Protein AF-A0A250IL49-F1 (afdb_monomer_lite)

Foldseek 3Di:
DDDDDDDDDDDDDDDDDDDDDDDDDDDDDDDDDDDDDPPPDDDDPVVVDADAADPQWEKDWPDQAAEAEAQDKTKIKIFHPQPADQQKKKFKAAPPDPDPDGPDMDGDDHGGIDIDIDTHHNDWHKMKIFIWGHDDPRTGTRYIGMYTYDYFAAAEEEEFEAAAAEEEEEAADQGANYEYEYAYADAHEYEYYYPNSVRHQAYEYEYCNQVRHYYDHDDPVRYHGDYWDAFPDDAPQEDRTARTEPAAQHDPHHDHHHYPLRSQRVVCVVVVHQWHQAHHHYHDHDYYYDYPLVRARAIEGNEEEALAEQCSNRSNDQDAGEHEYEANYEQFYQDQAGASYEPPDHHPNHEYEYEAQEEQKWEWWAWWWWELAAADDLLQGDTAATAEWHERYEYPHAYEYQFPYEQWTWWWWWTWFYAHLETKTTWITAIVHTHHWYHFYDPDDQVVSCVVRVDRRNDHNPDTFTWHTYYNAGITFIGFADPVPVPPDTQKGIWTTYYTQYFTQHIDHSGDTHGTHHTHASYEQVPHDYPDDDDDDDDDWDPPVRYTYHHHHHD

Sequence (555 aa):
MQVLPTMTVVKRGCGWVALALSGLLMACTPEPTEKPDCETAPDSEECSKPPPPDAKYKLSLDGEMATYKAGGDIKVSWSAPEDHPESDWVGLFPEDNLESSHLTRQNVPAGSSGTLTFSAPSRSGKYALRYITGSGNVAKEVGSKSFSVEVPPTHIFLFSNDAGGDYTLVVDQDLPNIQIGILSRRPTRVKLAGAYVGNVSAVRLVSEAFQESTVEGVTASRIQRVPSESVTVTQPYTPPTLVCTTGDRVLLSRNGCNSTTQVEEYFLSKFGEVQVLSHVSKESEFSGSIELSKARMNLVLVRDAERFDVAAALGSPAGAVDIVVDVNATVGSSAPGIPALTTGNLAEGSTVRINNYASIVGAGGAGGSGGNGAKGSYEHTCSRNGFPGGAAIHLTAPTTLDNKGNIWGGGGGGGGGSGEGFSVGGGGGAGFAGGAGGVKVSPLSEREEIAYCGADNRKLLRESAPGGAGSNLAGGEGGKVGDLEKTDSFALVAGNGGGYGQPGGSPKGQVIASRGGAAGAAIKRNGHRVNLPDGPLPDAAYDIGFGPLRGPIEP

Radius of gyration: 32.56 Å; chains: 1; bounding box: 114×84×80 Å

Organism: NCBI:txid1294270

Secondary structure (DSSP, 8-state):
----------------------------PPPPPPPPPTTS-S--GGGGSPPPPPTT-EEE-SSTT-EEETT-EEEEEEE--TT--TT-EEEEEETT--SS--SEEEEPPSSSEEEEEEEPPSS-EEEEEEEEESSGGG-EEEEEEEEEEEPPPPEEEEEEESS-EEEEEE--S--SSEEEEEEESS-EEEEEESTTGGGEEEEEEEETTTTT-EEESS-GGGEEEE---B-S---TT--SB---B-S-SS-SS--SSB-HHHHHHHHHHHHT-SEESEEEEESS---EEEETTTS-EEEEE-S-EESEEHHHHTT--SS--EEEEEE-S-EE-SSTTS-SEE--SPPTT-EEEEEE-SEEEPPPPPPPPP----SS-GGG---PPPPPPPPSEE--S-EEEEESSEEEPPPPPPPPEEETTEEEPPPPPPSSSPPPPPPSS--S-HHHHHHHHSS---S---EEEPPPPP-SSSPPPPPEE--TTSSS--SEEPPPPP-TT-PPPPPEES-----PPPPPPSEE-TTPPPSS--S---SS-EE-SS-EEES-EE-

Structure (mmCIF, N/CA/C/O backbone):
data_AF-A0A250IL49-F1
#
_entry.id   AF-A0A250IL49-F1
#
loop_
_atom_site.group_PDB
_atom_site.id
_atom_site.type_symbol
_atom_site.label_atom_id
_atom_site.label_alt_id
_atom_site.label_comp_id
_atom_site.label_asym_id
_atom_site.label_entity_id
_atom_site.label_seq_id
_atom_site.pdbx_PDB_ins_code
_atom_site.Cartn_x
_atom_site.Cartn_y
_atom_site.Cartn_z
_atom_site.occupancy
_atom_site.B_iso_or_equiv
_atom_site.auth_seq_id
_atom_site.auth_comp_id
_atom_site.auth_asym_id
_atom_site.auth_atom_id
_atom_site.pdbx_PDB_model_num
ATOM 1 N N . MET A 1 1 ? 89.965 -6.393 -18.021 1.00 36.62 1 MET A N 1
ATOM 2 C CA . MET A 1 1 ? 89.298 -6.899 -16.804 1.00 36.62 1 MET A CA 1
ATOM 3 C C . MET A 1 1 ? 87.831 -7.086 -17.177 1.00 36.62 1 MET A C 1
ATOM 5 O O . MET A 1 1 ? 87.240 -6.111 -17.612 1.00 36.62 1 MET A O 1
ATOM 9 N N . GLN A 1 2 ? 87.392 -8.356 -17.202 1.00 32.31 2 GLN A N 1
ATOM 10 C CA . GLN A 1 2 ? 86.040 -8.958 -17.368 1.00 32.31 2 GLN A CA 1
ATOM 11 C C . GLN A 1 2 ? 84.881 -8.004 -17.742 1.00 32.31 2 GLN A C 1
ATOM 13 O O . GLN A 1 2 ? 84.623 -7.069 -17.000 1.00 32.31 2 GLN A O 1
ATOM 18 N N . VAL A 1 3 ? 84.130 -8.102 -18.852 1.00 29.89 3 VAL A N 1
ATOM 19 C CA . VAL A 1 3 ? 83.501 -9.209 -19.623 1.00 29.89 3 VAL A CA 1
ATOM 20 C C . VAL A 1 3 ? 82.643 -10.165 -18.782 1.00 29.89 3 VAL A C 1
ATOM 22 O O . VAL A 1 3 ? 83.203 -10.994 -18.072 1.00 29.89 3 VAL A O 1
ATOM 25 N N . LEU A 1 4 ? 81.308 -10.091 -18.924 1.00 29.50 4 LEU A N 1
ATOM 26 C CA . LEU A 1 4 ? 80.415 -11.133 -19.490 1.00 29.50 4 LEU A CA 1
ATOM 27 C C . LEU A 1 4 ? 78.907 -10.784 -19.272 1.00 29.50 4 LEU A C 1
ATOM 29 O O . LEU A 1 4 ? 78.609 -9.883 -18.492 1.00 29.50 4 LEU A O 1
ATOM 33 N N . PRO A 1 5 ? 77.972 -11.416 -20.021 1.00 37.94 5 PRO A N 1
ATOM 34 C CA . PRO A 1 5 ? 76.751 -10.800 -20.543 1.00 37.94 5 PRO A CA 1
ATOM 35 C C . PRO A 1 5 ? 75.444 -11.366 -19.956 1.00 37.94 5 PRO A C 1
ATOM 37 O O . PRO A 1 5 ? 75.418 -12.402 -19.294 1.00 37.94 5 PRO A O 1
ATOM 40 N N . THR A 1 6 ? 74.334 -10.704 -20.283 1.00 32.41 6 THR A N 1
ATOM 41 C CA . THR A 1 6 ? 72.958 -11.174 -20.087 1.00 32.41 6 THR A CA 1
ATOM 42 C C . THR A 1 6 ? 72.622 -12.307 -21.059 1.00 32.41 6 THR A C 1
ATOM 44 O O . THR A 1 6 ? 72.721 -12.149 -22.276 1.00 32.41 6 THR A O 1
ATOM 47 N N . MET A 1 7 ? 72.214 -13.455 -20.512 1.00 25.64 7 MET A N 1
ATOM 48 C CA . MET A 1 7 ? 71.859 -14.660 -21.260 1.00 25.64 7 MET A CA 1
ATOM 49 C C . MET A 1 7 ? 70.413 -15.071 -20.956 1.00 25.64 7 MET A C 1
ATOM 51 O O . MET A 1 7 ? 70.015 -15.222 -19.802 1.00 25.64 7 MET A O 1
ATOM 55 N N . THR A 1 8 ? 69.646 -15.245 -22.028 1.00 28.02 8 THR A N 1
ATOM 56 C CA . THR A 1 8 ? 68.310 -15.842 -22.107 1.00 28.02 8 THR A CA 1
ATOM 57 C C . THR A 1 8 ? 68.301 -17.255 -21.520 1.00 28.02 8 THR A C 1
ATOM 59 O O . THR A 1 8 ? 69.134 -18.077 -21.900 1.00 28.02 8 THR A O 1
ATOM 62 N N . VAL A 1 9 ? 67.325 -17.577 -20.663 1.00 26.09 9 VAL A N 1
ATOM 63 C CA . VAL A 1 9 ? 67.073 -18.958 -20.220 1.00 26.09 9 VAL A CA 1
ATOM 64 C C . VAL A 1 9 ? 65.674 -19.395 -20.637 1.00 26.09 9 VAL A C 1
ATOM 66 O O . VAL A 1 9 ? 64.661 -18.999 -20.068 1.00 26.09 9 VAL A O 1
ATOM 69 N N . VAL A 1 10 ? 65.673 -20.260 -21.648 1.00 25.58 10 VAL A N 1
ATOM 70 C CA . VAL A 1 10 ? 64.610 -21.197 -22.006 1.00 25.58 10 VAL A CA 1
ATOM 71 C C . VAL A 1 10 ? 64.470 -22.206 -20.864 1.00 25.58 10 VAL A C 1
ATOM 73 O O . VAL A 1 10 ? 65.430 -22.907 -20.538 1.00 25.58 10 VAL A O 1
ATOM 76 N N . LYS A 1 11 ? 63.286 -22.307 -20.253 1.00 23.81 11 LYS A N 1
ATOM 77 C CA . LYS A 1 11 ? 63.006 -23.353 -19.262 1.00 23.81 11 LYS A CA 1
ATOM 78 C C . LYS A 1 11 ? 62.802 -24.684 -19.992 1.00 23.81 11 LYS A C 1
ATOM 80 O O . LYS A 1 11 ? 61.773 -24.919 -20.617 1.00 23.81 11 LYS A O 1
ATOM 85 N N . ARG A 1 12 ? 63.828 -25.535 -19.928 1.00 26.80 12 ARG A N 1
ATOM 86 C CA . ARG A 1 12 ? 63.767 -26.960 -20.270 1.00 26.80 12 ARG A CA 1
ATOM 87 C C . ARG A 1 12 ? 62.940 -27.700 -19.220 1.00 26.80 12 ARG A C 1
ATOM 89 O O . ARG A 1 12 ? 63.201 -27.560 -18.027 1.00 26.80 12 ARG A O 1
ATOM 96 N N . GLY A 1 13 ? 62.005 -28.524 -19.682 1.00 26.95 13 GLY A N 1
ATOM 97 C CA . GLY A 1 13 ? 61.478 -29.639 -18.906 1.00 26.95 13 GLY A CA 1
ATOM 98 C C . GLY A 1 13 ? 62.504 -30.772 -18.835 1.00 26.95 13 GLY A C 1
ATOM 99 O O . GLY A 1 13 ? 63.221 -31.013 -19.804 1.00 26.95 13 GLY A O 1
ATOM 100 N N . CYS A 1 14 ? 62.595 -31.403 -17.665 1.00 27.31 14 CYS A N 1
ATOM 101 C CA . CYS A 1 14 ? 62.788 -32.844 -17.469 1.00 27.31 14 CYS A CA 1
ATOM 102 C C . CYS A 1 14 ? 62.975 -33.131 -15.972 1.00 27.31 14 CYS A C 1
ATOM 104 O O . CYS A 1 14 ? 63.971 -32.724 -15.378 1.00 27.31 14 CYS A O 1
ATOM 106 N N . GLY A 1 15 ? 62.045 -33.892 -15.397 1.00 25.42 15 GLY A N 1
ATOM 107 C CA . GLY A 1 15 ? 62.242 -34.705 -14.201 1.00 25.42 15 GLY A CA 1
ATOM 108 C C . GLY A 1 15 ? 61.854 -36.137 -14.565 1.00 25.42 15 GLY A C 1
ATOM 109 O O . GLY A 1 15 ? 60.743 -36.373 -15.022 1.00 25.42 15 GLY A O 1
ATOM 110 N N . TRP A 1 16 ? 62.817 -37.047 -14.469 1.00 26.80 16 TRP A N 1
ATOM 111 C CA . TRP A 1 16 ? 62.768 -38.450 -14.890 1.00 26.80 16 TRP A CA 1
ATOM 112 C C . TRP A 1 16 ? 61.996 -39.335 -13.905 1.00 26.80 16 TRP A C 1
ATOM 114 O O . TRP A 1 16 ? 62.147 -39.086 -12.718 1.00 26.80 16 TRP A O 1
ATOM 124 N N . VAL A 1 17 ? 61.364 -40.431 -14.375 1.00 25.31 17 VAL A N 1
ATOM 125 C CA . VAL A 1 17 ? 61.522 -41.810 -13.837 1.00 25.31 17 VAL A CA 1
ATOM 126 C C . VAL A 1 17 ? 61.142 -42.882 -14.895 1.00 25.31 17 VAL A C 1
ATOM 128 O O . VAL A 1 17 ? 60.053 -42.866 -15.451 1.00 25.31 17 VAL A O 1
ATOM 131 N N . ALA A 1 18 ? 62.097 -43.802 -15.100 1.00 26.25 18 ALA A N 1
ATOM 132 C CA . ALA A 1 18 ? 62.078 -45.226 -15.495 1.00 26.25 18 ALA A CA 1
ATOM 133 C C . ALA A 1 18 ? 61.268 -45.774 -16.698 1.00 26.25 18 ALA A C 1
ATOM 135 O O . ALA A 1 18 ? 60.048 -45.891 -16.688 1.00 26.25 18 ALA A O 1
ATOM 136 N N . LEU A 1 19 ? 62.039 -46.317 -17.652 1.00 25.42 19 LEU A N 1
ATOM 137 C CA . LEU A 1 19 ? 61.663 -47.358 -18.612 1.00 25.42 19 LEU A CA 1
ATOM 138 C C . LEU A 1 19 ? 61.650 -48.743 -17.926 1.00 25.42 19 LEU A C 1
ATOM 140 O O . LEU A 1 19 ? 62.657 -49.128 -17.330 1.00 25.42 19 LEU A O 1
ATOM 144 N N . ALA A 1 20 ? 60.594 -49.535 -18.125 1.00 28.84 20 ALA A N 1
ATOM 145 C CA . ALA A 1 20 ? 60.662 -50.998 -18.087 1.00 28.84 20 ALA A CA 1
ATOM 146 C C . ALA A 1 20 ? 59.653 -51.610 -19.077 1.00 28.84 20 ALA A C 1
ATOM 148 O O . ALA A 1 20 ? 58.466 -51.297 -19.059 1.00 28.84 20 ALA A O 1
ATOM 149 N N . LEU A 1 21 ? 60.172 -52.461 -19.965 1.00 28.06 21 LEU A N 1
ATOM 150 C CA . LEU A 1 21 ? 59.467 -53.258 -20.972 1.00 28.06 21 LEU A CA 1
ATOM 151 C C . LEU A 1 21 ? 58.540 -54.307 -20.332 1.00 28.06 21 LEU A C 1
ATOM 153 O O . LEU A 1 21 ? 58.993 -55.065 -19.478 1.00 28.06 21 LEU A O 1
ATOM 157 N N . SER A 1 22 ? 57.319 -54.464 -20.848 1.00 30.92 22 SER A N 1
ATOM 158 C CA . SER A 1 22 ? 56.754 -55.732 -21.368 1.00 30.92 22 SER A CA 1
ATOM 159 C C . SER A 1 22 ? 55.243 -55.595 -21.596 1.00 30.92 22 SER A C 1
ATOM 161 O O . SER A 1 22 ? 54.547 -54.894 -20.871 1.00 30.92 22 SER A O 1
ATOM 163 N N . GLY A 1 23 ? 54.757 -56.195 -22.685 1.00 30.89 23 GLY A N 1
ATOM 164 C CA . GLY A 1 23 ? 53.407 -55.986 -23.197 1.00 30.89 23 GLY A CA 1
ATOM 165 C C . GLY A 1 23 ? 52.318 -56.768 -22.467 1.00 30.89 23 GLY A C 1
ATOM 166 O O . GLY A 1 23 ? 52.523 -57.906 -22.053 1.00 30.89 23 GLY A O 1
ATOM 167 N N . LEU A 1 24 ? 51.128 -56.170 -22.423 1.00 27.19 24 LEU A N 1
ATOM 168 C CA . LEU A 1 24 ? 49.854 -56.868 -22.293 1.00 27.19 24 LEU A CA 1
ATOM 169 C C . LEU A 1 24 ? 48.745 -55.981 -22.886 1.00 27.19 24 LEU A C 1
ATOM 171 O O . LEU A 1 24 ? 48.633 -54.810 -22.534 1.00 27.19 24 LEU A O 1
ATOM 175 N N . LEU A 1 25 ? 47.949 -56.530 -23.809 1.00 32.78 25 LEU A N 1
ATOM 176 C CA . LEU A 1 25 ? 46.704 -55.911 -24.272 1.00 32.78 25 LEU A CA 1
ATOM 177 C C . LEU A 1 25 ? 45.705 -55.853 -23.107 1.00 32.78 25 LEU A C 1
ATOM 179 O O . LEU A 1 25 ? 45.333 -56.906 -22.595 1.00 32.78 25 LEU A O 1
ATOM 183 N N . MET A 1 26 ? 45.189 -54.667 -22.780 1.00 27.36 26 MET A N 1
ATOM 184 C CA . MET A 1 26 ? 43.863 -54.491 -22.174 1.00 27.36 26 MET A CA 1
ATOM 185 C C . MET A 1 26 ? 43.249 -53.157 -22.615 1.00 27.36 26 MET A C 1
ATOM 187 O O . MET A 1 26 ? 43.924 -52.134 -22.686 1.00 27.36 26 MET A O 1
ATOM 191 N N . ALA A 1 27 ? 41.962 -53.210 -22.956 1.00 34.31 27 ALA A N 1
ATOM 192 C CA . ALA A 1 27 ? 41.126 -52.074 -23.321 1.00 34.31 27 ALA A CA 1
ATOM 193 C C . ALA A 1 27 ? 40.867 -51.160 -22.109 1.00 34.31 27 ALA A C 1
ATOM 195 O O . ALA A 1 27 ? 40.656 -51.666 -21.010 1.00 34.31 27 ALA A O 1
ATOM 196 N N . CYS A 1 28 ? 40.813 -49.840 -22.325 1.00 23.36 28 CYS A N 1
ATOM 197 C CA . CYS A 1 28 ? 40.339 -48.880 -21.328 1.00 23.36 28 CYS A CA 1
ATOM 198 C C . CYS A 1 28 ? 39.420 -47.827 -21.968 1.00 23.36 28 CYS A C 1
ATOM 200 O O . CYS A 1 28 ? 39.662 -47.344 -23.073 1.00 23.36 28 CYS A O 1
ATOM 202 N N . THR A 1 29 ? 38.333 -47.554 -21.258 1.00 29.31 29 THR A N 1
ATOM 203 C CA . THR A 1 29 ? 37.206 -46.650 -21.529 1.00 29.31 29 THR A CA 1
ATOM 204 C C . THR A 1 29 ? 37.605 -45.166 -21.561 1.00 29.31 29 THR A C 1
ATOM 206 O O . THR A 1 29 ? 38.624 -44.819 -20.968 1.00 29.31 29 THR A O 1
ATOM 209 N N . PRO A 1 30 ? 36.813 -44.266 -22.184 1.00 29.41 30 PRO A N 1
ATOM 210 C CA . PRO A 1 30 ? 37.094 -42.830 -22.152 1.00 29.41 30 PRO A CA 1
ATOM 211 C C . PRO A 1 30 ? 36.849 -42.244 -20.750 1.00 29.41 30 PRO A C 1
ATOM 213 O O . PRO A 1 30 ? 35.774 -42.425 -20.176 1.00 29.41 30 PRO A O 1
ATOM 216 N N . GLU A 1 31 ? 37.853 -41.550 -20.212 1.00 30.95 31 GLU A N 1
ATOM 217 C CA . GLU A 1 31 ? 37.772 -40.726 -18.998 1.00 30.95 31 GLU A CA 1
ATOM 218 C C . GLU A 1 31 ? 36.997 -39.413 -19.265 1.00 30.95 31 GLU A C 1
ATOM 220 O O . GLU A 1 31 ? 36.924 -38.966 -20.416 1.00 30.95 31 GLU A O 1
ATOM 225 N N . PRO A 1 32 ? 36.394 -38.787 -18.234 1.00 36.47 32 PRO A N 1
ATOM 226 C CA . PRO A 1 32 ? 35.597 -37.581 -18.380 1.00 36.47 32 PRO A CA 1
ATOM 227 C C . PRO A 1 32 ? 36.489 -36.350 -18.570 1.00 36.47 32 PRO A C 1
ATOM 229 O O . PRO A 1 32 ? 37.529 -36.206 -17.940 1.00 36.47 32 PRO A O 1
ATOM 232 N N . THR A 1 33 ? 36.031 -35.442 -19.427 1.00 34.16 33 THR A N 1
ATOM 233 C CA . THR A 1 33 ? 36.610 -34.118 -19.682 1.00 34.16 33 THR A CA 1
ATOM 234 C C . THR A 1 33 ? 36.959 -33.369 -18.392 1.00 34.16 33 THR A C 1
ATOM 236 O O . THR A 1 33 ? 36.065 -33.041 -17.608 1.00 34.16 33 THR A O 1
ATOM 239 N N . GLU A 1 34 ? 38.246 -33.060 -18.212 1.00 35.31 34 GLU A N 1
ATOM 240 C CA . GLU A 1 34 ? 38.745 -32.113 -17.214 1.00 35.31 34 GLU A CA 1
ATOM 241 C C . GLU A 1 34 ? 38.101 -30.730 -17.401 1.00 35.31 34 GLU A C 1
ATOM 243 O O . GLU A 1 34 ? 37.974 -30.201 -18.508 1.00 35.31 34 GLU A O 1
ATOM 248 N N . LYS A 1 35 ? 37.679 -30.164 -16.272 1.00 38.28 35 LYS A N 1
ATOM 249 C CA . LYS A 1 35 ? 37.178 -28.800 -16.096 1.00 38.28 35 LYS A CA 1
ATOM 250 C C . LYS A 1 35 ? 38.372 -27.831 -16.194 1.00 38.28 35 LYS A C 1
ATOM 252 O O . LYS A 1 35 ? 39.423 -28.171 -15.665 1.00 38.28 35 LYS A O 1
ATOM 257 N N . PRO A 1 36 ? 38.259 -26.647 -16.823 1.00 35.41 36 PRO A N 1
ATOM 258 C CA . PRO A 1 36 ? 39.399 -25.741 -16.938 1.00 35.41 36 PRO A CA 1
ATOM 259 C C . PRO A 1 36 ? 39.812 -25.189 -15.563 1.00 35.41 36 PRO A C 1
ATOM 261 O O . PRO A 1 36 ? 38.975 -24.677 -14.813 1.00 35.41 36 PRO A O 1
ATOM 264 N N . ASP A 1 37 ? 41.106 -25.286 -15.249 1.00 33.91 37 ASP A N 1
ATOM 265 C CA . ASP A 1 37 ? 41.717 -24.713 -14.048 1.00 33.91 37 ASP A CA 1
ATOM 266 C C . ASP A 1 37 ? 41.608 -23.178 -14.046 1.00 33.91 37 ASP A C 1
ATOM 268 O O . ASP A 1 37 ? 42.045 -22.489 -14.970 1.00 33.91 37 ASP A O 1
ATOM 272 N N . CYS A 1 38 ? 41.039 -22.625 -12.972 1.00 41.16 38 CYS A N 1
ATOM 273 C CA . CYS A 1 38 ? 40.748 -21.196 -12.788 1.00 41.16 38 CYS A CA 1
ATOM 274 C C . CYS A 1 38 ? 41.971 -20.308 -12.470 1.00 41.16 38 CYS A C 1
ATOM 276 O O . CYS A 1 38 ? 41.805 -19.239 -11.890 1.00 41.16 38 CYS A O 1
ATOM 278 N N . GLU A 1 39 ? 43.197 -20.687 -12.835 1.00 40.66 39 GLU A N 1
ATOM 279 C CA . GLU A 1 39 ? 44.390 -19.886 -12.499 1.00 40.66 39 GLU A CA 1
ATOM 280 C C . GLU A 1 39 ? 44.913 -18.983 -13.630 1.00 40.66 39 GLU A C 1
ATOM 282 O O . GLU A 1 39 ? 45.907 -18.286 -13.431 1.00 40.66 39 GLU A O 1
ATOM 287 N N . THR A 1 40 ? 44.270 -18.919 -14.808 1.00 39.16 40 THR A N 1
ATOM 288 C CA . THR A 1 40 ? 44.841 -18.154 -15.947 1.00 39.16 40 THR A CA 1
ATOM 289 C C . THR A 1 40 ? 43.905 -17.249 -16.767 1.00 39.16 40 THR A C 1
ATOM 291 O O . THR A 1 40 ? 44.335 -16.748 -17.805 1.00 39.16 40 THR A O 1
ATOM 294 N N . ALA A 1 41 ? 42.686 -16.918 -16.318 1.00 36.38 41 ALA A N 1
ATOM 295 C CA . ALA A 1 41 ? 41.827 -15.956 -17.037 1.00 36.38 41 ALA A CA 1
ATOM 296 C C . ALA A 1 41 ? 41.032 -15.033 -16.085 1.00 36.38 41 ALA A C 1
ATOM 298 O O . ALA A 1 41 ? 40.192 -15.546 -15.348 1.00 36.38 41 ALA A O 1
ATOM 299 N N . PRO A 1 42 ? 41.233 -13.694 -16.086 1.00 40.53 42 PRO A N 1
ATOM 300 C CA . PRO A 1 42 ? 40.545 -12.812 -15.138 1.00 40.53 42 PRO A CA 1
ATOM 301 C C . PRO A 1 42 ? 39.092 -12.452 -15.502 1.00 40.53 42 PRO A C 1
ATOM 303 O O . PRO A 1 42 ? 38.402 -11.907 -14.650 1.00 40.53 42 PRO A O 1
ATOM 306 N N . ASP A 1 43 ? 38.591 -12.766 -16.706 1.00 44.38 43 ASP A N 1
ATOM 307 C CA . ASP A 1 43 ? 37.381 -12.105 -17.239 1.00 44.38 43 ASP A CA 1
ATOM 308 C C . ASP A 1 43 ? 36.286 -13.064 -17.767 1.00 44.38 43 ASP A C 1
ATOM 310 O O . ASP A 1 43 ? 35.675 -12.803 -18.803 1.00 44.38 43 ASP A O 1
ATOM 314 N N . SER A 1 44 ? 36.005 -14.183 -17.084 1.00 38.47 44 SER A N 1
ATOM 315 C CA . SER A 1 44 ? 34.847 -15.035 -17.432 1.00 38.47 44 SER A CA 1
ATOM 316 C C . SER A 1 44 ? 33.671 -14.844 -16.463 1.00 38.47 44 SER A C 1
ATOM 318 O O . SER A 1 44 ? 33.784 -15.076 -15.260 1.00 38.47 44 SER A O 1
ATOM 320 N N . GLU A 1 45 ? 32.508 -14.456 -17.000 1.00 46.44 45 GLU A N 1
ATOM 321 C CA . GLU A 1 45 ? 31.214 -14.349 -16.293 1.00 46.44 45 GLU A CA 1
ATOM 322 C C . GLU A 1 45 ? 30.703 -15.685 -15.702 1.00 46.44 45 GLU A C 1
ATOM 324 O O . GLU A 1 45 ? 29.662 -15.721 -15.049 1.00 46.44 45 GLU A O 1
ATOM 329 N N . GLU A 1 46 ? 31.415 -16.800 -15.885 1.00 38.56 46 GLU A N 1
ATOM 330 C CA . GLU A 1 46 ? 31.076 -18.090 -15.268 1.00 38.56 46 GLU A CA 1
ATOM 331 C C . GLU A 1 46 ? 31.450 -18.178 -13.780 1.00 38.56 46 GLU A C 1
ATOM 333 O O . GLU A 1 46 ? 30.895 -19.014 -13.068 1.00 38.56 46 GLU A O 1
ATOM 338 N N . CYS A 1 47 ? 32.307 -17.288 -13.269 1.00 33.50 47 CYS A N 1
ATOM 339 C CA . CYS A 1 47 ? 32.682 -17.264 -11.849 1.00 33.50 47 CYS A CA 1
ATOM 340 C C . CYS A 1 47 ? 31.712 -16.484 -10.939 1.00 33.50 47 CYS A C 1
ATOM 342 O O . CYS A 1 47 ? 31.889 -16.504 -9.722 1.00 33.50 47 CYS A O 1
ATOM 344 N N . SER A 1 48 ? 30.690 -15.812 -11.483 1.00 35.81 48 SER A N 1
ATOM 345 C CA . SER A 1 48 ? 29.726 -15.007 -10.705 1.00 35.81 48 SER A CA 1
ATOM 346 C C . SER A 1 48 ? 28.344 -15.651 -10.541 1.00 35.81 48 SER A C 1
ATOM 348 O O . SER A 1 48 ? 27.478 -15.080 -9.876 1.00 35.81 48 SER A O 1
ATOM 350 N N . LYS A 1 49 ? 28.120 -16.853 -11.090 1.00 36.56 49 LYS A N 1
ATOM 351 C CA . LYS A 1 49 ? 26.918 -17.652 -10.809 1.00 36.56 49 LYS A CA 1
ATOM 352 C C . LYS A 1 49 ? 27.225 -18.703 -9.739 1.00 36.56 49 LYS A C 1
ATOM 354 O O . LYS A 1 49 ? 28.221 -19.415 -9.883 1.00 36.56 49 LYS A O 1
ATOM 359 N N . PRO A 1 50 ? 26.389 -18.846 -8.690 1.00 44.19 50 PRO A N 1
ATOM 360 C CA . PRO A 1 50 ? 26.546 -19.947 -7.752 1.00 44.19 50 PRO A CA 1
ATOM 361 C C . PRO A 1 50 ? 26.498 -21.272 -8.533 1.00 44.19 50 PRO A C 1
ATOM 363 O O . PRO A 1 50 ? 25.697 -21.408 -9.466 1.00 44.19 50 PRO A O 1
ATOM 366 N N . PRO A 1 51 ? 27.382 -22.233 -8.214 1.00 35.53 51 PRO A N 1
ATOM 367 C CA . PRO A 1 51 ? 27.407 -23.515 -8.899 1.00 35.53 51 PRO A CA 1
ATOM 368 C C . PRO A 1 51 ? 26.040 -24.205 -8.779 1.00 35.53 51 PRO A C 1
ATOM 370 O O . PRO A 1 51 ? 25.358 -24.024 -7.767 1.00 35.53 51 PRO A O 1
ATOM 373 N N . PRO A 1 52 ? 25.630 -25.012 -9.778 1.00 42.25 52 PRO A N 1
ATOM 374 C CA . PRO A 1 52 ? 24.421 -25.818 -9.668 1.00 42.25 52 PRO A CA 1
ATOM 375 C C . PRO A 1 52 ? 24.469 -26.639 -8.372 1.00 42.25 52 PRO A C 1
ATOM 377 O O . PRO A 1 52 ? 25.551 -27.140 -8.044 1.00 42.25 52 PRO A O 1
ATOM 380 N N . PRO A 1 53 ? 23.346 -26.784 -7.644 1.00 50.66 53 PRO A N 1
ATOM 381 C CA . PRO A 1 53 ? 23.324 -27.559 -6.416 1.00 50.66 53 PRO A CA 1
ATOM 382 C C . PRO A 1 53 ? 23.883 -28.956 -6.665 1.00 50.66 53 PRO A C 1
ATOM 384 O O . PRO A 1 53 ? 23.430 -29.673 -7.562 1.00 50.66 53 PRO A O 1
ATOM 387 N N . ASP A 1 54 ? 24.900 -29.321 -5.891 1.00 55.19 54 ASP A N 1
ATOM 388 C CA . ASP A 1 54 ? 25.473 -30.658 -5.931 1.00 55.19 54 ASP A CA 1
ATOM 389 C C . ASP A 1 54 ? 24.366 -31.629 -5.500 1.00 55.19 54 ASP A C 1
ATOM 391 O O . ASP A 1 54 ? 23.771 -31.462 -4.436 1.00 55.19 54 ASP A O 1
ATOM 395 N N . ALA A 1 55 ? 24.033 -32.618 -6.338 1.00 58.88 55 ALA A N 1
ATOM 396 C CA . ALA A 1 55 ? 22.814 -33.431 -6.215 1.00 58.88 55 ALA A CA 1
ATOM 397 C C . ALA A 1 55 ? 22.696 -34.211 -4.885 1.00 58.88 55 ALA A C 1
ATOM 399 O O . ALA A 1 55 ? 21.654 -34.817 -4.613 1.00 58.88 55 ALA A O 1
ATOM 400 N N . LYS A 1 56 ? 23.757 -34.197 -4.070 1.00 74.00 56 LYS A N 1
ATOM 401 C CA . LYS A 1 56 ? 23.849 -34.782 -2.732 1.00 74.00 56 LYS A CA 1
ATOM 402 C C . LYS A 1 56 ? 23.335 -33.869 -1.607 1.00 74.00 56 LYS A C 1
ATOM 404 O O . LYS A 1 56 ? 22.878 -34.401 -0.599 1.00 74.00 56 LYS A O 1
ATOM 409 N N . TYR A 1 57 ? 23.363 -32.544 -1.770 1.00 85.19 57 TYR A N 1
ATOM 410 C CA . TYR A 1 57 ? 22.888 -31.583 -0.765 1.00 85.19 57 TYR A CA 1
ATOM 411 C C . TYR A 1 57 ? 21.528 -31.029 -1.177 1.00 85.19 57 TYR A C 1
ATOM 413 O O . TYR A 1 57 ? 21.382 -30.452 -2.255 1.00 85.19 57 TYR A O 1
ATOM 421 N N . LYS A 1 58 ? 20.504 -31.209 -0.340 1.00 87.44 58 LYS A N 1
ATOM 422 C CA . LYS A 1 58 ? 19.143 -30.755 -0.665 1.00 87.44 58 LYS A CA 1
ATOM 423 C C . LYS A 1 58 ? 18.495 -30.058 0.512 1.00 87.44 58 LYS A C 1
ATOM 425 O O . LYS A 1 58 ? 18.648 -30.480 1.654 1.00 87.44 58 LYS A O 1
ATOM 430 N N . LEU A 1 59 ? 17.721 -29.026 0.187 1.00 90.94 59 LEU A N 1
ATOM 431 C CA . LEU A 1 59 ? 16.775 -28.377 1.082 1.00 90.94 59 LEU A CA 1
ATOM 432 C C . LEU A 1 59 ? 15.367 -28.558 0.519 1.00 90.94 59 LEU A C 1
ATOM 434 O O . LEU A 1 59 ? 15.131 -28.328 -0.669 1.00 90.94 59 LEU A O 1
ATOM 438 N N . SER A 1 60 ? 14.434 -28.952 1.376 1.00 89.75 60 SER A N 1
ATOM 439 C CA . SER A 1 60 ? 13.016 -29.061 1.055 1.00 89.75 60 SER A CA 1
ATOM 440 C C . SER A 1 60 ? 12.184 -28.346 2.110 1.00 89.75 60 SER A C 1
ATOM 442 O O . SER A 1 60 ? 12.516 -28.349 3.295 1.00 89.75 60 SER A O 1
ATOM 444 N N . LEU A 1 61 ? 11.091 -27.745 1.652 1.00 88.75 61 LEU A N 1
ATOM 445 C CA . LEU A 1 61 ? 10.059 -27.120 2.472 1.00 88.75 61 LEU A CA 1
ATOM 446 C C . LEU A 1 61 ? 8.748 -27.878 2.262 1.00 88.75 61 LEU A C 1
ATOM 448 O O . LEU A 1 61 ? 8.617 -28.639 1.297 1.00 88.75 61 LEU A O 1
ATOM 452 N N . ASP A 1 62 ? 7.778 -27.634 3.137 1.00 75.25 62 ASP A N 1
ATOM 453 C CA . ASP A 1 62 ? 6.407 -28.127 2.998 1.00 75.25 62 ASP A CA 1
ATOM 454 C C . ASP A 1 62 ? 5.704 -27.393 1.833 1.00 75.25 62 ASP A C 1
ATOM 456 O O . ASP A 1 62 ? 4.907 -26.477 2.029 1.00 75.25 62 ASP A O 1
ATOM 460 N N . GLY A 1 63 ? 6.057 -27.755 0.596 1.00 64.62 63 GLY A N 1
ATOM 461 C CA . GLY A 1 63 ? 5.537 -27.170 -0.645 1.00 64.62 63 GLY A CA 1
ATOM 462 C C . GLY A 1 63 ? 6.616 -26.544 -1.537 1.00 64.62 63 GLY A C 1
ATOM 463 O O . GLY A 1 63 ? 7.645 -26.052 -1.074 1.00 64.62 63 GLY A O 1
ATOM 464 N N . GLU A 1 64 ? 6.396 -26.558 -2.857 1.00 57.28 64 GLU A N 1
ATOM 465 C CA . GLU A 1 64 ? 7.373 -26.022 -3.818 1.00 57.28 64 GLU A CA 1
ATOM 466 C C . GLU A 1 64 ? 7.466 -24.488 -3.824 1.00 57.28 64 GLU A C 1
ATOM 468 O O . GLU A 1 64 ? 8.547 -23.966 -4.096 1.00 57.28 64 GLU A O 1
ATOM 473 N N . MET A 1 65 ? 6.380 -23.794 -3.458 1.00 60.84 65 MET A N 1
ATOM 474 C CA . MET A 1 65 ? 6.301 -22.342 -3.240 1.00 60.84 65 MET A CA 1
ATOM 475 C C . MET A 1 65 ? 5.639 -22.055 -1.886 1.00 60.84 65 MET A C 1
ATOM 477 O O . MET A 1 65 ? 4.484 -21.640 -1.818 1.00 60.84 65 MET A O 1
ATOM 481 N N . ALA A 1 66 ? 6.344 -22.355 -0.796 1.00 78.31 66 ALA A N 1
ATOM 482 C CA . ALA A 1 66 ? 5.812 -22.156 0.546 1.00 78.31 66 ALA A CA 1
ATOM 483 C C . ALA A 1 66 ? 5.719 -20.659 0.901 1.00 78.31 66 ALA A C 1
ATOM 485 O O . ALA A 1 66 ? 6.651 -19.883 0.661 1.00 78.31 66 ALA A O 1
ATOM 486 N N . THR A 1 67 ? 4.600 -20.276 1.514 1.00 84.81 67 THR A N 1
ATOM 487 C CA . THR A 1 67 ? 4.388 -18.953 2.106 1.00 84.81 67 THR A CA 1
ATOM 488 C C . THR A 1 67 ? 4.186 -19.118 3.605 1.00 84.81 67 THR A C 1
ATOM 490 O O . THR A 1 67 ? 3.336 -19.897 4.038 1.00 84.81 67 THR A O 1
ATOM 493 N N . TYR A 1 68 ? 4.957 -18.381 4.400 1.00 86.75 68 TYR A N 1
ATOM 494 C CA . TYR A 1 68 ? 4.897 -18.417 5.858 1.00 86.75 68 TYR A CA 1
ATOM 495 C C . TYR A 1 68 ? 4.393 -17.087 6.409 1.00 86.75 68 TYR A C 1
ATOM 497 O O . TYR A 1 68 ? 4.718 -16.020 5.894 1.00 86.75 68 TYR A O 1
ATOM 505 N N . LYS A 1 69 ? 3.625 -17.136 7.500 1.00 82.12 69 LYS A N 1
ATOM 506 C CA . LYS A 1 69 ? 3.283 -15.923 8.248 1.00 82.12 69 LYS A CA 1
ATOM 507 C C . LYS A 1 69 ? 4.512 -15.427 9.000 1.00 82.12 69 LYS A C 1
ATOM 509 O O . LYS A 1 69 ? 5.282 -16.237 9.512 1.00 82.12 69 LYS A O 1
ATOM 514 N N . ALA A 1 70 ? 4.672 -14.114 9.101 1.00 81.25 70 ALA A N 1
ATOM 515 C CA . ALA A 1 70 ? 5.734 -13.493 9.879 1.00 81.25 70 ALA A CA 1
ATOM 516 C C . ALA A 1 70 ? 5.797 -14.060 11.308 1.00 81.25 70 ALA A C 1
ATOM 518 O O . ALA A 1 70 ? 4.772 -14.194 11.979 1.00 81.25 70 ALA A O 1
ATOM 519 N N . GLY A 1 71 ? 6.998 -14.432 11.757 1.00 81.94 71 GLY A N 1
ATOM 520 C CA . GLY A 1 71 ? 7.229 -15.104 13.041 1.00 81.94 71 GLY A CA 1
ATOM 521 C C . GLY A 1 71 ? 6.790 -16.573 13.116 1.00 81.94 71 GLY A C 1
ATOM 522 O O . GLY A 1 71 ? 7.034 -17.209 14.137 1.00 81.94 71 GLY A O 1
ATOM 523 N N . GLY A 1 72 ? 6.163 -17.122 12.072 1.00 85.44 72 GLY A N 1
ATOM 524 C CA . GLY A 1 72 ? 5.784 -18.532 11.995 1.00 85.44 72 GLY A CA 1
ATOM 525 C C . GLY A 1 72 ? 6.985 -19.463 11.822 1.00 85.44 72 GLY A C 1
ATOM 526 O O . GLY A 1 72 ? 8.041 -19.054 11.342 1.00 85.44 72 GLY A O 1
ATOM 527 N N . ASP A 1 73 ? 6.814 -20.729 12.192 1.00 90.81 73 ASP A N 1
ATOM 528 C CA . ASP A 1 73 ? 7.875 -21.729 12.081 1.00 90.81 73 ASP A CA 1
ATOM 529 C C . ASP A 1 73 ? 8.037 -22.226 10.640 1.00 90.81 73 ASP A C 1
ATOM 531 O O . ASP A 1 73 ? 7.083 -22.654 9.987 1.00 90.81 73 ASP A O 1
ATOM 535 N N . ILE A 1 74 ? 9.281 -22.227 10.172 1.00 92.81 74 ILE A N 1
ATOM 536 C CA . ILE A 1 74 ? 9.719 -22.765 8.889 1.00 92.81 74 ILE A CA 1
ATOM 537 C C . ILE A 1 74 ? 10.473 -24.055 9.172 1.00 92.81 74 ILE A C 1
ATOM 539 O O . ILE A 1 74 ? 11.615 -24.033 9.638 1.00 92.81 74 ILE A O 1
ATOM 543 N N . LYS A 1 75 ? 9.837 -25.187 8.881 1.00 93.25 75 LYS A N 1
ATOM 544 C CA . LYS A 1 75 ? 10.480 -26.499 8.954 1.00 93.25 75 LYS A CA 1
ATOM 545 C C . LYS A 1 75 ? 11.192 -26.785 7.641 1.00 93.25 75 LYS A C 1
ATOM 547 O O . LYS A 1 75 ? 10.583 -26.768 6.576 1.00 93.25 75 LYS A O 1
ATOM 552 N N . VAL A 1 76 ? 12.488 -27.036 7.740 1.00 94.00 76 VAL A N 1
ATOM 553 C CA . VAL A 1 76 ? 13.388 -27.239 6.609 1.00 94.00 76 VAL A CA 1
ATOM 554 C C . VAL A 1 76 ? 13.933 -28.648 6.691 1.00 94.00 76 VAL A C 1
ATOM 556 O O . VAL A 1 76 ? 14.750 -28.949 7.563 1.00 94.00 76 VAL A O 1
ATOM 559 N N . SER A 1 77 ? 13.494 -29.515 5.787 1.00 93.06 77 SER A N 1
ATOM 560 C CA . SER A 1 77 ? 14.107 -30.828 5.633 1.00 93.06 77 SER A CA 1
ATOM 561 C C . SER A 1 77 ? 15.406 -30.681 4.856 1.00 93.06 77 SER A C 1
ATOM 563 O O . SER A 1 77 ? 15.432 -30.059 3.792 1.00 93.06 77 SER A O 1
ATOM 565 N N . TRP A 1 78 ? 16.479 -31.256 5.380 1.00 93.19 78 TRP A N 1
ATOM 566 C CA . TRP A 1 78 ? 17.790 -31.235 4.745 1.00 93.19 78 TRP A CA 1
ATOM 567 C C . TRP A 1 78 ? 18.297 -32.657 4.512 1.00 93.19 78 TRP A C 1
ATOM 569 O O . TRP A 1 78 ? 17.951 -33.579 5.253 1.00 93.19 78 TRP A O 1
ATOM 579 N N . SER A 1 79 ? 19.123 -32.828 3.483 1.00 91.50 79 SER A N 1
ATOM 580 C CA . SER A 1 79 ? 19.920 -34.037 3.266 1.00 91.50 79 SER A CA 1
ATOM 581 C C . SER A 1 79 ? 21.334 -33.672 2.833 1.00 91.50 79 SER A C 1
ATOM 583 O O . SER A 1 79 ? 21.497 -32.734 2.049 1.00 91.50 79 SER A O 1
ATOM 585 N N . ALA A 1 80 ? 22.319 -34.427 3.308 1.00 90.19 80 ALA A N 1
ATOM 586 C CA . ALA A 1 80 ? 23.741 -34.250 3.030 1.00 90.19 80 ALA A CA 1
ATOM 587 C C . ALA A 1 80 ? 24.456 -35.622 2.966 1.00 90.19 80 ALA A C 1
ATOM 589 O O . ALA A 1 80 ? 23.892 -36.631 3.402 1.00 90.19 80 ALA A O 1
ATOM 590 N N . PRO A 1 81 ? 25.679 -35.705 2.408 1.00 88.44 81 PRO A N 1
ATOM 591 C CA . PRO A 1 81 ? 26.532 -36.891 2.527 1.00 88.44 81 PRO A CA 1
ATOM 592 C C . PRO A 1 81 ? 26.770 -37.294 3.989 1.00 88.44 81 PRO A C 1
ATOM 594 O O . PRO A 1 81 ? 26.823 -36.437 4.860 1.00 88.44 81 PRO A O 1
ATOM 597 N N . GLU A 1 82 ? 26.944 -38.589 4.265 1.00 81.81 82 GLU A N 1
ATOM 598 C CA . GLU A 1 82 ? 27.131 -39.111 5.634 1.00 81.81 82 GLU A CA 1
ATOM 599 C C . GLU A 1 82 ? 28.408 -38.585 6.319 1.00 81.81 82 GLU A C 1
ATOM 601 O O . GLU A 1 82 ? 28.485 -38.545 7.543 1.00 81.81 82 GLU A O 1
ATOM 606 N N . ASP A 1 83 ? 29.386 -38.143 5.529 1.00 83.44 83 ASP A N 1
ATOM 607 C CA . ASP A 1 83 ? 30.663 -37.572 5.951 1.00 83.44 83 ASP A CA 1
ATOM 608 C C . ASP A 1 83 ? 30.687 -36.033 5.928 1.00 83.44 83 ASP A C 1
ATOM 610 O O . ASP A 1 83 ? 31.766 -35.435 5.981 1.00 83.44 83 ASP A O 1
ATOM 614 N N . HIS A 1 84 ? 29.523 -35.374 5.839 1.00 86.56 84 HIS A N 1
ATOM 615 C CA . HIS A 1 84 ? 29.478 -33.915 5.843 1.00 86.56 84 HIS A CA 1
ATOM 616 C C . HIS A 1 84 ? 30.070 -33.344 7.151 1.00 86.56 84 HIS A C 1
ATOM 618 O O . HIS A 1 84 ? 29.863 -33.899 8.236 1.00 86.56 84 HIS A O 1
ATOM 624 N N . PRO A 1 85 ? 30.800 -32.219 7.094 1.00 85.38 85 PRO A N 1
ATOM 625 C CA . PRO A 1 85 ? 31.306 -31.574 8.297 1.00 85.38 85 PRO A CA 1
ATOM 626 C C . PRO A 1 85 ? 30.169 -31.018 9.166 1.00 85.38 85 PRO A C 1
ATOM 628 O O . PRO A 1 85 ? 29.251 -30.376 8.662 1.00 85.38 85 PRO A O 1
ATOM 631 N N . GLU A 1 86 ? 30.293 -31.117 10.492 1.00 82.44 86 GLU A N 1
ATOM 632 C CA . GLU A 1 86 ? 29.408 -30.401 11.438 1.00 82.44 86 GLU A CA 1
ATOM 633 C C . GLU A 1 86 ? 29.594 -28.867 11.395 1.00 82.44 86 GLU A C 1
ATOM 635 O O . GLU A 1 86 ? 28.873 -28.117 12.057 1.00 82.44 86 GLU A O 1
ATOM 640 N N . SER A 1 87 ? 30.584 -28.384 10.634 1.00 85.44 87 SER A N 1
ATOM 641 C CA . SER A 1 87 ? 30.771 -26.962 10.334 1.00 85.44 87 SER A CA 1
ATOM 642 C C . SER A 1 87 ? 29.869 -26.457 9.208 1.00 85.44 87 SER A C 1
ATOM 644 O O . SER A 1 87 ? 29.824 -25.244 8.990 1.00 85.44 87 SER A O 1
ATOM 646 N N . ASP A 1 88 ? 29.150 -27.347 8.522 1.00 90.88 88 ASP A N 1
ATOM 647 C CA . ASP A 1 88 ? 28.115 -26.983 7.562 1.00 90.88 88 ASP A CA 1
ATOM 648 C C . ASP A 1 88 ? 26.930 -26.318 8.264 1.00 90.88 88 ASP A C 1
ATOM 650 O O . ASP A 1 88 ? 26.587 -26.618 9.412 1.00 90.88 88 ASP A O 1
ATOM 654 N N . TRP A 1 89 ? 26.272 -25.401 7.566 1.00 92.56 89 TRP A N 1
ATOM 655 C CA . TRP A 1 89 ? 25.162 -24.646 8.130 1.00 92.56 89 TRP A CA 1
ATOM 656 C C . TRP A 1 89 ? 24.153 -24.242 7.066 1.00 92.56 89 TRP A C 1
ATOM 658 O O . TRP A 1 89 ? 24.476 -24.043 5.897 1.00 92.56 89 TRP A O 1
ATOM 668 N N . VAL A 1 90 ? 22.907 -24.075 7.497 1.00 93.75 90 VAL A N 1
ATOM 669 C CA . VAL A 1 90 ? 21.847 -23.487 6.682 1.00 93.75 90 VAL A CA 1
ATOM 670 C C . VAL A 1 90 ? 21.611 -22.064 7.161 1.00 93.75 90 VAL A C 1
ATOM 672 O O . VAL A 1 90 ? 21.404 -21.815 8.352 1.00 93.75 90 VAL A O 1
ATOM 675 N N . GLY A 1 91 ? 21.679 -21.120 6.230 1.00 92.44 91 GLY A N 1
ATOM 676 C CA . GLY A 1 91 ? 21.434 -19.705 6.475 1.00 92.44 91 GLY A CA 1
ATOM 677 C C . GLY A 1 91 ? 20.112 -19.244 5.889 1.00 92.44 91 GLY A C 1
ATOM 678 O O . GLY A 1 91 ? 19.696 -19.714 4.832 1.00 92.44 91 GLY A O 1
ATOM 679 N N . LEU A 1 92 ? 19.483 -18.285 6.559 1.00 92.69 92 LEU A N 1
ATOM 680 C CA . LEU A 1 92 ? 18.321 -17.559 6.065 1.00 92.69 92 LEU A CA 1
ATOM 681 C C . LEU A 1 92 ? 18.750 -16.197 5.505 1.00 92.69 92 LEU A C 1
ATOM 683 O O . LEU A 1 92 ? 19.357 -15.405 6.226 1.00 92.69 92 LEU A O 1
ATOM 687 N N . PHE A 1 93 ? 18.386 -15.902 4.258 1.00 90.44 93 PHE A N 1
ATOM 688 C CA . PHE A 1 93 ? 18.793 -14.698 3.526 1.00 90.44 93 PHE A CA 1
ATOM 689 C C . PHE A 1 93 ? 17.585 -13.974 2.911 1.00 90.44 93 PHE A C 1
ATOM 691 O O . PHE A 1 93 ? 16.635 -14.643 2.498 1.00 90.44 93 PHE A O 1
ATOM 698 N N . PRO A 1 94 ? 17.611 -12.634 2.781 1.00 86.94 94 PRO A N 1
ATOM 699 C CA . PRO A 1 94 ? 16.786 -11.938 1.792 1.00 86.94 94 PRO A CA 1
ATOM 700 C C . PRO A 1 94 ? 17.119 -12.453 0.381 1.00 86.94 94 PRO A C 1
ATOM 702 O O . PRO A 1 94 ? 18.281 -12.751 0.098 1.00 86.94 94 PRO A O 1
ATOM 705 N N . GLU A 1 95 ? 16.126 -12.602 -0.500 1.00 82.06 95 GLU A N 1
ATOM 706 C CA . GLU A 1 95 ? 16.362 -13.175 -1.840 1.00 82.06 95 GLU A CA 1
ATOM 707 C C . GLU A 1 95 ? 17.161 -12.236 -2.763 1.00 82.06 95 GLU A C 1
ATOM 709 O O . GLU A 1 95 ? 17.964 -12.700 -3.568 1.00 82.06 95 GLU A O 1
ATOM 714 N N . ASP A 1 96 ? 16.988 -10.923 -2.613 1.00 68.94 96 ASP A N 1
ATOM 715 C CA . ASP A 1 96 ? 17.650 -9.877 -3.402 1.00 68.94 96 ASP A CA 1
ATOM 716 C C . ASP A 1 96 ? 19.081 -9.554 -2.941 1.00 68.94 96 ASP A C 1
ATOM 718 O O . ASP A 1 96 ? 19.795 -8.805 -3.610 1.00 68.94 96 ASP A O 1
ATOM 722 N N . ASN A 1 97 ? 19.524 -10.132 -1.823 1.00 61.97 97 ASN A N 1
ATOM 723 C CA . ASN A 1 97 ? 20.859 -9.909 -1.296 1.00 61.97 97 ASN A CA 1
ATOM 724 C C . ASN A 1 97 ? 21.834 -11.005 -1.771 1.00 61.97 97 ASN A C 1
ATOM 726 O O . ASN A 1 97 ? 21.726 -12.181 -1.402 1.00 61.97 97 ASN A O 1
ATOM 730 N N . LEU A 1 98 ? 22.791 -10.607 -2.614 1.00 53.28 98 LEU A N 1
ATOM 731 C CA . LEU A 1 98 ? 23.925 -11.435 -3.043 1.00 53.28 98 LEU A CA 1
ATOM 732 C C . LEU A 1 98 ? 25.122 -11.329 -2.081 1.00 53.28 98 LEU A C 1
ATOM 734 O O . LEU A 1 98 ? 26.036 -12.147 -2.160 1.00 53.28 98 LEU A O 1
ATOM 738 N N . GLU A 1 99 ? 25.120 -10.355 -1.165 1.00 47.50 99 GLU A N 1
ATOM 739 C CA . GLU A 1 99 ? 26.139 -10.222 -0.125 1.00 47.50 99 GLU A CA 1
ATOM 740 C C . GLU A 1 99 ? 25.908 -11.291 0.957 1.00 47.50 99 GLU A C 1
ATOM 742 O O . GLU A 1 99 ? 24.780 -11.602 1.342 1.00 47.50 99 GLU A O 1
ATOM 747 N N . SER A 1 100 ? 26.989 -11.856 1.486 1.00 56.88 100 SER A N 1
ATOM 748 C CA . SER A 1 100 ? 27.028 -13.010 2.402 1.00 56.88 100 SER A CA 1
ATOM 749 C C . SER A 1 100 ? 26.394 -12.796 3.798 1.00 56.88 100 SER A C 1
ATOM 751 O O . SER A 1 100 ? 26.576 -13.619 4.704 1.00 56.88 100 SER A O 1
ATOM 753 N N . SER A 1 101 ? 25.623 -11.724 4.004 1.00 72.12 101 SER A N 1
ATOM 754 C CA . SER A 1 101 ? 24.957 -11.400 5.269 1.00 72.12 101 SER A CA 1
ATOM 755 C C . SER A 1 101 ? 23.637 -12.167 5.428 1.00 72.12 101 SER A C 1
ATOM 757 O O . SER A 1 101 ? 22.579 -11.733 4.968 1.00 72.12 101 SER A O 1
ATOM 759 N N . HIS A 1 102 ? 23.696 -13.310 6.108 1.00 83.50 102 HIS A N 1
ATOM 760 C CA . HIS A 1 102 ? 22.512 -14.038 6.566 1.00 83.50 102 HIS A CA 1
ATOM 761 C C . HIS A 1 102 ? 21.810 -13.287 7.710 1.00 83.50 102 HIS A C 1
ATOM 763 O O . HIS A 1 102 ? 22.459 -12.641 8.532 1.00 83.50 102 HIS A O 1
ATOM 769 N N . LEU A 1 103 ? 20.484 -13.411 7.802 1.00 87.69 103 LEU A N 1
ATOM 770 C CA . LEU A 1 103 ? 19.688 -12.915 8.934 1.00 87.69 103 LEU A CA 1
ATOM 771 C C . LEU A 1 103 ? 19.885 -13.789 10.173 1.00 87.69 103 LEU A C 1
ATOM 773 O O . LEU A 1 103 ? 19.964 -13.298 11.295 1.00 87.69 103 LEU A O 1
ATOM 777 N N . THR A 1 104 ? 19.932 -15.101 9.957 1.00 92.19 104 THR A N 1
ATOM 778 C CA . THR A 1 104 ? 20.193 -16.112 10.982 1.00 92.19 104 THR A CA 1
ATOM 779 C C . THR A 1 104 ? 20.738 -17.377 10.326 1.00 92.19 104 THR A C 1
ATOM 781 O O . THR A 1 104 ? 20.600 -17.563 9.113 1.00 92.19 104 THR A O 1
ATOM 784 N N . ARG A 1 105 ? 21.376 -18.241 11.114 1.00 92.69 105 ARG A N 1
ATOM 785 C CA . ARG A 1 105 ? 21.910 -19.526 10.663 1.00 92.69 105 ARG A CA 1
ATOM 786 C C . ARG A 1 105 ? 21.775 -20.595 11.733 1.00 92.69 105 ARG A C 1
ATOM 788 O O . ARG A 1 105 ? 21.774 -20.283 12.922 1.00 92.69 105 ARG A O 1
ATOM 795 N N . GLN A 1 106 ? 21.730 -21.846 11.300 1.00 94.56 106 GLN A N 1
ATOM 796 C CA . GLN A 1 106 ? 21.829 -23.015 12.169 1.00 94.56 106 GLN A CA 1
ATOM 797 C C . GLN A 1 106 ? 22.806 -24.013 11.559 1.00 94.56 106 GLN A C 1
ATOM 799 O O . GLN A 1 106 ? 22.783 -24.230 10.348 1.00 94.56 106 GLN A O 1
ATOM 804 N N . ASN A 1 107 ? 23.659 -24.605 12.393 1.00 93.75 107 ASN A N 1
ATOM 805 C CA . ASN A 1 107 ? 24.552 -25.671 11.948 1.00 93.75 107 ASN A CA 1
ATOM 806 C C . ASN A 1 107 ? 23.733 -26.912 11.597 1.00 93.75 107 ASN A C 1
ATOM 808 O O . ASN A 1 107 ? 22.720 -27.199 12.243 1.00 93.75 107 ASN A O 1
ATOM 812 N N . VAL A 1 108 ? 24.182 -27.638 10.582 1.00 92.81 108 VAL A N 1
ATOM 813 C CA . VAL A 1 108 ? 23.587 -28.912 10.191 1.00 92.81 108 VAL A CA 1
ATOM 814 C C . VAL A 1 108 ? 24.066 -29.978 11.185 1.00 92.81 108 VAL A C 1
ATOM 816 O O . VAL A 1 108 ? 25.276 -30.159 11.329 1.00 92.81 108 VAL A O 1
ATOM 819 N N . PRO A 1 109 ? 23.160 -30.652 11.920 1.00 90.88 109 PRO A N 1
ATOM 820 C CA . PRO A 1 109 ? 23.537 -31.727 12.835 1.00 90.88 109 PRO A CA 1
ATOM 821 C C . PRO A 1 109 ? 24.187 -32.897 12.093 1.00 90.88 109 PRO A C 1
ATOM 823 O O . PRO A 1 109 ? 23.919 -33.086 10.913 1.00 90.88 109 PRO A O 1
ATOM 826 N N . ALA A 1 110 ? 24.957 -33.728 12.797 1.00 86.50 110 ALA A N 1
ATOM 827 C CA . ALA A 1 110 ? 25.502 -34.953 12.219 1.00 86.50 110 ALA A CA 1
ATOM 828 C C . ALA A 1 110 ? 24.398 -35.881 11.674 1.00 86.50 110 ALA A C 1
ATOM 830 O O . ALA A 1 110 ? 23.385 -36.122 12.339 1.00 86.50 110 ALA A O 1
ATOM 831 N N . GLY A 1 111 ? 24.628 -36.443 10.487 1.00 87.12 111 GLY A N 1
ATOM 832 C CA . GLY A 1 111 ? 23.761 -37.432 9.846 1.00 87.12 111 GLY A CA 1
ATOM 833 C C . GLY A 1 111 ? 23.527 -37.124 8.369 1.00 87.12 111 GLY A C 1
ATOM 834 O O . GLY A 1 111 ? 23.894 -36.077 7.865 1.00 87.12 111 GLY A O 1
ATOM 835 N N . SER A 1 112 ? 22.887 -38.033 7.639 1.00 88.56 112 SER A N 1
ATOM 836 C CA . SER A 1 112 ? 22.640 -37.834 6.201 1.00 88.56 112 SER A CA 1
ATOM 837 C C . SER A 1 112 ? 21.352 -37.063 5.890 1.00 88.56 112 SER A C 1
ATOM 839 O O . SER A 1 112 ? 21.123 -36.658 4.748 1.00 88.56 112 SER A O 1
ATOM 841 N N . SER A 1 113 ? 20.477 -36.864 6.881 1.00 91.38 113 SER A N 1
ATOM 842 C CA . SER A 1 113 ? 19.258 -36.063 6.747 1.00 91.38 113 SER A CA 1
ATOM 843 C C . SER A 1 113 ? 18.672 -35.663 8.098 1.00 91.38 113 SER A C 1
ATOM 845 O O . SER A 1 113 ? 18.939 -36.292 9.123 1.00 91.38 113 SER A O 1
ATOM 847 N N . GLY A 1 114 ? 17.823 -34.638 8.092 1.00 92.38 114 GLY A N 1
ATOM 848 C CA . GLY A 1 114 ? 17.132 -34.179 9.289 1.00 92.38 114 GLY A CA 1
ATOM 849 C C . GLY A 1 114 ? 16.183 -33.021 9.017 1.00 92.38 114 GLY A C 1
ATOM 850 O O . GLY A 1 114 ? 15.810 -32.740 7.877 1.00 92.38 114 GLY A O 1
ATOM 851 N N . THR A 1 115 ? 15.755 -32.350 10.085 1.00 93.88 115 THR A N 1
ATOM 852 C CA . THR A 1 115 ? 14.910 -31.153 10.004 1.00 93.88 115 THR A CA 1
ATOM 853 C C . THR A 1 115 ? 15.484 -30.044 10.875 1.00 93.88 115 THR A C 1
ATOM 855 O O . THR A 1 115 ? 15.836 -30.281 12.027 1.00 93.88 115 THR A O 1
ATOM 858 N N . LEU A 1 116 ? 15.566 -28.841 10.315 1.00 95.25 116 LEU A N 1
ATOM 859 C CA . LEU A 1 116 ? 15.866 -27.600 11.027 1.00 95.25 116 LEU A CA 1
ATOM 860 C C . LEU A 1 116 ? 14.595 -26.754 11.118 1.00 95.25 116 LEU A C 1
ATOM 862 O O . LEU A 1 116 ? 13.761 -26.800 10.215 1.00 95.25 116 LEU A O 1
ATOM 866 N N . THR A 1 117 ? 14.464 -25.959 12.176 1.00 95.19 117 THR A N 1
ATOM 867 C CA . THR A 1 117 ? 13.321 -25.052 12.349 1.00 95.19 117 THR A CA 1
ATOM 868 C C . THR A 1 117 ? 13.815 -23.622 12.442 1.00 95.19 117 THR A C 1
ATOM 870 O O . THR A 1 117 ? 14.515 -23.275 13.389 1.00 95.19 117 THR A O 1
ATOM 873 N N . PHE A 1 118 ? 13.432 -22.782 11.488 1.00 94.19 118 PHE A N 1
ATOM 874 C CA . PHE A 1 118 ? 13.710 -21.347 11.490 1.00 94.19 118 PHE A CA 1
ATOM 875 C C . PHE A 1 118 ? 12.442 -20.565 11.826 1.00 94.19 118 PHE A C 1
ATOM 877 O O . PHE A 1 118 ? 11.344 -21.020 11.532 1.00 94.19 118 PHE A O 1
ATOM 884 N N . SER A 1 119 ? 12.579 -19.367 12.390 1.00 92.88 119 SER A N 1
ATOM 885 C CA . SER A 1 119 ? 11.453 -18.436 12.510 1.00 92.88 119 SER A CA 1
ATOM 886 C C . SER A 1 119 ? 11.392 -17.542 11.277 1.00 92.88 119 SER A C 1
ATOM 888 O O . SER A 1 119 ? 12.403 -16.952 10.880 1.00 92.88 119 SER A O 1
ATOM 890 N N . ALA A 1 120 ? 10.211 -17.429 10.677 1.00 89.19 120 ALA A N 1
ATOM 891 C CA . ALA A 1 120 ? 9.972 -16.543 9.553 1.00 89.19 120 ALA A CA 1
ATOM 892 C C . ALA A 1 120 ? 10.273 -15.082 9.944 1.00 89.19 120 ALA A C 1
ATOM 894 O O . ALA A 1 120 ? 9.864 -14.642 11.024 1.00 89.19 120 ALA A O 1
ATOM 895 N N . PRO A 1 121 ? 10.964 -14.318 9.081 1.00 87.50 121 PRO A N 1
ATOM 896 C CA . PRO A 1 121 ? 11.207 -12.892 9.269 1.00 87.50 121 PRO A CA 1
ATOM 897 C C . PRO A 1 121 ? 9.952 -12.100 9.656 1.00 87.50 121 PRO A C 1
ATOM 899 O O . PRO A 1 121 ? 8.833 -12.453 9.302 1.00 87.50 121 PRO A O 1
ATOM 902 N N . SER A 1 122 ? 10.129 -10.986 10.367 1.00 75.25 122 SER A N 1
ATOM 903 C CA . SER A 1 122 ? 9.018 -10.096 10.741 1.00 75.25 122 SER A CA 1
ATOM 904 C C . SER A 1 122 ? 8.574 -9.157 9.616 1.00 75.25 122 SER A C 1
ATOM 906 O O . SER A 1 122 ? 7.580 -8.451 9.764 1.00 75.25 122 SER A O 1
ATOM 908 N N . ARG A 1 123 ? 9.317 -9.118 8.505 1.00 72.75 123 ARG A N 1
ATOM 909 C CA . ARG A 1 123 ? 9.015 -8.302 7.328 1.00 72.75 123 ARG A CA 1
ATOM 910 C C . ARG A 1 123 ? 8.469 -9.194 6.224 1.00 72.75 123 ARG A C 1
ATOM 912 O O . ARG A 1 123 ? 8.974 -10.294 6.012 1.00 72.75 123 ARG A O 1
ATOM 919 N N . SER A 1 124 ? 7.462 -8.701 5.514 1.00 79.06 124 SER A N 1
ATOM 920 C CA . SER A 1 124 ? 6.982 -9.355 4.303 1.00 79.06 124 SER A CA 1
ATOM 921 C C . SER A 1 124 ? 8.048 -9.291 3.212 1.00 79.06 124 SER A C 1
ATOM 923 O O . SER A 1 124 ? 8.744 -8.280 3.089 1.00 79.06 124 SER A O 1
ATOM 925 N N . GLY A 1 125 ? 8.152 -10.326 2.387 1.00 81.06 125 GLY A N 1
ATOM 926 C CA . GLY A 1 125 ? 9.114 -10.353 1.288 1.00 81.06 125 GLY A CA 1
ATOM 927 C C . GLY A 1 125 ? 9.492 -11.761 0.860 1.00 81.06 125 GLY A C 1
ATOM 928 O O . GLY A 1 125 ? 8.975 -12.746 1.390 1.00 81.06 125 GLY A O 1
ATOM 929 N N . LYS A 1 126 ? 10.407 -11.846 -0.107 1.00 87.56 126 LYS A N 1
ATOM 930 C CA . LYS A 1 126 ? 10.979 -13.114 -0.554 1.00 87.56 126 LYS A CA 1
ATOM 931 C C . LYS A 1 126 ? 12.304 -13.380 0.140 1.00 87.56 126 LYS A C 1
ATOM 933 O O . LYS A 1 126 ? 13.141 -12.487 0.291 1.00 87.56 126 LYS A O 1
ATOM 938 N N . TYR A 1 127 ? 12.483 -14.626 0.538 1.00 90.62 127 TYR A N 1
ATOM 939 C CA . TYR A 1 127 ? 13.637 -15.088 1.285 1.00 90.62 127 TYR A CA 1
ATOM 940 C C . TYR A 1 127 ? 14.117 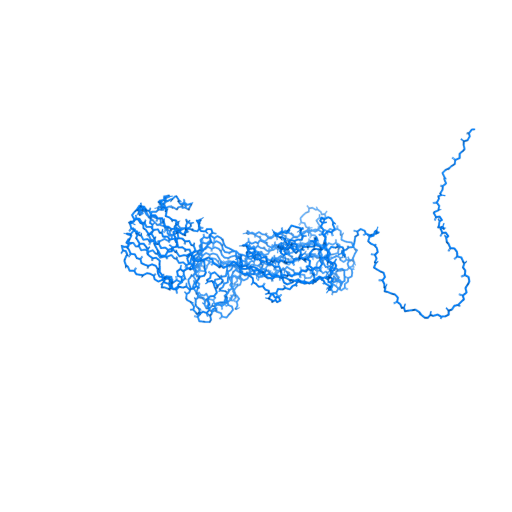-16.414 0.714 1.00 90.62 127 TYR A C 1
ATOM 942 O O . TYR A 1 127 ? 13.356 -17.153 0.091 1.00 90.62 127 TYR A O 1
ATOM 950 N N . ALA A 1 128 ? 15.383 -16.723 0.955 1.00 91.31 128 ALA A N 1
ATOM 951 C CA . ALA A 1 128 ? 15.980 -17.990 0.577 1.00 91.31 128 ALA A CA 1
ATOM 952 C C . ALA A 1 128 ? 16.667 -18.630 1.782 1.00 91.31 128 ALA A C 1
ATOM 954 O O . ALA A 1 128 ? 17.394 -17.971 2.531 1.00 91.31 128 ALA A O 1
ATOM 955 N N . LEU A 1 129 ? 16.454 -19.931 1.945 1.00 92.75 129 LEU A N 1
ATOM 956 C CA . LEU A 1 129 ? 17.302 -20.777 2.773 1.00 92.75 129 LEU A CA 1
ATOM 957 C C . LEU A 1 129 ? 18.416 -21.326 1.900 1.00 92.75 129 LEU A C 1
ATOM 959 O O . LEU A 1 129 ? 18.133 -21.883 0.841 1.00 92.75 129 LEU A O 1
ATOM 963 N N . ARG A 1 130 ? 19.662 -21.180 2.340 1.00 91.19 130 ARG A N 1
ATOM 964 C CA . ARG A 1 130 ? 20.843 -21.606 1.584 1.00 91.19 130 ARG A CA 1
ATOM 965 C C . ARG A 1 130 ? 21.692 -22.540 2.436 1.00 91.19 130 ARG A C 1
ATOM 967 O O . ARG A 1 130 ? 22.006 -22.207 3.578 1.00 91.19 130 ARG A O 1
ATOM 974 N N . TYR A 1 131 ? 22.039 -23.702 1.892 1.00 91.81 131 TYR A N 1
ATOM 975 C CA . TYR A 1 131 ? 22.961 -24.655 2.504 1.00 91.81 131 TYR A CA 1
ATOM 976 C C . TYR A 1 131 ? 24.384 -24.235 2.149 1.00 91.81 131 TYR A C 1
ATOM 978 O O . TYR A 1 131 ? 24.738 -24.170 0.967 1.00 91.81 131 TYR A O 1
ATOM 986 N N . ILE A 1 132 ? 25.197 -23.982 3.169 1.00 89.69 132 ILE A N 1
ATOM 987 C CA . ILE A 1 132 ? 26.581 -23.544 3.042 1.00 89.69 132 ILE A CA 1
ATOM 988 C C . ILE A 1 132 ? 27.509 -24.607 3.637 1.00 89.69 132 ILE A C 1
ATOM 990 O O . ILE A 1 132 ? 27.398 -24.939 4.818 1.00 89.69 132 ILE A O 1
ATOM 994 N N . THR A 1 133 ? 28.442 -25.117 2.832 1.00 88.00 133 THR A N 1
ATOM 995 C CA . THR A 1 133 ? 29.488 -26.035 3.306 1.00 88.00 133 THR A CA 1
ATOM 996 C C . THR A 1 133 ? 30.686 -25.261 3.836 1.00 88.00 133 THR A C 1
ATOM 998 O O . THR A 1 133 ? 31.130 -24.320 3.171 1.00 88.00 133 THR A O 1
ATOM 1001 N N . GLY A 1 134 ? 31.253 -25.682 4.966 1.00 73.12 134 GLY A N 1
ATOM 1002 C CA . GLY A 1 134 ? 32.458 -25.083 5.552 1.00 73.12 134 GLY A CA 1
ATOM 1003 C C . GLY A 1 134 ? 32.263 -23.716 6.237 1.00 73.12 134 GLY A C 1
ATOM 1004 O O . GLY A 1 134 ? 31.164 -23.170 6.338 1.00 73.12 134 GLY A O 1
ATOM 1005 N N . SER A 1 135 ? 33.363 -23.135 6.735 1.00 69.50 135 SER A N 1
ATOM 1006 C CA . SER A 1 135 ? 33.351 -21.910 7.556 1.00 69.50 135 SER A CA 1
ATOM 1007 C C . SER A 1 135 ? 34.371 -20.860 7.104 1.00 69.50 135 SER A C 1
ATOM 1009 O O . SER A 1 135 ? 35.474 -21.204 6.692 1.00 69.50 135 SER A O 1
ATOM 1011 N N . GLY A 1 136 ? 34.062 -19.570 7.267 1.00 66.38 136 GLY A N 1
ATOM 1012 C CA . GLY A 1 136 ? 34.988 -18.485 6.916 1.00 66.38 136 GLY A CA 1
ATOM 1013 C C . GLY A 1 136 ? 35.235 -18.412 5.406 1.00 66.38 136 GLY A C 1
ATOM 1014 O O . GLY A 1 136 ? 34.290 -18.479 4.628 1.00 66.38 136 GLY A O 1
ATOM 1015 N N . ASN A 1 137 ? 36.497 -18.313 4.985 1.00 63.16 137 ASN A N 1
ATOM 1016 C CA . ASN A 1 137 ? 36.865 -18.141 3.571 1.00 63.16 137 ASN A CA 1
ATOM 1017 C C . ASN A 1 137 ? 36.663 -19.398 2.700 1.00 63.16 137 ASN A C 1
ATOM 1019 O O . ASN A 1 137 ? 36.879 -19.330 1.496 1.00 63.16 137 ASN A O 1
ATOM 1023 N N . VAL A 1 138 ? 36.275 -20.537 3.290 1.00 64.94 138 VAL A N 1
ATOM 1024 C CA . VAL A 1 138 ? 35.970 -21.785 2.559 1.00 64.94 138 VAL A CA 1
ATOM 1025 C C . VAL A 1 138 ? 34.465 -22.065 2.448 1.00 64.94 138 VAL A C 1
ATOM 1027 O O . VAL A 1 138 ? 34.074 -23.138 1.999 1.00 64.94 138 VAL A O 1
ATOM 1030 N N . ALA A 1 139 ? 33.621 -21.117 2.867 1.00 74.19 139 ALA A N 1
ATOM 1031 C CA . ALA A 1 139 ? 32.170 -21.236 2.791 1.00 74.19 139 ALA A CA 1
ATOM 1032 C C . ALA A 1 139 ? 31.685 -21.268 1.329 1.00 74.19 139 ALA A C 1
ATOM 1034 O O . ALA A 1 139 ? 31.998 -20.364 0.553 1.00 74.19 139 ALA A O 1
ATOM 1035 N N . LYS A 1 140 ? 30.893 -22.280 0.958 1.00 80.69 140 LYS A N 1
ATOM 1036 C CA . LYS A 1 140 ? 30.335 -22.425 -0.397 1.00 80.69 140 LYS A CA 1
ATOM 1037 C C . LYS A 1 140 ? 28.855 -22.784 -0.360 1.00 80.69 140 LYS A C 1
ATOM 1039 O O . LYS A 1 140 ? 28.466 -23.714 0.335 1.00 80.69 140 LYS A O 1
ATOM 1044 N N . GLU A 1 141 ? 28.042 -22.076 -1.139 1.00 84.06 141 GLU A N 1
ATOM 1045 C CA . GLU A 1 141 ? 26.632 -22.419 -1.339 1.00 84.06 141 GLU A CA 1
ATOM 1046 C C . GLU A 1 141 ? 26.500 -23.657 -2.237 1.00 84.06 141 GLU A C 1
ATOM 1048 O O . GLU A 1 141 ? 27.052 -23.697 -3.339 1.00 84.06 141 GLU A O 1
ATOM 1053 N N . VAL A 1 142 ? 25.785 -24.674 -1.750 1.00 83.38 142 VAL A N 1
ATOM 1054 C CA . VAL A 1 142 ? 25.583 -25.960 -2.448 1.00 83.38 142 VAL A CA 1
ATOM 1055 C C . VAL A 1 142 ? 24.111 -26.333 -2.626 1.00 83.38 142 VAL A C 1
ATOM 1057 O O . VAL A 1 142 ? 23.809 -27.327 -3.278 1.00 83.38 142 VAL A O 1
ATOM 1060 N N . GLY A 1 143 ? 23.187 -25.539 -2.079 1.00 83.69 143 GLY A N 1
ATOM 1061 C CA . GLY A 1 143 ? 21.748 -25.729 -2.237 1.00 83.69 143 GLY A CA 1
ATOM 1062 C C . GLY A 1 143 ? 20.961 -24.518 -1.760 1.00 83.69 143 GLY A C 1
ATOM 1063 O O . GLY A 1 143 ? 21.380 -23.839 -0.827 1.00 83.69 143 GLY A O 1
ATOM 1064 N N . SER A 1 144 ? 19.817 -24.251 -2.390 1.00 87.44 144 SER A N 1
ATOM 1065 C CA . SER A 1 144 ? 18.961 -23.115 -2.048 1.00 87.44 144 SER A CA 1
ATOM 1066 C C . SER A 1 144 ? 17.484 -23.446 -2.239 1.00 87.44 144 SER A C 1
ATOM 1068 O O . SER A 1 144 ? 17.120 -24.231 -3.120 1.00 87.44 144 SER A O 1
ATOM 1070 N N . LYS A 1 145 ? 16.630 -22.853 -1.403 1.00 90.56 145 LYS A N 1
ATOM 1071 C CA . LYS A 1 145 ? 15.174 -22.939 -1.513 1.00 90.56 145 LYS A CA 1
ATOM 1072 C C . LYS A 1 145 ? 14.537 -21.600 -1.154 1.00 90.56 145 LYS A C 1
ATOM 1074 O O . LYS A 1 145 ? 14.684 -21.121 -0.029 1.00 90.56 145 LYS A O 1
ATOM 1079 N N . SER A 1 146 ? 13.811 -21.025 -2.110 1.00 90.25 146 SER A N 1
ATOM 1080 C CA . SER A 1 146 ? 13.074 -19.775 -1.921 1.00 90.25 146 SER A CA 1
ATOM 1081 C C . SER A 1 146 ? 11.702 -20.006 -1.292 1.00 90.25 146 SER A C 1
ATOM 1083 O O . SER A 1 146 ? 11.066 -21.042 -1.504 1.00 90.25 146 SER A O 1
ATOM 1085 N N . PHE A 1 147 ? 11.240 -19.012 -0.542 1.00 91.00 147 PHE A N 1
ATOM 1086 C CA . PHE A 1 147 ? 9.908 -18.946 0.050 1.00 91.00 147 PHE A CA 1
ATOM 1087 C C . PHE A 1 147 ? 9.486 -17.482 0.238 1.00 91.00 147 PHE A C 1
ATOM 1089 O O . PHE A 1 147 ? 10.304 -16.564 0.122 1.00 91.00 147 PHE A O 1
ATOM 1096 N N . SER A 1 148 ? 8.206 -17.254 0.532 1.00 88.94 148 SER A N 1
ATOM 1097 C CA . SER A 1 148 ? 7.688 -15.912 0.830 1.00 88.94 148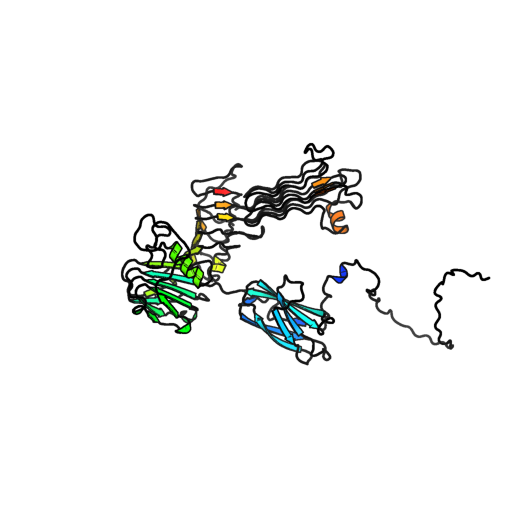 SER A CA 1
ATOM 1098 C C . SER A 1 148 ? 7.246 -15.795 2.282 1.00 88.94 148 SER A C 1
ATOM 1100 O O . SER A 1 148 ? 6.775 -16.760 2.884 1.00 88.94 148 SER A O 1
ATOM 1102 N N . VAL A 1 149 ? 7.390 -14.600 2.843 1.00 86.62 149 VAL A N 1
ATOM 1103 C CA . VAL A 1 149 ? 6.834 -14.238 4.145 1.00 86.62 149 VAL A CA 1
ATOM 1104 C C . VAL A 1 149 ? 5.736 -13.213 3.943 1.00 86.62 149 VAL A C 1
ATOM 1106 O O . VAL A 1 149 ? 5.948 -12.194 3.284 1.00 86.62 149 VAL A O 1
ATOM 1109 N N . GLU A 1 150 ? 4.592 -13.458 4.567 1.00 83.06 150 GLU A N 1
ATOM 1110 C CA . GLU A 1 150 ? 3.476 -12.523 4.638 1.00 83.06 150 GLU A CA 1
ATOM 1111 C C . GLU A 1 150 ? 3.282 -12.051 6.078 1.00 83.06 150 GLU A C 1
ATOM 1113 O O . GLU A 1 150 ? 3.246 -12.843 7.023 1.00 83.06 150 GLU A O 1
ATOM 1118 N N . VAL A 1 151 ? 3.141 -10.743 6.261 1.00 71.25 151 VAL A N 1
ATOM 1119 C CA . VAL A 1 151 ? 2.709 -10.170 7.537 1.00 71.25 151 VAL A CA 1
ATOM 1120 C C . VAL A 1 151 ? 1.184 -10.075 7.471 1.00 71.25 151 VAL A C 1
ATOM 1122 O O . VAL A 1 151 ? 0.681 -9.466 6.525 1.00 71.25 151 VAL A O 1
ATOM 1125 N N . PRO A 1 152 ? 0.432 -10.676 8.414 1.00 68.69 152 PRO A N 1
ATOM 1126 C CA . PRO A 1 152 ? -1.011 -10.492 8.457 1.00 68.69 152 PRO A CA 1
ATOM 1127 C C . PRO A 1 152 ? -1.336 -8.997 8.543 1.00 68.69 152 PRO A C 1
ATOM 1129 O O . PRO A 1 152 ? -0.672 -8.298 9.313 1.00 68.69 152 PRO A O 1
ATOM 1132 N N . PRO A 1 153 ? -2.345 -8.503 7.812 1.00 71.88 153 PRO A N 1
ATOM 1133 C CA . PRO A 1 153 ? -2.714 -7.099 7.889 1.00 71.88 153 PRO A CA 1
ATOM 1134 C C . PRO A 1 153 ? -3.102 -6.735 9.321 1.00 71.88 153 PRO A C 1
ATOM 1136 O O . PRO A 1 153 ? -3.782 -7.503 10.010 1.00 71.88 153 PRO A O 1
ATOM 1139 N N . THR A 1 154 ? -2.662 -5.566 9.773 1.00 81.88 154 THR A N 1
ATOM 1140 C CA . THR A 1 154 ? -3.144 -4.972 11.017 1.00 81.88 154 THR A CA 1
ATOM 1141 C C . THR A 1 154 ? -4.459 -4.256 10.746 1.00 81.88 154 THR A C 1
ATOM 1143 O O . THR A 1 154 ? -4.575 -3.484 9.791 1.00 81.88 154 THR A O 1
ATOM 1146 N N . HIS A 1 155 ? -5.447 -4.470 11.612 1.00 86.50 155 HIS A N 1
ATOM 1147 C CA . HIS A 1 155 ? -6.766 -3.864 11.461 1.00 86.50 155 HIS A CA 1
ATOM 1148 C C . HIS A 1 155 ? -7.033 -2.910 12.618 1.00 86.50 155 HIS A C 1
ATOM 1150 O O . HIS A 1 155 ? -7.241 -3.342 13.752 1.00 86.50 155 HIS A O 1
ATOM 1156 N N . ILE A 1 156 ? -7.030 -1.606 12.332 1.00 90.75 156 ILE A N 1
ATOM 1157 C CA . ILE A 1 156 ? -7.305 -0.580 13.340 1.00 90.75 156 ILE A CA 1
ATOM 1158 C C . ILE A 1 156 ? -8.782 -0.203 13.319 1.00 90.75 156 ILE A C 1
ATOM 1160 O O . ILE A 1 156 ? -9.290 0.289 12.311 1.00 90.75 156 ILE A O 1
ATOM 1164 N N . PHE A 1 157 ? -9.434 -0.343 14.469 1.00 91.00 157 PHE A N 1
ATOM 1165 C CA . PHE A 1 157 ? -10.764 0.200 14.725 1.00 91.00 157 PHE A CA 1
ATOM 1166 C C . PHE A 1 157 ? -10.666 1.359 15.711 1.00 91.00 157 PHE A C 1
ATOM 1168 O O . PHE A 1 157 ? -10.110 1.218 16.803 1.00 91.00 157 PHE A O 1
ATOM 1175 N N . LEU A 1 158 ? -11.216 2.507 15.334 1.00 92.75 158 LEU A N 1
ATOM 1176 C CA . LEU A 1 158 ? -11.253 3.705 16.155 1.00 92.75 158 LEU A CA 1
ATOM 1177 C C . LEU A 1 158 ? -12.672 3.991 16.626 1.00 92.75 158 LEU A C 1
ATOM 1179 O O . LEU A 1 158 ? -13.628 3.990 15.849 1.00 92.75 158 LEU A O 1
ATOM 1183 N N . PHE A 1 159 ? -12.787 4.309 17.906 1.00 91.62 159 PHE A N 1
ATOM 1184 C CA . PHE A 1 159 ? -14.023 4.744 18.534 1.00 91.62 159 PHE A CA 1
ATOM 1185 C C . PHE A 1 159 ? -13.765 6.078 19.206 1.00 91.62 159 PHE A C 1
ATOM 1187 O O . PHE A 1 159 ? -12.862 6.217 20.029 1.00 91.62 159 PHE A O 1
ATOM 1194 N N . SER A 1 160 ? -14.534 7.091 18.846 1.00 91.00 160 SER A N 1
ATOM 1195 C CA . SER A 1 160 ? -14.471 8.392 19.494 1.00 91.00 160 SER A CA 1
ATOM 1196 C C . SER A 1 160 ? -15.829 8.761 20.044 1.00 91.00 160 SER A C 1
ATOM 1198 O O . SER A 1 160 ? -16.835 8.656 19.347 1.00 91.00 160 SER A O 1
ATOM 1200 N N . ASN A 1 161 ? -15.855 9.176 21.303 1.00 87.81 161 ASN A N 1
ATOM 1201 C CA . ASN A 1 161 ? -17.083 9.529 21.988 1.00 87.81 161 ASN A CA 1
ATOM 1202 C C . ASN A 1 161 ? -16.862 10.762 22.865 1.00 87.81 161 ASN A C 1
ATOM 1204 O O . ASN A 1 161 ? -16.128 10.699 23.845 1.00 87.81 161 ASN A O 1
ATOM 1208 N N . ASP A 1 162 ? -17.489 11.886 22.532 1.00 88.88 162 ASP A N 1
ATOM 1209 C CA . ASP A 1 162 ? -17.334 13.102 23.335 1.00 88.88 162 ASP A CA 1
ATOM 1210 C C . ASP A 1 162 ? -17.948 12.943 24.737 1.00 88.88 162 ASP A C 1
ATOM 1212 O O . ASP A 1 162 ? -17.304 13.185 25.759 1.00 88.88 162 ASP A O 1
ATOM 1216 N N . ALA A 1 163 ? -19.190 12.471 24.812 1.00 89.75 163 ALA A N 1
ATOM 1217 C CA . ALA A 1 163 ? -19.943 12.429 26.059 1.00 89.75 163 ALA A CA 1
ATOM 1218 C C . ALA A 1 163 ? -19.666 11.201 26.942 1.00 89.75 163 ALA A C 1
ATOM 1220 O O . ALA A 1 163 ? -20.129 11.188 28.083 1.00 89.75 163 ALA A O 1
ATOM 1221 N N . GLY A 1 164 ? -18.871 10.234 26.473 1.00 90.38 164 GLY A N 1
ATOM 1222 C CA . GLY A 1 164 ? -18.478 9.051 27.241 1.00 90.38 164 GLY A CA 1
ATOM 1223 C C . GLY A 1 164 ? -19.606 8.023 27.395 1.00 90.38 164 GLY A C 1
ATOM 1224 O O . GLY A 1 164 ? -20.497 7.917 26.547 1.00 90.38 164 GLY A O 1
ATOM 1225 N N . GLY A 1 165 ? -19.547 7.237 28.467 1.00 92.62 165 GLY A N 1
ATOM 1226 C CA . GLY A 1 165 ? -20.534 6.201 28.781 1.00 92.62 165 GLY A CA 1
ATOM 1227 C C . GLY A 1 165 ? -19.986 4.774 28.755 1.00 92.62 165 GLY A C 1
ATOM 1228 O O . GLY A 1 165 ? -18.780 4.541 28.592 1.00 92.62 165 GLY A O 1
ATOM 1229 N N . ASP A 1 166 ? -20.910 3.829 28.921 1.00 94.00 166 ASP A N 1
ATOM 1230 C CA . ASP A 1 166 ? -20.636 2.424 29.221 1.00 94.00 166 ASP A CA 1
ATOM 1231 C C . ASP A 1 166 ? -21.081 1.518 28.085 1.00 94.00 166 ASP A C 1
ATOM 1233 O O . ASP A 1 166 ? -22.278 1.307 27.873 1.00 94.00 166 ASP A O 1
ATOM 1237 N N . TYR A 1 167 ? -20.129 0.929 27.370 1.00 93.56 167 TYR A N 1
ATOM 1238 C CA . TYR A 1 167 ? -20.460 0.137 26.196 1.00 93.56 167 TYR A CA 1
ATOM 1239 C C . TYR A 1 167 ? -19.570 -1.075 25.984 1.00 93.56 167 TYR A C 1
ATOM 1241 O O . TYR A 1 167 ? -18.445 -1.172 26.473 1.00 93.56 167 TYR A O 1
ATOM 1249 N N . THR A 1 168 ? -20.108 -2.023 25.222 1.00 94.62 168 THR A N 1
ATOM 1250 C CA . THR A 1 168 ? -19.398 -3.217 24.779 1.00 94.62 168 THR A CA 1
ATOM 1251 C C . THR A 1 168 ? -19.013 -3.075 23.312 1.00 94.62 168 THR A C 1
ATOM 1253 O O . THR A 1 168 ? -19.870 -2.829 22.467 1.00 94.62 168 THR A O 1
ATOM 1256 N N . LEU A 1 169 ? -17.738 -3.266 22.991 1.00 93.81 169 LEU A N 1
ATOM 1257 C CA . LEU A 1 169 ? -17.288 -3.482 21.619 1.00 93.81 169 LEU A CA 1
ATOM 1258 C C . LEU A 1 169 ? -17.272 -4.989 21.358 1.00 93.81 169 LEU A C 1
ATOM 1260 O O . LEU A 1 169 ? -16.553 -5.742 22.021 1.00 93.81 169 LEU A O 1
ATOM 1264 N N . VAL A 1 170 ? -18.106 -5.428 20.422 1.00 93.06 170 VAL A N 1
ATOM 1265 C CA . VAL A 1 170 ? -18.278 -6.833 20.057 1.00 93.06 170 VAL A CA 1
ATOM 1266 C C . VAL A 1 170 ? -17.399 -7.133 18.846 1.00 93.06 170 VAL A C 1
ATOM 1268 O O . VAL A 1 170 ? -17.704 -6.736 17.725 1.00 93.06 170 VAL A O 1
ATOM 1271 N N . VAL A 1 171 ? -16.301 -7.843 19.094 1.00 91.94 171 VAL A N 1
ATOM 1272 C CA . VAL A 1 171 ? -15.338 -8.350 18.113 1.00 91.94 171 VAL A CA 1
ATOM 1273 C C . VAL A 1 171 ? -15.917 -9.605 17.459 1.00 91.94 171 VAL A C 1
ATOM 1275 O O . VAL A 1 171 ? -15.672 -10.742 17.876 1.00 91.94 171 VAL A O 1
ATOM 1278 N N . ASP A 1 172 ? -16.762 -9.373 16.463 1.00 86.75 172 ASP A N 1
ATOM 1279 C CA . ASP A 1 172 ? -17.507 -10.372 15.693 1.00 86.75 172 ASP A CA 1
ATOM 1280 C C . ASP A 1 172 ? -16.937 -10.598 14.283 1.00 86.75 172 ASP A C 1
ATOM 1282 O O . ASP A 1 172 ? -17.554 -11.279 13.467 1.00 86.75 172 ASP A O 1
ATOM 1286 N N . GLN A 1 173 ? -15.753 -10.051 14.004 1.00 80.38 173 GLN A N 1
ATOM 1287 C CA . GLN A 1 173 ? -15.032 -10.220 12.746 1.00 80.38 173 GLN A CA 1
ATOM 1288 C C . GLN A 1 173 ? -13.751 -11.024 12.973 1.00 80.38 173 GLN A C 1
ATOM 1290 O O . GLN A 1 173 ? -12.944 -10.671 13.836 1.00 80.38 173 GLN A O 1
ATOM 1295 N N . ASP A 1 174 ? -13.560 -12.082 12.182 1.00 84.12 174 ASP A N 1
ATOM 1296 C CA . ASP A 1 174 ? -12.339 -12.892 12.202 1.00 84.12 174 ASP A CA 1
ATOM 1297 C C . ASP A 1 174 ? -11.224 -12.205 11.412 1.00 84.12 174 ASP A C 1
ATOM 1299 O O . ASP A 1 174 ? -10.870 -12.590 10.299 1.00 84.12 174 ASP A O 1
ATOM 1303 N N . LEU A 1 175 ? -10.714 -11.114 11.976 1.00 80.75 175 LEU A N 1
ATOM 1304 C CA . LEU A 1 175 ? -9.594 -10.376 11.415 1.00 80.75 175 LEU A CA 1
ATOM 1305 C C . LEU A 1 175 ? -8.350 -10.635 12.266 1.00 80.75 175 LEU A C 1
ATOM 1307 O O . LEU A 1 175 ? -8.440 -10.595 13.497 1.00 80.75 175 LEU A O 1
ATOM 1311 N N . PRO A 1 176 ? -7.181 -10.898 11.660 1.00 81.88 176 PRO A N 1
ATOM 1312 C CA . PRO A 1 176 ? -5.940 -11.007 12.412 1.00 81.88 176 PRO A CA 1
ATOM 1313 C C . PRO A 1 176 ? -5.507 -9.636 12.953 1.00 81.88 176 PRO A C 1
ATOM 1315 O O . PRO A 1 176 ? -5.836 -8.600 12.383 1.00 81.88 176 PRO A O 1
ATOM 1318 N N . ASN A 1 177 ? -4.725 -9.637 14.036 1.00 85.25 177 ASN A N 1
ATOM 1319 C CA . ASN A 1 177 ? -4.029 -8.456 14.563 1.00 85.25 177 ASN A CA 1
ATOM 1320 C C . ASN A 1 177 ? -4.919 -7.195 14.698 1.00 85.25 177 ASN A C 1
ATOM 1322 O O . ASN A 1 177 ? -4.636 -6.149 14.111 1.00 85.25 177 ASN A O 1
ATOM 1326 N N . ILE A 1 178 ? -6.010 -7.301 15.464 1.00 90.12 178 ILE A N 1
ATOM 1327 C CA . ILE A 1 178 ? -6.947 -6.191 15.679 1.00 90.12 178 ILE A CA 1
ATOM 1328 C C . ILE A 1 178 ? -6.370 -5.223 16.712 1.00 90.12 178 ILE A C 1
ATOM 1330 O O . ILE A 1 178 ? -6.063 -5.605 17.841 1.00 90.12 178 ILE A O 1
ATOM 1334 N N . GLN A 1 179 ? -6.290 -3.949 16.359 1.00 94.12 179 GLN A N 1
ATOM 1335 C CA . GLN A 1 179 ? -5.888 -2.880 17.261 1.00 94.12 179 GLN A CA 1
ATOM 1336 C C . GLN A 1 179 ? -7.040 -1.898 17.449 1.00 94.12 179 GLN A C 1
ATOM 1338 O O . GLN A 1 179 ? -7.738 -1.548 16.499 1.00 94.12 179 GLN A O 1
ATOM 1343 N N . ILE A 1 180 ? -7.269 -1.467 18.687 1.00 95.25 180 ILE A N 1
ATOM 1344 C CA . ILE A 1 180 ? -8.426 -0.634 19.029 1.00 95.25 180 ILE A CA 1
ATOM 1345 C C . ILE A 1 180 ? -7.955 0.684 19.635 1.00 95.25 180 ILE A C 1
ATOM 1347 O O . ILE A 1 180 ? -7.321 0.706 20.690 1.00 95.25 180 ILE A O 1
ATOM 1351 N N . GLY A 1 181 ? -8.285 1.793 18.980 1.00 95.62 181 GLY A N 1
ATOM 1352 C CA . GLY A 1 181 ? -8.109 3.138 19.519 1.00 95.62 181 GLY A CA 1
ATOM 1353 C C . GLY A 1 181 ? -9.423 3.672 20.076 1.00 95.62 181 GLY A C 1
ATOM 1354 O O . GLY A 1 181 ? -10.458 3.595 19.419 1.00 95.62 181 GLY A O 1
ATOM 1355 N N . ILE A 1 182 ? -9.394 4.216 21.288 1.00 95.25 182 ILE A N 1
ATOM 1356 C CA . ILE A 1 182 ? -10.559 4.831 21.927 1.00 95.25 182 ILE A CA 1
ATOM 1357 C C . ILE A 1 182 ? -10.185 6.248 22.344 1.00 95.25 182 ILE A C 1
ATOM 1359 O O . ILE A 1 182 ? -9.204 6.440 23.062 1.00 95.25 182 ILE A O 1
ATOM 1363 N N . LEU A 1 183 ? -10.972 7.231 21.915 1.00 95.38 183 LEU A N 1
ATOM 1364 C CA . LEU A 1 183 ? -10.869 8.625 22.336 1.00 95.38 183 LEU A CA 1
ATOM 1365 C C . LEU A 1 183 ? -12.149 9.034 23.068 1.00 95.38 183 LEU A C 1
ATOM 1367 O O . LEU A 1 183 ? -13.237 8.897 22.511 1.00 95.38 183 LEU A O 1
ATOM 1371 N N . SER A 1 184 ? -12.032 9.569 24.283 1.00 93.25 184 SER A N 1
ATOM 1372 C CA . SER A 1 184 ? -13.195 10.090 25.012 1.00 93.25 184 SER A CA 1
ATOM 1373 C C . SER A 1 184 ? -12.883 11.315 25.855 1.00 93.25 184 SER A C 1
ATOM 1375 O O . SER A 1 184 ? -11.920 11.310 26.622 1.00 93.25 184 SER A O 1
ATOM 1377 N N . ARG A 1 185 ? -13.738 12.338 25.802 1.00 91.75 185 ARG A N 1
ATOM 1378 C CA . ARG A 1 185 ? -13.599 13.507 26.683 1.00 91.75 185 ARG A CA 1
ATOM 1379 C C . ARG A 1 185 ? -14.114 13.193 28.092 1.00 91.75 185 ARG A C 1
ATOM 1381 O O . ARG A 1 185 ? -13.441 13.471 29.080 1.00 91.75 185 ARG A O 1
ATOM 1388 N N . ARG A 1 186 ? -15.288 12.570 28.200 1.00 93.38 186 ARG A N 1
ATOM 1389 C CA . ARG A 1 186 ? -15.919 12.195 29.482 1.00 93.38 186 ARG A CA 1
ATOM 1390 C C . ARG A 1 186 ? -15.608 10.753 29.911 1.00 93.38 186 ARG A C 1
ATOM 1392 O O . ARG A 1 186 ? -15.069 9.997 29.097 1.00 93.38 186 ARG A O 1
ATOM 1399 N N . PRO A 1 187 ? -15.925 10.357 31.166 1.00 94.62 187 PRO A N 1
ATOM 1400 C CA . PRO A 1 187 ? -15.675 9.001 31.646 1.00 94.62 187 PRO A CA 1
ATOM 1401 C C . PRO A 1 187 ? -16.258 7.946 30.705 1.00 94.62 187 PRO A C 1
ATOM 1403 O O . PRO A 1 187 ? -17.428 8.024 30.327 1.00 94.62 187 PRO A O 1
ATOM 1406 N N . THR A 1 188 ? -15.449 6.959 30.326 1.00 94.56 188 THR A N 1
ATOM 1407 C CA . THR A 1 188 ? -15.897 5.854 29.473 1.00 94.56 188 THR A CA 1
ATOM 1408 C C . THR A 1 188 ? -15.481 4.503 30.035 1.00 94.56 188 THR A C 1
ATOM 1410 O O . THR A 1 188 ? -14.322 4.309 30.402 1.00 94.56 188 THR A O 1
ATOM 1413 N N . ARG A 1 189 ? -16.420 3.557 30.111 1.00 95.44 189 ARG A N 1
ATOM 1414 C CA . ARG A 1 189 ? -16.147 2.175 30.519 1.00 95.44 189 ARG A CA 1
ATOM 1415 C C . ARG A 1 189 ? -16.423 1.256 29.344 1.00 95.44 189 ARG A C 1
ATOM 1417 O O . ARG A 1 189 ? -17.564 1.108 28.910 1.00 95.44 189 ARG A O 1
ATOM 1424 N N . VAL A 1 190 ? -15.366 0.653 28.819 1.00 96.12 190 VAL A N 1
ATOM 1425 C CA . VAL A 1 190 ? -15.433 -0.148 27.598 1.00 96.12 190 VAL A CA 1
ATOM 1426 C C . VAL A 1 190 ? -15.165 -1.608 27.907 1.00 96.12 190 VAL A C 1
ATOM 1428 O O . VAL A 1 190 ? -14.120 -1.962 28.451 1.00 96.12 190 VAL A O 1
ATOM 1431 N N . LYS A 1 191 ? -16.085 -2.476 27.503 1.00 97.06 191 LYS A N 1
ATOM 1432 C CA . LYS A 1 191 ? -15.902 -3.924 27.555 1.00 97.06 191 LYS A CA 1
ATOM 1433 C C . LYS A 1 191 ? -15.634 -4.469 26.162 1.00 97.06 191 LYS A C 1
ATOM 1435 O O . LY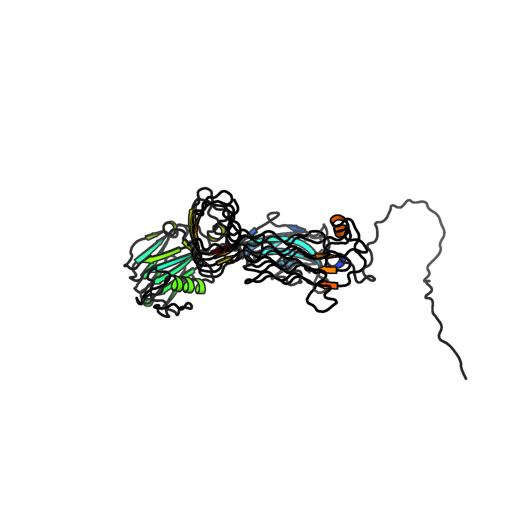S A 1 191 ? -16.428 -4.256 25.254 1.00 97.06 191 LYS A O 1
ATOM 1440 N N . LEU A 1 192 ? -14.548 -5.205 25.985 1.00 97.56 192 LEU A N 1
ATOM 1441 C CA . LEU A 1 192 ? -14.294 -5.967 24.765 1.00 97.56 192 LEU A CA 1
ATOM 1442 C C . LEU A 1 192 ? -14.866 -7.379 24.923 1.00 97.56 192 LEU A C 1
ATOM 1444 O O . LEU A 1 192 ? -14.639 -8.044 25.934 1.00 97.56 192 LEU A O 1
ATOM 1448 N N . ALA A 1 193 ? -15.636 -7.838 23.944 1.00 96.81 193 ALA A N 1
ATOM 1449 C CA . ALA A 1 193 ? -16.251 -9.164 23.946 1.00 96.81 193 ALA A CA 1
ATOM 1450 C C . ALA A 1 193 ? -16.410 -9.689 22.513 1.00 96.81 193 ALA A C 1
ATOM 1452 O O . ALA A 1 193 ? -16.088 -8.986 21.566 1.00 96.81 193 ALA A O 1
ATOM 1453 N N . GLY A 1 194 ? -16.927 -10.906 22.343 1.00 94.25 194 GLY A N 1
ATOM 1454 C CA . GLY A 1 194 ? -17.196 -11.502 21.028 1.00 94.25 194 GLY A CA 1
ATOM 1455 C C . GLY A 1 194 ? -16.320 -12.715 20.721 1.00 94.25 194 GLY A C 1
ATOM 1456 O O . GLY A 1 194 ? -15.352 -12.993 21.429 1.00 94.25 194 GLY A O 1
ATOM 1457 N N . ALA A 1 195 ? -16.689 -13.455 19.673 1.00 90.88 195 ALA A N 1
ATOM 1458 C CA . ALA A 1 195 ? -16.051 -14.721 19.303 1.00 90.88 195 ALA A CA 1
ATOM 1459 C C . ALA A 1 195 ? -14.565 -14.561 18.937 1.00 90.88 195 ALA A C 1
ATOM 1461 O O . ALA A 1 195 ? -13.777 -15.472 19.177 1.00 90.88 195 ALA A O 1
ATOM 1462 N N . TYR A 1 196 ? -14.181 -13.387 18.431 1.00 91.94 196 TYR A N 1
ATOM 1463 C CA . TYR A 1 196 ? -12.832 -13.106 17.940 1.00 91.94 196 TYR A CA 1
ATOM 1464 C C . TYR A 1 196 ? -12.080 -12.093 18.811 1.00 91.94 196 TYR A C 1
ATOM 1466 O O . TYR A 1 196 ? -11.053 -11.559 18.401 1.00 91.94 196 TYR A O 1
ATOM 1474 N N . VAL A 1 197 ? -12.529 -11.848 20.052 1.00 94.56 197 VAL A N 1
ATOM 1475 C CA . VAL A 1 197 ? -11.859 -10.911 20.981 1.00 94.56 197 VAL A CA 1
ATOM 1476 C C . VAL A 1 197 ? -10.396 -11.294 21.258 1.00 94.56 197 VAL A C 1
ATOM 1478 O O . VAL A 1 197 ? -9.566 -10.433 21.545 1.00 94.56 197 VAL A O 1
ATOM 1481 N N . GLY A 1 198 ? -10.045 -12.576 21.102 1.00 91.12 198 GLY A N 1
ATOM 1482 C CA . GLY A 1 198 ? -8.668 -13.065 21.204 1.00 91.12 198 GLY A CA 1
ATOM 1483 C C . GLY A 1 198 ? -7.709 -12.463 20.168 1.00 91.12 198 GLY A C 1
ATOM 1484 O O . GLY A 1 198 ? -6.515 -12.334 20.464 1.00 91.12 198 GLY A O 1
ATOM 1485 N N . ASN A 1 199 ? -8.231 -12.029 19.014 1.00 90.44 199 ASN A N 1
ATOM 1486 C CA . ASN A 1 199 ? -7.462 -11.416 17.930 1.00 90.44 199 ASN A CA 1
ATOM 1487 C C . ASN A 1 199 ? -7.070 -9.958 18.227 1.00 90.44 199 ASN A C 1
ATOM 1489 O O . ASN A 1 199 ? -6.245 -9.397 17.503 1.00 90.44 199 ASN A O 1
ATOM 1493 N N . VAL A 1 200 ? -7.616 -9.346 19.289 1.00 94.50 200 VAL A N 1
ATOM 1494 C CA . VAL A 1 200 ? -7.240 -7.992 19.722 1.00 94.50 200 VAL A CA 1
ATOM 1495 C C . VAL A 1 200 ? -5.819 -8.005 20.273 1.00 94.50 200 VAL A C 1
ATOM 1497 O O . VAL A 1 200 ? -5.576 -8.519 21.366 1.00 94.50 200 VAL A O 1
ATOM 1500 N N . SER A 1 201 ? -4.873 -7.437 19.535 1.00 93.00 201 SER A N 1
ATOM 1501 C CA . SER A 1 201 ? -3.451 -7.407 19.875 1.00 93.00 201 SER A CA 1
ATOM 1502 C C . SER A 1 201 ? -3.061 -6.195 20.720 1.00 93.00 201 SER A C 1
ATOM 1504 O O . SER A 1 201 ? -2.187 -6.323 21.578 1.00 93.00 201 SER A O 1
ATOM 1506 N N . ALA A 1 202 ? -3.732 -5.054 20.544 1.00 95.06 202 ALA A N 1
ATOM 1507 C CA . ALA A 1 202 ? -3.482 -3.844 21.323 1.00 95.06 202 ALA A CA 1
ATOM 1508 C C . ALA A 1 202 ? -4.735 -2.974 21.471 1.00 95.06 202 ALA A C 1
ATOM 1510 O O . ALA A 1 202 ? -5.575 -2.892 20.576 1.00 95.06 202 ALA A O 1
ATOM 1511 N N . VAL A 1 203 ? -4.831 -2.275 22.599 1.00 97.44 203 VAL A N 1
ATOM 1512 C CA . VAL A 1 203 ? -5.862 -1.277 22.871 1.00 97.44 203 VAL A CA 1
ATOM 1513 C C . VAL A 1 203 ? -5.203 -0.024 23.418 1.00 97.44 203 VAL A C 1
ATOM 1515 O O . VAL A 1 203 ? -4.449 -0.094 24.389 1.00 97.44 203 VAL A O 1
ATOM 1518 N N . ARG A 1 204 ? -5.518 1.133 22.841 1.00 96.62 204 ARG A N 1
ATOM 1519 C CA . ARG A 1 204 ? -5.089 2.433 23.356 1.00 96.62 204 ARG A CA 1
ATOM 1520 C C . ARG A 1 204 ? -6.305 3.286 23.689 1.00 96.62 204 ARG A C 1
ATOM 1522 O O . ARG A 1 204 ? -7.046 3.674 22.794 1.00 96.62 204 ARG A O 1
ATOM 1529 N N . LEU A 1 205 ? -6.477 3.603 24.969 1.00 95.88 205 LEU A N 1
ATOM 1530 C CA . LEU A 1 205 ? -7.493 4.536 25.452 1.00 95.88 205 LEU A CA 1
ATOM 1531 C C . LEU A 1 205 ? -6.840 5.884 25.755 1.00 95.88 205 LEU A C 1
ATOM 1533 O O . LEU A 1 205 ? -6.001 5.970 26.652 1.00 95.88 205 LEU A O 1
ATOM 1537 N N . VAL A 1 206 ? -7.265 6.920 25.039 1.00 95.81 206 VAL A N 1
ATOM 1538 C CA . VAL A 1 206 ? -6.927 8.323 25.294 1.00 95.81 206 VAL A CA 1
ATOM 1539 C C . VAL A 1 206 ? -8.161 9.012 25.856 1.00 95.81 206 VAL A C 1
ATOM 1541 O O . VAL A 1 206 ? -9.219 9.004 25.224 1.00 95.81 206 VAL A O 1
ATOM 1544 N N . SER A 1 207 ? -8.051 9.609 27.040 1.00 92.44 207 SER A N 1
ATOM 1545 C CA . SER A 1 207 ? -9.183 10.332 27.619 1.00 92.44 207 SER A CA 1
ATOM 1546 C C . SER A 1 207 ? -8.774 11.513 28.489 1.00 92.44 207 SER A C 1
ATOM 1548 O O . SER A 1 207 ? -7.791 11.428 29.225 1.00 92.44 207 SER A O 1
ATOM 1550 N N . GLU A 1 208 ? -9.562 12.593 28.447 1.00 89.25 208 GLU A N 1
ATOM 1551 C CA . GLU A 1 208 ? -9.461 13.684 29.428 1.00 89.25 208 GLU A CA 1
ATOM 1552 C C . GLU A 1 208 ? -9.894 13.205 30.822 1.00 89.25 208 GLU A C 1
ATOM 1554 O O . GLU A 1 208 ? -9.196 13.436 31.809 1.00 89.25 208 GLU A O 1
ATOM 1559 N N . ALA A 1 209 ? -10.976 12.426 30.906 1.00 90.88 209 ALA A N 1
ATOM 1560 C CA . ALA A 1 209 ? -11.415 11.730 32.116 1.00 90.88 209 ALA A CA 1
ATOM 1561 C C . ALA A 1 209 ? -10.669 10.394 32.339 1.00 90.88 209 ALA A C 1
ATOM 1563 O O . ALA A 1 209 ? -11.267 9.364 32.676 1.00 90.88 209 ALA A O 1
ATOM 1564 N N . PHE A 1 210 ? -9.348 10.381 32.134 1.00 90.06 210 PHE A N 1
ATOM 1565 C CA . PHE A 1 210 ? -8.545 9.151 32.098 1.00 90.06 210 PHE A CA 1
ATOM 1566 C C . PHE A 1 210 ? -8.608 8.332 33.398 1.00 90.06 210 PHE A C 1
ATOM 1568 O O . PHE A 1 210 ? -8.543 7.103 33.337 1.00 90.06 210 PHE A O 1
ATOM 1575 N N . GLN A 1 211 ? -8.724 8.983 34.561 1.00 92.94 211 GLN A N 1
ATOM 1576 C CA . GLN A 1 211 ? -8.741 8.304 35.865 1.00 92.94 211 GLN A CA 1
ATOM 1577 C C . GLN A 1 211 ? -10.003 7.456 36.058 1.00 92.94 211 GLN A C 1
ATOM 1579 O O . GLN A 1 211 ? -9.937 6.374 36.638 1.00 92.94 211 GLN A O 1
ATOM 1584 N N . GLU A 1 212 ? -11.130 7.921 35.520 1.00 93.75 212 GLU A N 1
ATOM 1585 C CA . GLU A 1 212 ? -12.446 7.283 35.643 1.00 93.75 212 GLU A CA 1
ATOM 1586 C C . GLU A 1 212 ? -12.749 6.321 34.489 1.00 93.75 212 GLU A C 1
ATOM 1588 O O . GLU A 1 212 ? -13.691 5.532 34.561 1.00 93.75 212 GLU A O 1
ATOM 1593 N N . SER A 1 213 ? -11.949 6.379 33.423 1.00 94.94 213 SER A N 1
ATOM 1594 C CA . SER A 1 213 ? -12.177 5.591 32.219 1.00 94.94 213 SER A CA 1
ATOM 1595 C C . SER A 1 213 ? -11.461 4.243 32.269 1.00 94.94 213 SER A C 1
ATOM 1597 O O . SER A 1 213 ? -10.294 4.153 32.663 1.00 94.94 213 SER A O 1
ATOM 1599 N N . THR A 1 214 ? -12.140 3.180 31.845 1.00 96.12 214 THR A N 1
ATOM 1600 C CA . THR A 1 214 ? -11.649 1.800 31.934 1.00 96.12 214 THR A CA 1
ATOM 1601 C C . THR A 1 214 ? -11.850 1.034 30.632 1.00 96.12 214 THR A C 1
ATOM 1603 O O . THR A 1 214 ? -12.760 1.311 29.853 1.00 96.12 214 THR A O 1
ATOM 1606 N N . VAL A 1 215 ? -10.982 0.044 30.409 1.00 97.44 215 VAL A N 1
ATOM 1607 C CA . VAL A 1 215 ? -11.153 -0.979 29.374 1.00 97.44 215 VAL A CA 1
ATOM 1608 C C . VAL A 1 215 ? -10.971 -2.346 30.020 1.00 97.44 215 VAL A C 1
ATOM 1610 O O . VAL A 1 215 ? -10.032 -2.536 30.795 1.00 97.44 215 VAL A O 1
ATOM 1613 N N . GLU A 1 216 ? -11.840 -3.292 29.688 1.00 96.94 216 GLU A N 1
ATOM 1614 C CA . GLU A 1 216 ? -11.758 -4.690 30.116 1.00 96.94 216 GLU A CA 1
ATOM 1615 C C . GLU A 1 216 ? -12.058 -5.660 28.961 1.00 96.94 216 GLU A C 1
ATOM 1617 O O . GLU A 1 216 ? -12.455 -5.246 27.874 1.00 96.94 216 GLU A O 1
ATOM 1622 N N . GLY A 1 217 ? -11.867 -6.964 29.188 1.00 95.38 217 GLY A N 1
ATOM 1623 C CA . GLY A 1 217 ? -12.173 -8.020 28.210 1.00 95.38 217 GLY A CA 1
ATOM 1624 C C . GLY A 1 217 ? -10.971 -8.581 27.442 1.00 95.38 217 GLY A C 1
ATOM 1625 O O . GLY A 1 217 ? -11.105 -9.585 26.749 1.00 95.38 217 GLY A O 1
ATOM 1626 N N . VAL A 1 218 ? -9.784 -7.993 27.615 1.00 96.12 218 VAL A N 1
ATOM 1627 C CA . VAL A 1 218 ? -8.497 -8.513 27.115 1.00 96.12 218 VAL A CA 1
ATOM 1628 C C . VAL A 1 218 ? -7.431 -8.445 28.211 1.00 96.12 218 VAL A C 1
ATOM 1630 O O . VAL A 1 218 ? -7.618 -7.789 29.236 1.00 96.12 218 VAL A O 1
ATOM 1633 N N . THR A 1 219 ? -6.297 -9.118 28.007 1.00 93.62 219 THR A N 1
ATOM 1634 C CA . THR A 1 219 ? -5.169 -9.091 28.949 1.00 93.62 219 THR A CA 1
ATOM 1635 C C . THR A 1 219 ? -4.684 -7.661 29.193 1.00 93.62 219 THR A C 1
ATOM 1637 O O . THR A 1 219 ? -4.449 -6.918 28.243 1.00 93.62 219 THR A O 1
ATOM 1640 N N . ALA A 1 220 ? -4.454 -7.295 30.458 1.00 91.94 220 ALA A N 1
ATOM 1641 C CA . ALA A 1 220 ? -4.065 -5.937 30.851 1.00 91.94 220 ALA A CA 1
ATOM 1642 C C . ALA A 1 220 ? -2.793 -5.419 30.153 1.00 91.94 220 ALA A C 1
ATOM 1644 O O . ALA A 1 220 ? -2.694 -4.229 29.881 1.00 91.94 220 ALA A O 1
ATOM 1645 N N . SER A 1 221 ? -1.848 -6.299 29.796 1.00 93.00 221 SER A N 1
ATOM 1646 C CA . SER A 1 221 ? -0.640 -5.926 29.041 1.00 93.00 221 SER A CA 1
ATOM 1647 C C . SER A 1 221 ? -0.922 -5.424 27.621 1.00 93.00 221 SER A C 1
ATOM 1649 O O . SER A 1 221 ? -0.072 -4.756 27.041 1.00 93.00 221 SER A O 1
ATOM 1651 N N . ARG A 1 222 ? -2.100 -5.727 27.062 1.00 93.88 222 ARG A N 1
ATOM 1652 C CA . ARG A 1 222 ? -2.549 -5.228 25.755 1.00 93.88 222 ARG A CA 1
ATOM 1653 C C . ARG A 1 222 ? -3.226 -3.860 25.855 1.00 93.88 222 ARG A C 1
ATOM 1655 O O . ARG A 1 222 ? -3.501 -3.263 24.822 1.00 93.88 222 ARG A O 1
ATOM 1662 N N . ILE A 1 223 ? -3.520 -3.373 27.063 1.00 96.94 223 ILE A N 1
ATOM 1663 C CA . ILE A 1 223 ? -4.267 -2.134 27.290 1.00 96.94 223 ILE A CA 1
ATOM 1664 C C . ILE A 1 223 ? -3.305 -1.033 27.717 1.00 96.94 223 ILE A C 1
ATOM 1666 O O . ILE A 1 223 ? -2.699 -1.086 28.786 1.00 96.94 223 ILE A O 1
ATOM 1670 N N . GLN A 1 224 ? -3.242 0.023 26.917 1.00 96.00 224 GLN A N 1
ATOM 1671 C CA . GLN A 1 224 ? -2.537 1.245 27.254 1.00 96.00 224 GLN A CA 1
ATOM 1672 C C . GLN A 1 224 ? -3.536 2.381 27.464 1.00 96.00 224 GLN A C 1
ATOM 1674 O O . GLN A 1 224 ? -4.155 2.877 26.524 1.00 96.00 224 GLN A O 1
ATOM 1679 N N . ARG A 1 225 ? -3.678 2.810 28.717 1.00 95.12 225 ARG A N 1
ATOM 1680 C CA . ARG A 1 225 ? -4.450 3.998 29.086 1.00 95.12 225 ARG A CA 1
ATOM 1681 C C . ARG A 1 225 ? -3.519 5.191 29.190 1.00 95.12 225 ARG A C 1
ATOM 1683 O O . ARG A 1 225 ? -2.512 5.111 29.891 1.00 95.12 225 ARG A O 1
ATOM 1690 N N . VAL A 1 226 ? -3.871 6.285 28.533 1.00 94.00 226 VAL A N 1
ATOM 1691 C CA . VAL A 1 226 ? -3.115 7.535 28.590 1.00 94.00 226 VAL A CA 1
ATOM 1692 C C . VAL A 1 226 ? -4.053 8.727 28.790 1.00 94.00 226 VAL A C 1
ATOM 1694 O O . VAL A 1 226 ? -5.185 8.707 28.294 1.00 94.00 226 VAL A O 1
ATOM 1697 N N . PRO A 1 227 ? -3.611 9.768 29.518 1.00 93.69 227 PRO A N 1
ATOM 1698 C CA . PRO A 1 227 ? -4.281 11.063 29.474 1.00 93.69 227 PRO A CA 1
ATOM 1699 C C . PRO A 1 227 ? -4.165 11.675 28.068 1.00 93.69 227 PRO A C 1
ATOM 1701 O O . PRO A 1 227 ? -3.473 11.138 27.200 1.00 93.69 227 PRO A O 1
ATOM 1704 N N . SER A 1 228 ? -4.819 12.814 27.841 1.00 89.94 228 SER A N 1
ATOM 1705 C CA . SER A 1 228 ? -4.665 13.589 26.607 1.00 89.94 228 SER A CA 1
ATOM 1706 C C . SER A 1 228 ? -3.196 13.837 26.254 1.00 89.94 228 SER A C 1
ATOM 1708 O O . SER A 1 228 ? -2.413 14.326 27.068 1.00 89.94 228 SER A O 1
ATOM 1710 N N . GLU A 1 229 ? -2.834 13.519 25.013 1.00 92.00 229 GLU A N 1
ATOM 1711 C CA . GLU A 1 229 ? -1.489 13.685 24.461 1.00 92.00 229 GLU A CA 1
ATOM 1712 C C . GLU A 1 229 ? -1.508 14.650 23.271 1.00 92.00 229 GLU A C 1
ATOM 1714 O O . GLU A 1 229 ? -2.547 14.874 22.645 1.00 92.00 229 GLU A O 1
ATOM 1719 N N . SER A 1 230 ? -0.345 15.214 22.947 1.00 91.00 230 SER A N 1
ATOM 1720 C CA . SER A 1 230 ? -0.181 16.110 21.803 1.00 91.00 230 SER A CA 1
ATOM 1721 C C . SER A 1 230 ? -0.413 15.395 20.472 1.00 91.00 230 SER A C 1
ATOM 1723 O O . SER A 1 230 ? 0.018 14.254 20.282 1.00 91.00 230 SER A O 1
ATOM 1725 N N . VAL A 1 231 ? -1.042 16.097 19.531 1.00 91.69 231 VAL A N 1
ATOM 1726 C CA . VAL A 1 231 ? -1.177 15.645 18.141 1.00 91.69 231 VAL A CA 1
ATOM 1727 C C . VAL A 1 231 ? -0.004 16.146 17.303 1.00 91.69 231 VAL A C 1
ATOM 1729 O O . VAL A 1 231 ? 0.530 17.229 17.533 1.00 91.69 231 VAL A O 1
ATOM 1732 N N . THR A 1 232 ? 0.404 15.352 16.317 1.00 85.25 232 THR A N 1
ATOM 1733 C CA . THR A 1 232 ? 1.461 15.718 15.360 1.00 85.25 232 THR A CA 1
ATOM 1734 C C . THR A 1 232 ? 0.913 16.543 14.198 1.00 85.25 232 THR A C 1
ATOM 1736 O O . THR A 1 232 ? 1.590 17.434 13.689 1.00 85.25 232 THR A O 1
ATOM 1739 N N . VAL A 1 233 ? -0.332 16.280 13.798 1.00 84.88 233 VAL A N 1
ATOM 1740 C CA . VAL A 1 233 ? -1.003 16.995 12.712 1.00 84.88 233 VAL A CA 1
ATOM 1741 C C . VAL A 1 233 ? -1.643 18.268 13.246 1.00 84.88 233 VAL A C 1
ATOM 1743 O O . VAL A 1 233 ? -2.531 18.233 14.097 1.00 84.88 233 VAL A O 1
ATOM 1746 N N . THR A 1 234 ? -1.210 19.409 12.715 1.00 86.19 234 THR A N 1
ATOM 1747 C CA . THR A 1 234 ? -1.783 20.718 13.048 1.00 86.19 234 THR A CA 1
ATOM 1748 C C . THR A 1 234 ? -2.796 21.120 11.984 1.00 86.19 234 THR A C 1
ATOM 1750 O O . THR A 1 234 ? -2.489 21.090 10.795 1.00 86.19 234 THR A O 1
ATOM 1753 N N . GLN A 1 235 ? -3.994 21.524 12.403 1.00 82.69 235 GLN A N 1
ATOM 1754 C CA . GLN A 1 235 ? -5.025 22.054 11.511 1.00 82.69 235 GLN A CA 1
ATOM 1755 C C . GLN A 1 235 ? -5.628 23.343 12.085 1.00 82.69 235 GLN A C 1
ATOM 1757 O O . GLN A 1 235 ? -5.692 23.497 13.310 1.00 82.69 235 GLN A O 1
ATOM 1762 N N . PRO A 1 236 ? -6.106 24.274 11.239 1.00 84.81 236 PRO A N 1
ATOM 1763 C CA . PRO A 1 236 ? -6.864 25.425 11.709 1.00 84.81 236 PRO A CA 1
ATOM 1764 C C . PRO A 1 236 ? -8.028 25.004 12.612 1.00 84.81 236 PRO A C 1
ATOM 1766 O O . PRO A 1 236 ? -8.646 23.965 12.407 1.00 84.81 236 PRO A O 1
ATOM 1769 N N . TYR A 1 237 ? -8.327 25.832 13.613 1.00 86.62 237 TYR A N 1
ATOM 1770 C CA . TYR A 1 237 ? -9.475 25.671 14.516 1.00 86.62 237 TYR A CA 1
ATOM 1771 C C . TYR A 1 237 ? -9.472 24.442 15.443 1.00 86.62 237 TYR A C 1
ATOM 1773 O O . TYR A 1 237 ? -10.414 24.286 16.218 1.00 86.62 237 TYR A O 1
ATOM 1781 N N . THR A 1 238 ? -8.406 23.639 15.441 1.00 88.69 238 THR A N 1
ATOM 1782 C CA . THR A 1 238 ? -8.273 22.443 16.287 1.00 88.69 238 THR A CA 1
ATOM 1783 C C . THR A 1 238 ? -7.350 22.675 17.496 1.00 88.69 238 THR A C 1
ATOM 1785 O O . THR A 1 238 ? -6.475 23.548 17.443 1.00 88.69 238 THR A O 1
ATOM 1788 N N . PRO A 1 239 ? -7.525 21.932 18.606 1.00 90.00 239 PRO A N 1
ATOM 1789 C CA . PRO A 1 239 ? -6.601 21.952 19.734 1.00 90.00 239 PRO A CA 1
ATOM 1790 C C . PRO A 1 239 ? -5.306 21.161 19.437 1.00 90.00 239 PRO A C 1
ATOM 1792 O O . PRO A 1 239 ? -5.318 20.241 18.618 1.00 90.00 239 PRO A O 1
ATOM 1795 N N . PRO A 1 240 ? -4.184 21.482 20.116 1.00 91.00 240 PRO A N 1
ATOM 1796 C CA . PRO A 1 240 ? -2.890 20.812 19.924 1.00 91.00 240 PRO A CA 1
ATOM 1797 C C . PRO A 1 240 ? -2.766 19.470 20.666 1.00 91.00 240 PRO A C 1
ATOM 1799 O O . PRO A 1 240 ? -1.755 18.781 20.540 1.00 91.00 240 PRO A O 1
ATOM 1802 N N . THR A 1 241 ? -3.774 19.094 21.450 1.00 92.75 241 THR A N 1
ATOM 1803 C CA . THR A 1 241 ? -3.865 17.827 22.182 1.00 92.75 241 THR A CA 1
ATOM 1804 C C . THR A 1 241 ? -5.154 17.108 21.817 1.00 92.75 241 THR A C 1
ATOM 1806 O O . THR A 1 241 ? -6.110 17.744 21.366 1.00 92.75 241 THR A O 1
ATOM 1809 N N . LEU A 1 242 ? -5.188 15.791 22.014 1.00 93.00 242 LEU A N 1
ATOM 1810 C CA . LEU A 1 242 ? -6.404 15.003 21.843 1.00 93.00 242 LEU A CA 1
ATOM 1811 C C . LEU A 1 242 ? -7.414 15.270 22.957 1.00 93.00 242 LEU A C 1
ATOM 1813 O O . LEU A 1 242 ? -7.100 15.114 24.136 1.00 93.00 242 LEU A O 1
ATOM 1817 N N . VAL A 1 243 ? -8.633 15.623 22.559 1.00 90.56 243 VAL A N 1
ATOM 1818 C CA . VAL A 1 243 ? -9.738 15.977 23.457 1.00 90.56 243 VAL A CA 1
ATOM 1819 C C . VAL A 1 243 ? -10.977 15.132 23.138 1.00 90.56 243 VAL A C 1
ATOM 1821 O O . VAL A 1 243 ? -11.442 14.344 23.953 1.00 90.56 243 VAL A O 1
ATOM 1824 N N . CYS A 1 244 ? -11.485 15.273 21.918 1.00 89.94 244 CYS A N 1
ATOM 1825 C CA . CYS A 1 244 ? -12.670 14.620 21.350 1.00 89.94 244 CYS A CA 1
ATOM 1826 C C . CYS A 1 244 ? -12.598 14.773 19.832 1.00 89.94 244 CYS A C 1
ATOM 1828 O O . CYS A 1 244 ? -11.695 15.433 19.320 1.00 89.94 244 CYS A O 1
ATOM 1830 N N . THR A 1 245 ? -13.570 14.232 19.105 1.00 89.19 245 THR A N 1
ATOM 1831 C CA . THR A 1 245 ? -13.732 14.521 17.678 1.00 89.19 245 THR A CA 1
ATOM 1832 C C . THR A 1 245 ? -15.149 14.964 17.369 1.00 89.19 245 THR A C 1
ATOM 1834 O O . THR A 1 245 ? -16.080 14.518 18.032 1.00 89.19 245 THR A O 1
ATOM 1837 N N . THR A 1 246 ? -15.312 15.807 16.350 1.00 81.94 246 THR A N 1
ATOM 1838 C CA . THR A 1 246 ? -16.641 16.143 15.809 1.00 81.94 246 THR A CA 1
ATOM 1839 C C . THR A 1 246 ? -17.121 15.157 14.754 1.00 81.94 246 THR A C 1
ATOM 1841 O O . THR A 1 246 ? -18.251 15.232 14.296 1.00 81.94 246 THR A O 1
ATOM 1844 N N . GLY A 1 247 ? -16.265 14.221 14.334 1.00 82.88 247 GLY A N 1
ATOM 1845 C CA . GLY A 1 247 ? -16.533 13.362 13.181 1.00 82.88 247 GLY A CA 1
ATOM 1846 C C . GLY A 1 247 ? -16.209 14.021 11.835 1.00 82.88 247 GLY A C 1
ATOM 1847 O O . GLY A 1 247 ? -16.099 13.312 10.834 1.00 82.88 247 GLY A O 1
ATOM 1848 N N . ASP A 1 248 ? -15.950 15.331 11.795 1.00 83.38 248 ASP A N 1
ATOM 1849 C CA . ASP A 1 248 ? -15.541 16.020 10.571 1.00 83.38 248 ASP A CA 1
ATOM 1850 C C . ASP A 1 248 ? -14.046 15.827 10.287 1.00 83.38 248 ASP A C 1
ATOM 1852 O O . ASP A 1 248 ? -13.192 16.040 11.153 1.00 83.38 248 ASP A O 1
ATOM 1856 N N . ARG A 1 249 ? -13.694 15.489 9.038 1.00 80.62 249 ARG A N 1
ATOM 1857 C CA . ARG A 1 249 ? -12.286 15.318 8.620 1.00 80.62 249 ARG A CA 1
ATOM 1858 C C . ARG A 1 249 ? -11.464 16.601 8.725 1.00 80.62 249 ARG A C 1
ATOM 1860 O O . ARG A 1 249 ? -10.266 16.518 9.000 1.00 80.62 249 ARG A O 1
ATOM 1867 N N . VAL A 1 250 ? -12.092 17.758 8.522 1.00 81.94 250 VAL A N 1
ATOM 1868 C CA . VAL A 1 250 ? -11.493 19.095 8.635 1.00 81.94 250 VAL A CA 1
ATOM 1869 C C . VAL A 1 250 ? -12.516 20.020 9.283 1.00 81.94 250 VAL A C 1
ATOM 1871 O O . VAL A 1 250 ? -13.684 20.010 8.901 1.00 81.94 250 VAL A O 1
ATOM 1874 N N . LEU A 1 251 ? -12.078 20.834 10.243 1.00 82.31 251 LEU A N 1
ATOM 1875 C CA . LEU A 1 251 ? -12.952 21.796 10.907 1.00 82.31 251 LEU A CA 1
ATOM 1876 C C . LEU A 1 251 ? -13.013 23.117 10.141 1.00 82.31 251 LEU A C 1
ATOM 1878 O O . LEU A 1 251 ? -11.991 23.650 9.711 1.00 82.31 251 LEU A O 1
ATOM 1882 N N . LEU A 1 252 ? -14.217 23.678 10.042 1.00 83.50 252 LEU A N 1
ATOM 1883 C CA . LEU A 1 252 ? -14.457 25.000 9.452 1.00 83.50 252 LEU A CA 1
ATOM 1884 C C . LEU A 1 252 ? -14.602 26.108 10.512 1.00 83.50 252 LEU A C 1
ATOM 1886 O O . LEU A 1 252 ? -14.651 27.289 10.175 1.00 83.50 252 LEU A O 1
ATOM 1890 N N . SER A 1 253 ? -14.675 25.748 11.796 1.00 85.31 253 SER A N 1
ATOM 1891 C CA . SER A 1 253 ? -14.806 26.679 12.922 1.00 85.31 253 SER A CA 1
ATOM 1892 C C . SER A 1 253 ? -14.291 26.054 14.227 1.00 85.31 253 SER A C 1
ATOM 1894 O O . SER A 1 253 ? -14.131 24.837 14.327 1.00 85.31 253 SER A O 1
ATOM 1896 N N . ARG A 1 254 ? -13.987 26.884 15.240 1.00 83.19 254 ARG A N 1
ATOM 1897 C CA . ARG A 1 254 ? -13.538 26.396 16.560 1.00 83.19 254 ARG A CA 1
ATOM 1898 C C . ARG A 1 254 ? -14.713 25.808 17.334 1.00 83.19 254 ARG A C 1
ATOM 1900 O O . ARG A 1 254 ? -15.655 26.528 17.646 1.00 83.19 254 ARG A O 1
ATOM 1907 N N . ASN A 1 255 ? -14.580 24.550 17.733 1.00 81.25 255 ASN A N 1
ATOM 1908 C CA . ASN A 1 255 ? -15.548 23.827 18.569 1.00 81.25 255 ASN A CA 1
ATOM 1909 C C . ASN A 1 255 ? -14.901 23.150 19.799 1.00 81.25 255 ASN A C 1
ATOM 1911 O O . ASN A 1 255 ? -15.595 22.544 20.608 1.00 81.25 255 ASN A O 1
ATOM 1915 N N . GLY A 1 256 ? -13.575 23.260 19.957 1.00 85.75 256 GLY A N 1
ATOM 1916 C CA . GLY A 1 256 ? -12.836 22.668 21.078 1.00 85.75 256 GLY A CA 1
ATOM 1917 C C . GLY A 1 256 ? -12.584 21.158 20.967 1.00 85.75 256 GLY A C 1
ATOM 1918 O O . GLY A 1 256 ? -12.046 20.584 21.911 1.00 85.75 256 GLY A O 1
ATOM 1919 N N . CYS A 1 257 ? -12.945 20.521 19.849 1.00 90.62 257 CYS A N 1
ATOM 1920 C CA . CYS A 1 257 ? -12.597 19.141 19.507 1.00 90.62 257 CYS A CA 1
ATOM 1921 C C . CYS A 1 257 ? -11.542 19.090 18.395 1.00 90.62 257 CYS A C 1
ATOM 1923 O O . CYS A 1 257 ? -11.276 20.075 17.706 1.00 90.62 257 CYS A O 1
ATOM 1925 N N . ASN A 1 258 ? -10.934 17.921 18.222 1.00 93.19 258 ASN A N 1
ATOM 1926 C CA . ASN A 1 258 ? -10.061 17.612 17.099 1.00 93.19 258 ASN A CA 1
ATOM 1927 C C . ASN A 1 258 ? -10.881 17.245 15.858 1.00 93.19 258 ASN A C 1
ATOM 1929 O O . ASN A 1 258 ? -12.022 16.784 15.953 1.00 93.19 258 ASN A O 1
ATOM 1933 N N . SER A 1 259 ? -10.280 17.392 14.681 1.00 90.56 259 SER A N 1
ATOM 1934 C CA . SER A 1 259 ? -10.828 16.775 13.473 1.00 90.56 259 SER A CA 1
ATOM 1935 C C . SER A 1 259 ? -10.612 15.261 13.489 1.00 90.56 259 SER A C 1
ATOM 1937 O O . SER A 1 259 ? -9.701 14.761 14.155 1.00 90.56 259 SER A O 1
ATOM 1939 N N . THR A 1 260 ? -11.404 14.520 12.718 1.00 88.69 260 THR A N 1
ATOM 1940 C CA . THR A 1 260 ? -11.211 13.077 12.501 1.00 88.69 260 THR A CA 1
ATOM 1941 C C . THR A 1 260 ? -9.790 12.771 12.021 1.00 88.69 260 THR A C 1
ATOM 1943 O O . THR A 1 260 ? -9.140 11.889 12.569 1.00 88.69 260 THR A O 1
ATOM 1946 N N . THR A 1 261 ? -9.249 13.580 11.103 1.00 87.44 261 THR A N 1
ATOM 1947 C CA . THR A 1 261 ? -7.885 13.406 10.572 1.00 87.44 261 THR A CA 1
ATOM 1948 C C . THR A 1 261 ? -6.814 13.453 11.667 1.00 87.44 261 THR A C 1
ATOM 1950 O O . THR A 1 261 ? -5.899 12.635 11.666 1.00 87.44 261 THR A O 1
ATOM 1953 N N . GLN A 1 262 ? -6.916 14.380 12.628 1.00 91.12 262 GLN A N 1
ATOM 1954 C CA . GLN A 1 262 ? -5.954 14.453 13.738 1.00 91.12 262 GLN A CA 1
ATOM 1955 C C . GLN A 1 262 ? -6.022 13.233 14.656 1.00 91.12 262 GLN A C 1
ATOM 1957 O O . GLN A 1 262 ? -4.993 12.788 15.168 1.00 91.12 262 GLN A O 1
ATOM 1962 N N . VAL A 1 263 ? -7.231 12.714 14.880 1.00 92.88 263 VAL A N 1
ATOM 1963 C CA . VAL A 1 263 ? -7.449 11.529 15.711 1.00 92.88 263 VAL A CA 1
ATOM 1964 C C . VAL A 1 263 ? -6.884 10.290 15.026 1.00 92.88 263 VAL A C 1
ATOM 1966 O O . VAL A 1 263 ? -6.102 9.567 15.643 1.00 92.88 263 VAL A O 1
ATOM 1969 N N . GLU A 1 264 ? -7.221 10.078 13.753 1.00 91.69 264 GLU A N 1
ATOM 1970 C CA . GLU A 1 264 ? -6.706 8.967 12.949 1.00 91.69 264 GLU A CA 1
ATOM 1971 C 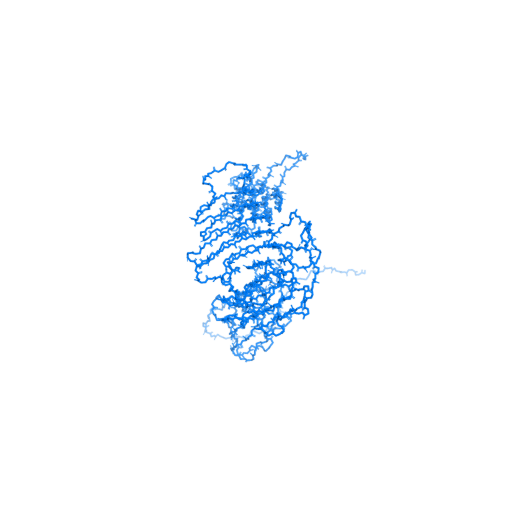C . GLU A 1 264 ? -5.168 8.977 12.922 1.00 91.69 264 GLU A C 1
ATOM 1973 O O . GLU A 1 264 ? -4.543 7.988 13.299 1.00 91.69 264 GLU A O 1
ATOM 1978 N N . GLU A 1 265 ? -4.540 10.111 12.594 1.00 90.25 265 GLU A N 1
ATOM 1979 C CA . GLU A 1 265 ? -3.074 10.241 12.536 1.00 90.25 265 GLU A CA 1
ATOM 1980 C C . GLU A 1 265 ? -2.377 9.995 13.868 1.00 90.25 265 GLU A C 1
ATOM 1982 O O . GLU A 1 265 ? -1.325 9.344 13.923 1.00 90.25 265 GLU A O 1
ATOM 1987 N N . TYR A 1 266 ? -2.974 10.468 14.963 1.00 93.25 266 TYR A N 1
ATOM 1988 C CA . TYR A 1 266 ? -2.459 10.160 16.284 1.00 93.25 266 TYR A CA 1
ATOM 1989 C C . TYR A 1 266 ? -2.426 8.645 16.508 1.00 93.25 266 TYR A C 1
ATOM 1991 O O . TYR A 1 266 ? -1.363 8.113 16.835 1.00 93.25 266 TYR A O 1
ATOM 1999 N N . PHE A 1 267 ? -3.540 7.932 16.311 1.00 93.81 267 PHE A N 1
ATOM 2000 C CA . PHE A 1 267 ? -3.581 6.491 16.578 1.00 93.81 267 PHE A CA 1
ATOM 2001 C C . PHE A 1 267 ? -2.673 5.714 15.625 1.00 93.81 267 PHE A C 1
ATOM 2003 O O . PHE A 1 267 ? -1.913 4.864 16.087 1.00 93.81 267 PHE A O 1
ATOM 2010 N N . LEU A 1 268 ? -2.636 6.081 14.342 1.00 90.38 268 LEU A N 1
ATOM 2011 C CA . LEU A 1 268 ? -1.687 5.530 13.371 1.00 90.38 268 LEU A CA 1
ATOM 2012 C C . LEU A 1 268 ? -0.229 5.712 13.813 1.00 90.38 268 LEU A C 1
ATOM 2014 O O . LEU A 1 268 ? 0.596 4.823 13.622 1.00 90.38 268 LEU A O 1
ATOM 2018 N N . SER A 1 269 ? 0.125 6.844 14.434 1.00 89.25 269 SER A N 1
ATOM 2019 C CA . SER A 1 269 ? 1.491 7.067 14.945 1.00 89.25 269 SER A CA 1
ATOM 2020 C C . SER A 1 269 ? 1.860 6.146 16.110 1.00 89.25 269 SER A C 1
ATOM 2022 O O . SER A 1 269 ? 3.032 5.829 16.295 1.00 89.25 269 SER A O 1
ATOM 2024 N N . LYS A 1 270 ? 0.872 5.717 16.903 1.00 90.75 270 LYS A N 1
ATOM 2025 C CA . LYS A 1 270 ? 1.082 4.846 18.069 1.00 90.75 270 LYS A CA 1
ATOM 2026 C C . LYS A 1 270 ? 1.065 3.375 17.696 1.00 90.75 270 LYS A C 1
ATOM 2028 O O . LYS A 1 270 ? 1.765 2.586 18.317 1.00 90.75 270 LYS A O 1
ATOM 2033 N N . PHE A 1 271 ? 0.274 3.040 16.690 1.00 89.31 271 PHE A N 1
ATOM 2034 C CA . PHE A 1 271 ? 0.138 1.691 16.175 1.00 89.31 271 PHE A CA 1
ATOM 2035 C C . PHE A 1 271 ? 1.173 1.344 15.100 1.00 89.31 271 PHE A C 1
ATOM 2037 O O . PHE A 1 271 ? 1.450 0.169 14.894 1.00 89.31 271 PHE A O 1
ATOM 2044 N N . GLY A 1 272 ? 1.818 2.346 14.491 1.00 80.81 272 GLY A N 1
ATOM 2045 C CA . GLY A 1 272 ? 2.842 2.137 13.462 1.00 80.81 272 GLY A CA 1
ATOM 2046 C C . GLY A 1 272 ? 2.260 1.795 12.091 1.00 80.81 272 GLY A C 1
ATOM 2047 O O . GLY A 1 272 ? 2.973 1.291 11.232 1.00 80.81 272 GLY A O 1
ATOM 2048 N N . GLU A 1 273 ? 0.977 2.082 11.891 1.00 81.81 273 GLU A N 1
ATOM 2049 C CA . GLU A 1 273 ? 0.223 1.686 10.707 1.00 81.81 273 GLU A CA 1
ATOM 2050 C C . GLU A 1 273 ? 0.005 2.862 9.748 1.00 81.81 273 GLU A C 1
ATOM 2052 O O . GLU A 1 273 ? 0.240 4.034 10.077 1.00 81.81 273 GLU A O 1
ATOM 2057 N N . VAL A 1 274 ? -0.471 2.537 8.546 1.00 70.69 274 VAL A N 1
ATOM 2058 C CA . VAL A 1 274 ? -0.760 3.506 7.473 1.00 70.69 274 VAL A CA 1
ATOM 2059 C C . VAL A 1 274 ? -2.256 3.715 7.220 1.00 70.69 274 VAL A C 1
ATOM 2061 O O . VAL A 1 274 ? -2.632 4.689 6.566 1.00 70.69 274 VAL A O 1
ATOM 2064 N N . GLN A 1 275 ? -3.111 2.838 7.757 1.00 79.44 275 GLN A N 1
ATOM 2065 C CA . GLN A 1 275 ? -4.547 2.819 7.478 1.00 79.44 275 GLN A CA 1
ATOM 2066 C C . GLN A 1 275 ? -5.400 2.568 8.723 1.00 79.44 275 GLN A C 1
ATOM 2068 O O . GLN A 1 275 ? -5.003 1.840 9.635 1.00 79.44 275 GLN A O 1
ATOM 2073 N N . VAL A 1 276 ? -6.603 3.134 8.726 1.00 78.12 276 VAL A N 1
ATOM 2074 C CA . VAL A 1 276 ? -7.656 2.835 9.703 1.00 78.12 276 VAL A CA 1
ATOM 2075 C C . VAL A 1 276 ? -8.759 2.068 8.985 1.00 78.12 276 VAL A C 1
ATOM 2077 O O . VAL A 1 276 ? -9.184 2.480 7.913 1.00 78.12 276 VAL A O 1
ATOM 2080 N N . LEU A 1 277 ? -9.216 0.949 9.546 1.00 82.44 277 LEU A N 1
ATOM 2081 C CA . LEU A 1 277 ? -10.261 0.126 8.928 1.00 82.44 277 LEU A CA 1
ATOM 2082 C C . LEU A 1 277 ? -11.671 0.653 9.218 1.00 82.44 277 LEU A C 1
ATOM 2084 O O . LEU A 1 277 ? -12.605 0.432 8.447 1.00 82.44 277 LEU A O 1
ATOM 2088 N N . SER A 1 278 ? -11.853 1.295 10.366 1.00 85.25 278 SER A N 1
ATOM 2089 C CA . SER A 1 278 ? -13.108 1.955 10.691 1.00 85.25 278 SER A CA 1
ATOM 2090 C C . SER A 1 278 ? -12.898 2.998 11.773 1.00 85.25 278 SER A C 1
ATOM 2092 O O . SER A 1 278 ? -12.175 2.750 12.738 1.00 85.25 278 SER A O 1
ATOM 2094 N N . HIS A 1 279 ? -13.564 4.144 11.644 1.00 87.69 279 HIS A N 1
ATOM 2095 C CA . HIS A 1 279 ? -13.654 5.147 12.699 1.00 87.69 279 HIS A CA 1
ATOM 2096 C C . HIS A 1 279 ? -15.117 5.495 12.952 1.00 87.69 279 HIS A C 1
ATOM 2098 O O . HIS A 1 279 ? -15.803 6.062 12.102 1.00 87.69 279 HIS A O 1
ATOM 2104 N N . VAL A 1 280 ? -15.602 5.141 14.139 1.00 85.81 280 VAL A N 1
ATOM 2105 C CA . VAL A 1 280 ? -16.941 5.485 14.617 1.00 85.81 280 VAL A CA 1
ATOM 2106 C C . VAL A 1 280 ? -16.840 6.675 15.566 1.00 85.81 280 VAL A C 1
ATOM 2108 O O . VAL A 1 280 ? -16.155 6.597 16.585 1.00 85.81 280 VAL A O 1
ATOM 2111 N N . SER A 1 281 ? -17.553 7.759 15.256 1.00 85.81 281 SER A N 1
ATOM 2112 C CA . SER A 1 281 ? -17.676 8.937 16.123 1.00 85.81 281 SER A CA 1
ATOM 2113 C C . SER A 1 281 ? -19.095 9.076 16.687 1.00 85.81 281 SER A C 1
ATOM 2115 O O . SER A 1 281 ? -20.082 8.854 15.977 1.00 85.81 281 SER A O 1
ATOM 2117 N N . LYS A 1 282 ? -19.201 9.443 17.967 1.00 82.81 282 LYS A N 1
ATOM 2118 C CA . LYS A 1 282 ? -20.446 9.767 18.675 1.00 82.81 282 LYS A CA 1
ATOM 2119 C C . LYS A 1 282 ? -20.261 11.030 19.520 1.00 82.81 282 LYS A C 1
ATOM 2121 O O . LYS A 1 282 ? -19.243 11.200 20.181 1.00 82.81 282 LYS A O 1
ATOM 2126 N N . GLU A 1 283 ? -21.275 11.889 19.538 1.00 81.44 283 GLU A N 1
ATOM 2127 C CA . GLU A 1 283 ? -21.273 13.104 20.369 1.00 81.44 283 GLU A CA 1
ATOM 2128 C C . GLU A 1 283 ? -22.084 12.941 21.665 1.00 81.44 283 GLU A C 1
ATOM 2130 O O . GLU A 1 283 ? -21.807 13.595 22.666 1.00 81.44 283 GLU A O 1
ATOM 2135 N N . SER A 1 284 ? -23.084 12.055 21.669 1.00 84.06 284 SER A N 1
ATOM 2136 C CA . SER A 1 284 ? -23.953 11.786 22.819 1.00 84.06 284 SER A CA 1
ATOM 2137 C C . SER A 1 284 ? -23.457 10.611 23.657 1.00 84.06 284 SER A C 1
ATOM 2139 O O . SER A 1 284 ? -22.820 9.702 23.124 1.00 84.06 284 SER A O 1
ATOM 2141 N N . GLU A 1 285 ? -23.821 10.592 24.946 1.00 85.00 285 GLU A N 1
ATOM 2142 C CA . GLU A 1 285 ? -23.488 9.478 25.835 1.00 85.00 285 GLU A CA 1
ATOM 2143 C C . GLU A 1 285 ? -24.034 8.182 25.235 1.00 85.00 285 GLU A C 1
ATOM 2145 O O . GLU A 1 285 ? -25.166 8.135 24.739 1.00 85.00 285 GLU A O 1
ATOM 2150 N N . PHE A 1 286 ? -23.204 7.145 25.227 1.00 81.44 286 PHE A N 1
ATOM 2151 C CA . PHE A 1 286 ? -23.542 5.886 24.587 1.00 81.44 286 PHE A CA 1
ATOM 2152 C C . PHE A 1 286 ? -23.563 4.755 25.607 1.00 81.44 286 PHE A C 1
ATOM 2154 O O . PHE A 1 286 ? -22.628 4.589 26.389 1.00 81.44 286 PHE A O 1
ATOM 2161 N N . SER A 1 287 ? -24.629 3.956 25.551 1.00 85.56 287 SER A N 1
ATOM 2162 C CA . SER A 1 287 ? -24.725 2.682 26.251 1.00 85.56 287 SER A CA 1
ATOM 2163 C C . SER A 1 287 ? -25.217 1.584 25.312 1.00 85.56 287 SER A C 1
ATOM 2165 O O . SER A 1 287 ? -26.013 1.837 24.406 1.00 85.56 287 SER A O 1
ATOM 2167 N N . GLY A 1 288 ? -24.718 0.362 25.504 1.00 87.69 288 GLY A N 1
ATOM 2168 C CA . GLY A 1 288 ? -25.070 -0.800 24.681 1.00 87.69 288 GLY A CA 1
ATOM 2169 C C . GLY A 1 288 ? -23.877 -1.417 23.952 1.00 87.69 288 GLY A C 1
ATOM 2170 O O . GLY A 1 288 ? -22.744 -1.329 24.420 1.00 87.69 288 GLY A O 1
ATOM 2171 N N . SER A 1 289 ? -24.140 -2.079 22.823 1.00 89.44 289 SER A N 1
ATOM 2172 C CA . SER A 1 289 ? -23.134 -2.840 22.071 1.00 89.44 289 SER A CA 1
ATOM 2173 C C . SER A 1 289 ? -22.862 -2.233 20.698 1.00 89.44 289 SER A C 1
ATOM 2175 O O . SER A 1 289 ? -23.796 -1.853 19.992 1.00 89.44 289 SER A O 1
ATOM 2177 N N . ILE A 1 290 ? -21.590 -2.194 20.302 1.00 87.12 290 ILE A N 1
ATOM 2178 C CA . ILE A 1 290 ? -21.149 -1.862 18.944 1.00 87.12 290 ILE A CA 1
ATOM 2179 C C . ILE A 1 290 ? -20.466 -3.096 18.366 1.00 87.12 290 ILE A C 1
ATOM 2181 O O . ILE A 1 290 ? -19.431 -3.526 18.864 1.00 87.12 290 ILE A O 1
ATOM 2185 N N . GLU A 1 291 ? -21.060 -3.667 17.328 1.00 85.12 291 GLU A N 1
ATOM 2186 C CA . GLU A 1 291 ? -20.481 -4.768 16.556 1.00 85.12 291 GLU A CA 1
ATOM 2187 C C . GLU A 1 291 ? -19.477 -4.218 15.543 1.00 85.12 291 GLU A C 1
ATOM 2189 O O . GLU A 1 291 ? -19.787 -3.249 14.839 1.00 85.12 291 GLU A O 1
ATOM 2194 N N . LEU A 1 292 ? -18.291 -4.829 15.449 1.00 82.38 292 LEU A N 1
ATOM 2195 C CA . LEU A 1 292 ? -17.294 -4.423 14.455 1.00 82.38 292 LEU A CA 1
ATOM 2196 C C . LEU A 1 292 ? -17.824 -4.621 13.030 1.00 82.38 292 LEU A C 1
ATOM 2198 O O . LEU A 1 292 ? -17.543 -3.796 12.170 1.00 82.38 292 LEU A O 1
ATOM 2202 N N . SER A 1 293 ? -18.649 -5.645 12.798 1.00 73.62 293 SER A N 1
ATOM 2203 C CA . SER A 1 293 ? -19.319 -5.893 11.513 1.00 73.62 293 SER A CA 1
ATOM 2204 C C . SER A 1 293 ? -20.288 -4.784 11.078 1.00 73.62 293 SER A C 1
ATOM 2206 O O . SER A 1 293 ? -20.445 -4.519 9.885 1.00 73.62 293 SER A O 1
ATOM 2208 N N . LYS A 1 294 ? -20.953 -4.118 12.032 1.00 68.00 294 LYS A N 1
ATOM 2209 C CA . LYS A 1 294 ? -21.935 -3.049 11.763 1.00 68.00 294 LYS A CA 1
ATOM 2210 C C . LYS A 1 294 ? -21.287 -1.687 11.556 1.00 68.00 294 LYS A C 1
ATOM 2212 O O . LYS A 1 294 ? -21.918 -0.782 11.004 1.00 68.00 294 LYS A O 1
ATOM 2217 N N . ALA A 1 295 ? -20.035 -1.532 11.966 1.00 61.28 295 ALA A N 1
ATOM 2218 C CA . ALA A 1 295 ? -19.206 -0.441 11.502 1.00 61.28 295 ALA A CA 1
ATOM 2219 C C . ALA A 1 295 ? -18.751 -0.808 10.081 1.00 61.28 295 ALA A C 1
ATOM 2221 O O . ALA A 1 295 ? -17.835 -1.605 9.928 1.00 61.28 295 ALA A O 1
ATOM 2222 N N . ARG A 1 296 ? -19.428 -0.293 9.036 1.00 66.06 296 ARG A N 1
ATOM 2223 C CA . ARG A 1 296 ? -19.007 -0.470 7.625 1.00 66.06 296 ARG A CA 1
ATOM 2224 C C . ARG A 1 296 ? -17.478 -0.444 7.512 1.00 66.06 296 ARG A C 1
ATOM 2226 O O . ARG A 1 296 ? -16.848 0.408 8.145 1.00 66.06 296 ARG A O 1
ATOM 2233 N N . MET A 1 297 ? -16.913 -1.338 6.694 1.00 74.75 297 MET A N 1
ATOM 2234 C CA . MET A 1 297 ? -15.477 -1.342 6.416 1.00 74.75 297 MET A CA 1
ATOM 2235 C C . MET A 1 297 ? -15.131 -0.049 5.672 1.00 74.75 297 MET A C 1
ATOM 2237 O O . MET A 1 297 ? -15.357 0.081 4.467 1.00 74.75 297 MET A O 1
ATOM 2241 N N . ASN A 1 298 ? -14.655 0.930 6.432 1.00 82.06 298 ASN A N 1
ATOM 2242 C CA . ASN A 1 298 ? -14.296 2.259 5.977 1.00 82.06 298 ASN A CA 1
ATOM 2243 C C . ASN A 1 298 ? -12.779 2.346 6.043 1.00 82.06 298 ASN A C 1
ATOM 2245 O O . ASN A 1 298 ? -12.204 2.782 7.038 1.00 82.06 298 ASN A O 1
ATOM 2249 N N . LEU A 1 299 ? -12.145 1.892 4.977 1.00 87.62 299 LEU A N 1
ATOM 2250 C CA . LEU A 1 299 ? -10.708 1.903 4.832 1.00 87.62 299 LEU A CA 1
ATOM 2251 C C . LEU A 1 299 ? -10.247 3.334 4.578 1.00 87.62 299 LEU A C 1
ATOM 2253 O O . LEU A 1 299 ? -10.469 3.892 3.505 1.00 87.62 299 LEU A O 1
ATOM 2257 N N . VAL A 1 300 ? -9.625 3.943 5.575 1.00 87.50 300 VAL A N 1
ATOM 2258 C CA . VAL A 1 300 ? -9.136 5.313 5.503 1.00 87.50 300 VAL A CA 1
ATOM 2259 C C . VAL A 1 300 ? -7.620 5.303 5.372 1.00 87.50 300 VAL A C 1
ATOM 2261 O O . VAL A 1 300 ? -6.905 4.905 6.295 1.00 87.50 300 VAL A O 1
ATOM 2264 N N . LEU A 1 301 ? -7.131 5.787 4.232 1.00 89.19 301 LEU A N 1
ATOM 2265 C CA . LEU A 1 301 ? -5.714 6.036 3.995 1.00 89.19 301 LEU A CA 1
ATOM 2266 C C . LEU A 1 301 ? -5.387 7.465 4.391 1.00 89.19 301 LEU A C 1
ATOM 2268 O O . LEU A 1 301 ? -5.852 8.402 3.742 1.00 89.19 301 LEU A O 1
ATOM 2272 N N . VAL A 1 302 ? -4.594 7.621 5.447 1.00 86.38 302 VAL A N 1
ATOM 2273 C CA . VAL A 1 302 ? -4.201 8.941 5.973 1.00 86.38 302 VAL A CA 1
ATOM 2274 C C . VAL A 1 302 ? -2.710 9.214 5.775 1.00 86.38 302 VAL A C 1
ATOM 2276 O O . VAL A 1 302 ? -2.286 10.361 5.844 1.00 86.38 302 VAL A O 1
ATOM 2279 N N . ARG A 1 303 ? -1.921 8.182 5.455 1.00 86.50 303 ARG A N 1
ATOM 2280 C CA . ARG A 1 303 ? -0.496 8.290 5.123 1.00 86.50 303 ARG A CA 1
ATOM 2281 C C . ARG A 1 303 ? -0.212 7.768 3.732 1.00 86.50 303 ARG A C 1
ATOM 2283 O O . ARG A 1 303 ? -0.973 6.954 3.208 1.00 86.50 303 ARG A O 1
ATOM 2290 N N . ASP A 1 304 ? 0.892 8.246 3.165 1.00 90.19 304 ASP A N 1
ATOM 2291 C CA . ASP A 1 304 ? 1.332 7.801 1.854 1.00 90.19 304 ASP A CA 1
ATOM 2292 C C . ASP A 1 304 ? 1.516 6.279 1.856 1.00 90.19 304 ASP A C 1
ATOM 2294 O O . ASP A 1 304 ? 2.098 5.701 2.780 1.00 90.19 304 ASP A O 1
ATOM 2298 N N . ALA A 1 305 ? 0.996 5.637 0.819 1.00 89.75 305 ALA A N 1
ATOM 2299 C CA . ALA A 1 305 ? 1.020 4.195 0.649 1.00 89.75 305 ALA A CA 1
ATOM 2300 C C . ALA A 1 305 ? 1.581 3.844 -0.728 1.00 89.75 305 ALA A C 1
ATOM 2302 O O . ALA A 1 305 ? 1.490 4.624 -1.678 1.00 89.75 305 ALA A O 1
ATOM 2303 N N . GLU A 1 306 ? 2.134 2.643 -0.856 1.00 91.69 306 GLU A N 1
ATOM 2304 C CA . GLU A 1 306 ? 2.613 2.128 -2.132 1.00 91.69 306 GLU A CA 1
ATOM 2305 C C . GLU A 1 306 ? 1.921 0.804 -2.460 1.00 91.69 306 GLU A C 1
ATOM 2307 O O . GLU A 1 306 ? 1.836 -0.066 -1.595 1.00 91.69 306 GLU A O 1
ATOM 2312 N N . ARG A 1 307 ? 1.464 0.640 -3.710 1.00 92.94 307 ARG A N 1
ATOM 2313 C CA . ARG A 1 307 ? 0.861 -0.601 -4.240 1.00 92.94 307 ARG A CA 1
ATOM 2314 C C . ARG A 1 307 ? -0.298 -1.099 -3.373 1.00 92.94 307 ARG A C 1
ATOM 2316 O O . ARG A 1 307 ? -0.328 -2.248 -2.937 1.00 92.94 307 ARG A O 1
ATOM 2323 N N . PHE A 1 308 ? -1.235 -0.204 -3.097 1.00 93.94 308 PHE A N 1
ATOM 2324 C CA . PHE A 1 308 ? -2.330 -0.463 -2.184 1.00 93.94 308 PHE A CA 1
ATOM 2325 C C . PHE A 1 308 ? -3.320 -1.486 -2.745 1.00 93.94 308 PHE A C 1
ATOM 2327 O O . PHE A 1 308 ? -3.940 -1.244 -3.779 1.00 93.94 308 PHE A O 1
ATOM 2334 N N . ASP A 1 309 ? -3.503 -2.604 -2.047 1.00 93.12 309 ASP A N 1
ATOM 2335 C CA . ASP A 1 309 ? -4.485 -3.634 -2.389 1.00 93.12 309 ASP A CA 1
ATOM 2336 C C . ASP A 1 309 ? -5.593 -3.670 -1.330 1.00 93.12 309 ASP A C 1
ATOM 2338 O O . ASP A 1 309 ? -5.339 -3.971 -0.162 1.00 93.12 309 ASP A O 1
ATOM 2342 N N . VAL A 1 310 ? -6.824 -3.354 -1.743 1.00 92.50 310 VAL A N 1
ATOM 2343 C CA . VAL A 1 310 ? -7.989 -3.293 -0.846 1.00 92.50 310 VAL A CA 1
ATOM 2344 C C . VAL A 1 310 ? -8.311 -4.666 -0.255 1.00 92.50 310 VAL A C 1
ATOM 2346 O O . VAL A 1 310 ? -8.551 -4.760 0.943 1.00 92.50 310 VAL A O 1
ATOM 2349 N N . ALA A 1 311 ? -8.303 -5.737 -1.051 1.00 89.94 311 ALA A N 1
ATOM 2350 C CA . ALA A 1 311 ? -8.588 -7.079 -0.548 1.00 89.94 311 ALA A CA 1
ATOM 2351 C C . ALA A 1 311 ? -7.534 -7.506 0.477 1.00 89.94 311 ALA A C 1
ATOM 2353 O O . ALA A 1 311 ? -7.885 -7.968 1.563 1.00 89.94 311 ALA A O 1
ATOM 2354 N N . ALA A 1 312 ? -6.253 -7.295 0.168 1.00 86.56 312 ALA A N 1
ATOM 2355 C CA . ALA A 1 312 ? -5.161 -7.602 1.083 1.00 86.56 312 ALA A CA 1
ATOM 2356 C C . ALA A 1 312 ? -5.270 -6.782 2.375 1.00 86.56 312 ALA A C 1
ATOM 2358 O O . ALA A 1 312 ? -5.151 -7.348 3.457 1.00 86.56 312 ALA A O 1
ATOM 2359 N N . ALA A 1 313 ? -5.577 -5.485 2.281 1.00 86.12 313 ALA A N 1
ATOM 2360 C CA . ALA A 1 313 ? -5.769 -4.600 3.430 1.00 86.12 313 ALA A CA 1
ATOM 2361 C C . ALA A 1 313 ? -6.911 -5.037 4.366 1.00 86.12 313 ALA A C 1
ATOM 2363 O O . ALA A 1 313 ? -6.877 -4.706 5.549 1.00 86.12 313 ALA A O 1
ATOM 2364 N N . LEU A 1 314 ? -7.896 -5.776 3.848 1.00 81.12 314 LEU A N 1
ATOM 2365 C CA . LEU A 1 314 ? -9.020 -6.341 4.602 1.00 81.12 314 LEU A CA 1
ATOM 2366 C C . LEU A 1 314 ? -8.764 -7.768 5.115 1.00 81.12 314 LEU A C 1
ATOM 2368 O O . LEU A 1 314 ? -9.670 -8.385 5.672 1.00 81.12 314 LEU A O 1
ATOM 2372 N N . GLY A 1 315 ? -7.578 -8.338 4.883 1.00 78.62 315 GLY A N 1
ATOM 2373 C CA . GLY A 1 315 ? -7.301 -9.736 5.223 1.00 78.62 315 GLY A CA 1
ATOM 2374 C C . GLY A 1 315 ? -7.876 -10.750 4.234 1.00 78.62 315 GLY A C 1
ATOM 2375 O O . GLY A 1 315 ? -7.989 -11.921 4.580 1.00 78.62 315 GLY A O 1
ATOM 2376 N N . SER A 1 316 ? -8.192 -10.323 3.008 1.00 81.69 316 SER A N 1
ATOM 2377 C CA . SER A 1 316 ? -8.740 -11.149 1.920 1.00 81.69 316 SER A CA 1
ATOM 2378 C C . SER A 1 316 ? -10.027 -11.880 2.324 1.00 81.69 316 SER A C 1
ATOM 2380 O O . SER A 1 316 ? -10.028 -13.105 2.473 1.00 81.69 316 SER A O 1
ATOM 2382 N N . PRO A 1 317 ? -11.136 -11.145 2.532 1.00 79.81 317 PRO A N 1
ATOM 2383 C CA . PRO A 1 317 ? -12.381 -11.729 3.015 1.00 79.81 317 PRO A CA 1
ATOM 2384 C C . PRO A 1 317 ? -12.904 -12.807 2.057 1.00 79.81 317 PRO A C 1
ATOM 2386 O O . PRO A 1 317 ? -13.012 -12.594 0.851 1.00 79.81 317 PRO A O 1
ATOM 2389 N N . ALA A 1 318 ? -13.267 -13.967 2.612 1.00 75.69 318 ALA A N 1
ATOM 2390 C CA . ALA A 1 318 ? -13.776 -15.103 1.839 1.00 75.69 318 ALA A CA 1
ATOM 2391 C C . ALA A 1 318 ? -15.226 -14.913 1.348 1.00 75.69 318 ALA A C 1
ATOM 2393 O O . ALA A 1 318 ? -15.663 -15.608 0.433 1.00 75.69 318 ALA A O 1
ATOM 2394 N N . GLY A 1 319 ? -15.979 -14.000 1.969 1.00 79.19 319 GLY A N 1
ATOM 2395 C CA . GLY A 1 319 ? -17.357 -13.661 1.609 1.00 79.19 319 GLY A CA 1
ATOM 2396 C C . GLY A 1 319 ? -17.477 -12.253 1.028 1.00 79.19 319 GLY A C 1
ATOM 2397 O O . GLY A 1 319 ? -16.580 -11.428 1.194 1.00 79.19 319 GLY A O 1
ATOM 2398 N N . ALA A 1 320 ? -18.599 -11.989 0.355 1.00 85.06 320 ALA A N 1
ATOM 2399 C CA . ALA A 1 320 ? -18.895 -10.681 -0.221 1.00 85.06 320 ALA A CA 1
ATOM 2400 C C . ALA A 1 320 ? -18.941 -9.584 0.854 1.00 85.06 320 ALA A C 1
ATOM 2402 O O . ALA A 1 320 ? -19.540 -9.774 1.916 1.00 85.06 320 ALA A O 1
ATOM 2403 N N . VAL A 1 321 ? -18.339 -8.432 0.558 1.00 84.06 321 VAL A N 1
ATOM 2404 C CA . VAL A 1 321 ? -18.259 -7.283 1.470 1.00 84.06 321 VAL A CA 1
ATOM 2405 C C . VAL A 1 321 ? -18.586 -5.968 0.760 1.00 84.06 321 VAL A C 1
ATOM 2407 O O . VAL A 1 321 ? -18.285 -5.793 -0.420 1.00 84.06 321 VAL A O 1
ATOM 2410 N N . ASP A 1 322 ? -19.165 -5.025 1.505 1.00 84.88 322 ASP A N 1
ATOM 2411 C CA . ASP A 1 322 ? -19.395 -3.650 1.055 1.00 84.88 322 ASP A CA 1
ATOM 2412 C C . ASP A 1 322 ? -18.351 -2.719 1.672 1.00 84.88 322 ASP A C 1
ATOM 2414 O O . ASP A 1 322 ? -18.280 -2.561 2.896 1.00 84.88 322 ASP A O 1
ATOM 2418 N N . ILE A 1 323 ? -17.540 -2.096 0.817 1.00 88.75 323 ILE A N 1
ATOM 2419 C CA . ILE A 1 323 ? -16.317 -1.404 1.225 1.00 88.75 323 ILE A CA 1
ATOM 2420 C C . ILE A 1 323 ? -16.367 0.058 0.812 1.00 88.75 323 ILE A C 1
ATOM 2422 O O . ILE A 1 323 ? -16.748 0.411 -0.306 1.00 88.75 323 ILE A O 1
ATOM 2426 N N . VAL A 1 324 ? -15.902 0.918 1.707 1.00 88.38 324 VAL A N 1
ATOM 2427 C CA . VAL A 1 324 ? -15.608 2.318 1.424 1.00 88.38 324 VAL A CA 1
ATOM 2428 C C . VAL A 1 324 ? -14.114 2.531 1.589 1.00 88.38 324 VAL A C 1
ATOM 2430 O O . VAL A 1 324 ? -13.564 2.176 2.623 1.00 88.38 324 VAL A O 1
ATOM 2433 N N . VAL A 1 325 ? -13.469 3.140 0.600 1.00 91.62 325 VAL A N 1
ATOM 2434 C CA . VAL A 1 325 ? -12.054 3.509 0.639 1.00 91.62 325 VAL A CA 1
ATOM 2435 C C . VAL A 1 325 ? -11.938 5.025 0.541 1.00 91.62 325 VAL A C 1
ATOM 2437 O O . VAL A 1 325 ? -12.217 5.597 -0.509 1.00 91.62 325 VAL A O 1
ATOM 2440 N N . ASP A 1 326 ? -11.524 5.677 1.622 1.00 90.06 326 ASP A N 1
ATOM 2441 C CA . ASP A 1 326 ? -11.243 7.111 1.669 1.00 90.06 326 ASP A CA 1
ATOM 2442 C C . ASP A 1 326 ? -9.733 7.346 1.517 1.00 90.06 326 ASP A C 1
ATOM 2444 O O . ASP A 1 326 ? -8.952 7.124 2.446 1.00 90.06 326 ASP A O 1
ATOM 2448 N N . VAL A 1 327 ? -9.312 7.828 0.349 1.00 92.25 327 VAL A N 1
ATOM 2449 C CA . VAL A 1 327 ? -7.905 8.103 0.030 1.00 92.25 327 VAL A CA 1
ATOM 2450 C C . VAL A 1 327 ? -7.574 9.557 0.362 1.00 92.25 327 VAL A C 1
ATOM 2452 O O . VAL A 1 327 ? -7.950 10.459 -0.382 1.00 92.25 327 VAL A O 1
ATOM 2455 N N . ASN A 1 328 ? -6.883 9.802 1.478 1.00 88.88 328 ASN A N 1
ATOM 2456 C CA . ASN A 1 328 ? -6.529 11.152 1.955 1.00 88.88 328 ASN A CA 1
ATOM 2457 C C . ASN A 1 328 ? -5.025 11.450 1.889 1.00 88.88 328 ASN A C 1
ATOM 2459 O O . ASN A 1 328 ? -4.607 12.555 2.227 1.00 88.88 328 ASN A O 1
ATOM 2463 N N . ALA A 1 329 ? -4.225 10.493 1.429 1.00 90.81 329 ALA A N 1
ATOM 2464 C CA . ALA A 1 329 ? -2.790 10.626 1.228 1.00 90.81 329 ALA A CA 1
ATOM 2465 C C . ALA A 1 329 ? -2.367 9.988 -0.099 1.00 90.81 329 ALA A C 1
ATOM 2467 O O . ALA A 1 329 ? -3.179 9.351 -0.777 1.00 90.81 329 ALA A O 1
ATOM 2468 N N . THR A 1 330 ? -1.120 10.208 -0.512 1.00 94.31 330 THR A N 1
ATOM 2469 C CA . THR A 1 330 ? -0.657 9.779 -1.832 1.00 94.31 330 THR A CA 1
ATOM 2470 C C . THR A 1 330 ? -0.560 8.263 -1.892 1.00 94.31 330 THR A C 1
ATOM 2472 O O . THR A 1 330 ? 0.100 7.641 -1.068 1.00 94.31 330 THR A O 1
ATOM 2475 N N . VAL A 1 331 ? -1.169 7.664 -2.910 1.00 97.12 331 VAL A N 1
ATOM 2476 C CA . VAL A 1 331 ? -1.000 6.245 -3.212 1.00 97.12 331 VAL A CA 1
ATOM 2477 C C . VAL A 1 331 ? -0.169 6.117 -4.478 1.00 97.12 331 VAL A C 1
ATOM 2479 O O . VAL A 1 331 ? -0.564 6.570 -5.552 1.00 97.12 331 VAL A O 1
ATOM 2482 N N . GLY A 1 332 ? 1.008 5.525 -4.342 1.00 96.56 332 GLY A N 1
ATOM 2483 C CA . GLY A 1 332 ? 2.002 5.423 -5.397 1.00 96.56 332 GLY A CA 1
ATOM 2484 C C . GLY A 1 332 ? 2.252 4.004 -5.880 1.00 96.56 332 GLY A C 1
ATOM 2485 O O . GLY A 1 332 ? 1.893 3.025 -5.231 1.00 96.56 332 GLY A O 1
ATOM 2486 N N . SER A 1 333 ? 2.948 3.884 -7.005 1.00 95.56 333 SER A N 1
ATOM 2487 C CA . SER A 1 333 ? 3.660 2.661 -7.371 1.00 95.56 333 SER A CA 1
ATOM 2488 C C . SER A 1 333 ? 5.082 2.999 -7.792 1.00 95.56 333 SER A C 1
ATOM 2490 O O . SER A 1 333 ? 5.305 3.952 -8.541 1.00 95.56 333 SER A O 1
ATOM 2492 N N . SER A 1 334 ? 6.050 2.203 -7.340 1.00 92.00 334 SER A N 1
ATOM 2493 C CA . SER A 1 334 ? 7.425 2.251 -7.847 1.00 92.00 334 SER A CA 1
ATOM 2494 C C . SER A 1 334 ? 7.682 1.329 -9.043 1.00 92.00 334 SER A C 1
ATOM 2496 O O . SER A 1 334 ? 8.767 1.368 -9.617 1.00 92.00 334 SER A O 1
ATOM 2498 N N . ALA A 1 335 ? 6.706 0.505 -9.443 1.00 90.19 335 ALA A N 1
ATOM 2499 C CA . ALA A 1 335 ? 6.868 -0.474 -10.515 1.00 90.19 335 ALA A CA 1
ATOM 2500 C C . ALA A 1 335 ? 5.769 -0.331 -11.583 1.00 90.19 335 ALA A C 1
ATOM 2502 O O . ALA A 1 335 ? 4.592 -0.473 -11.261 1.00 90.19 335 ALA A O 1
ATOM 2503 N N . PRO A 1 336 ? 6.104 -0.135 -12.873 1.00 90.12 336 PRO A N 1
ATOM 2504 C CA . PRO A 1 336 ? 5.097 0.101 -13.913 1.00 90.12 336 PRO A CA 1
ATOM 2505 C C . PRO A 1 336 ? 4.195 -1.115 -14.182 1.00 90.12 336 PRO A C 1
ATOM 2507 O O . PRO A 1 336 ? 3.095 -0.968 -14.704 1.00 90.12 336 PRO A O 1
ATOM 2510 N N . GLY A 1 337 ? 4.620 -2.319 -13.786 1.00 90.56 337 GLY A N 1
ATOM 2511 C CA . GLY A 1 337 ? 3.794 -3.528 -13.853 1.00 90.56 337 GLY A CA 1
ATOM 2512 C C . GLY A 1 337 ? 2.772 -3.673 -12.719 1.00 90.56 337 GLY A C 1
ATOM 2513 O O . GLY A 1 337 ? 1.938 -4.571 -12.788 1.00 90.56 337 GLY A O 1
ATOM 2514 N N . ILE A 1 338 ? 2.826 -2.825 -11.685 1.00 92.69 338 ILE A N 1
ATOM 2515 C CA . ILE A 1 338 ? 1.957 -2.905 -10.505 1.00 92.69 338 ILE A CA 1
ATOM 2516 C C . ILE A 1 338 ? 1.167 -1.593 -10.397 1.00 92.69 338 ILE A C 1
ATOM 2518 O O . ILE A 1 338 ? 1.784 -0.523 -10.386 1.00 92.69 338 ILE A O 1
ATOM 2522 N N . PRO A 1 339 ? -0.175 -1.635 -10.329 1.00 97.00 339 PRO A N 1
ATOM 2523 C CA . PRO A 1 339 ? -0.969 -0.427 -10.154 1.00 97.00 339 PRO A CA 1
ATOM 2524 C C . PRO A 1 339 ? -0.683 0.224 -8.796 1.00 97.00 339 PRO A C 1
ATOM 2526 O O . PRO A 1 339 ? -0.318 -0.457 -7.838 1.00 97.00 339 PRO A O 1
ATOM 2529 N N . ALA A 1 340 ? -0.873 1.539 -8.697 1.00 97.44 340 ALA A N 1
ATOM 2530 C CA . ALA A 1 340 ? -0.762 2.225 -7.410 1.00 97.44 340 ALA A CA 1
ATOM 2531 C C . ALA A 1 340 ? -1.851 1.764 -6.431 1.00 97.44 340 ALA A C 1
ATOM 2533 O O . ALA A 1 340 ? -1.556 1.528 -5.264 1.00 97.44 340 ALA A O 1
ATOM 2534 N N . LEU A 1 341 ? -3.080 1.576 -6.918 1.00 97.75 341 LEU A N 1
ATOM 2535 C CA . LEU A 1 341 ? -4.206 1.045 -6.157 1.00 97.75 341 LEU A CA 1
ATOM 2536 C C . LEU A 1 341 ? -4.913 -0.070 -6.935 1.00 97.75 341 LEU A C 1
ATOM 2538 O O . LEU A 1 341 ? -5.204 0.075 -8.124 1.00 97.75 341 LEU A O 1
ATOM 2542 N N . THR A 1 342 ? -5.245 -1.167 -6.262 1.00 96.69 342 THR A N 1
ATOM 2543 C CA . THR A 1 342 ? -6.080 -2.247 -6.795 1.00 96.69 342 THR A CA 1
ATOM 2544 C C . THR A 1 342 ? -7.176 -2.632 -5.811 1.00 96.69 342 THR A C 1
ATOM 2546 O O . THR A 1 342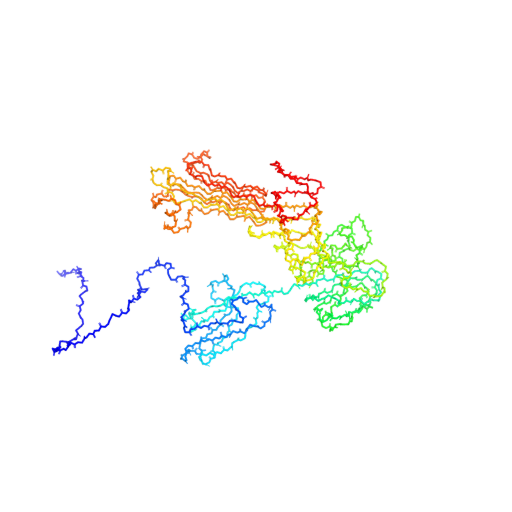 ? -6.967 -2.601 -4.599 1.00 96.69 342 THR A O 1
ATOM 2549 N N . THR A 1 343 ? -8.352 -3.023 -6.308 1.00 94.62 343 THR A N 1
ATOM 2550 C CA . THR A 1 343 ? -9.380 -3.615 -5.432 1.00 94.62 343 THR A CA 1
ATOM 2551 C C . THR A 1 343 ? -9.035 -5.044 -5.004 1.00 94.62 343 THR A C 1
ATOM 2553 O O . THR A 1 343 ? -9.599 -5.526 -4.030 1.00 94.62 343 THR A O 1
ATOM 2556 N N . GLY A 1 344 ? -8.095 -5.703 -5.690 1.00 92.94 344 GLY A N 1
ATOM 2557 C CA . GLY A 1 344 ? -7.581 -7.022 -5.307 1.00 92.94 344 GLY A CA 1
ATOM 2558 C C . GLY A 1 344 ? -8.578 -8.170 -5.497 1.00 92.94 344 GLY A C 1
ATOM 2559 O O . GLY A 1 344 ? -9.605 -8.041 -6.163 1.00 92.94 344 GLY A O 1
ATOM 2560 N N . ASN A 1 345 ? -8.282 -9.331 -4.923 1.00 90.69 345 ASN A N 1
ATOM 2561 C CA . ASN A 1 345 ? -9.109 -10.533 -5.082 1.00 90.69 345 ASN A CA 1
ATOM 2562 C C . ASN A 1 345 ? -10.262 -10.568 -4.066 1.00 90.69 345 ASN A C 1
ATOM 2564 O O . ASN A 1 345 ? -10.279 -11.403 -3.164 1.00 90.69 345 ASN A O 1
ATOM 2568 N N . LEU A 1 346 ? -11.215 -9.643 -4.191 1.00 89.56 346 LEU A N 1
ATOM 2569 C CA . LEU A 1 346 ? -12.440 -9.659 -3.388 1.00 89.56 346 LEU A CA 1
ATOM 2570 C C . LEU A 1 346 ? -13.379 -10.782 -3.843 1.00 89.56 346 LEU A C 1
ATOM 2572 O O . LEU A 1 346 ? -13.469 -11.084 -5.034 1.00 89.56 346 LEU A O 1
ATOM 2576 N N . ALA A 1 347 ? -14.109 -11.370 -2.894 1.00 87.12 347 ALA A N 1
ATOM 2577 C CA . ALA A 1 347 ? -15.120 -12.377 -3.193 1.00 87.12 347 ALA A CA 1
ATOM 2578 C C . ALA A 1 347 ? -16.215 -11.818 -4.118 1.00 87.12 347 ALA A C 1
ATOM 2580 O O . ALA A 1 347 ? -16.583 -10.639 -4.036 1.00 87.12 347 ALA A O 1
ATOM 2581 N N . GLU A 1 348 ? -16.761 -12.677 -4.979 1.00 87.88 348 GLU A N 1
ATOM 2582 C CA . GLU A 1 348 ? -17.847 -12.313 -5.889 1.00 87.88 348 GLU A CA 1
ATOM 2583 C C . GLU A 1 348 ? -19.043 -11.729 -5.120 1.00 87.88 348 GLU A C 1
ATOM 2585 O O . GLU A 1 348 ? -19.414 -12.214 -4.052 1.00 87.88 348 GLU A O 1
ATOM 2590 N N . GLY A 1 349 ? -19.631 -10.659 -5.658 1.00 85.62 349 GLY A N 1
ATOM 2591 C CA . GLY A 1 349 ? -20.702 -9.903 -5.005 1.00 85.62 349 GLY A CA 1
ATOM 2592 C C . GLY A 1 349 ? -20.222 -8.759 -4.107 1.00 85.62 349 GLY A C 1
ATOM 2593 O O . GLY A 1 349 ? -21.053 -7.965 -3.676 1.00 85.62 349 GLY A O 1
ATOM 2594 N N . SER A 1 350 ? -18.914 -8.627 -3.859 1.00 89.56 350 SER A N 1
ATOM 2595 C CA . SER A 1 350 ? -18.371 -7.464 -3.145 1.00 89.56 350 SER A CA 1
ATOM 2596 C C . SER A 1 350 ? -18.558 -6.175 -3.943 1.00 89.56 350 SER A C 1
ATOM 2598 O O . SER A 1 350 ? -18.442 -6.173 -5.173 1.00 89.56 350 SER A O 1
ATOM 2600 N N . THR A 1 351 ? -18.784 -5.063 -3.246 1.00 89.06 351 THR A N 1
ATOM 2601 C CA . THR A 1 351 ? -18.861 -3.731 -3.856 1.00 89.06 351 THR A CA 1
ATOM 2602 C C . THR A 1 351 ? -17.876 -2.771 -3.203 1.00 89.06 351 THR A C 1
ATOM 2604 O O . THR A 1 351 ? -17.643 -2.812 -1.994 1.00 89.06 351 THR A O 1
ATOM 2607 N N . VAL A 1 352 ? -17.275 -1.896 -4.011 1.00 91.56 352 VAL A N 1
ATOM 2608 C CA . VAL A 1 352 ? -16.294 -0.914 -3.538 1.00 91.56 352 VAL A CA 1
ATOM 2609 C C . VAL A 1 352 ? -16.762 0.498 -3.872 1.00 91.56 352 VAL A C 1
ATOM 2611 O O . VAL A 1 352 ? -17.232 0.791 -4.973 1.00 91.56 352 VAL A O 1
ATOM 2614 N N . ARG A 1 353 ? -16.608 1.419 -2.926 1.00 88.69 353 ARG A N 1
ATOM 2615 C CA . ARG A 1 353 ? -16.718 2.856 -3.168 1.00 88.69 353 ARG A CA 1
ATOM 2616 C C . ARG A 1 353 ? -15.406 3.531 -2.817 1.00 88.69 353 ARG A C 1
ATOM 2618 O O . ARG A 1 353 ? -15.028 3.543 -1.654 1.00 88.69 353 ARG A O 1
ATOM 2625 N N . ILE A 1 354 ? -14.746 4.127 -3.800 1.00 91.00 354 ILE A N 1
ATOM 2626 C CA . ILE A 1 354 ? -13.508 4.882 -3.607 1.00 91.00 354 ILE A CA 1
ATOM 2627 C C . ILE A 1 354 ? -13.841 6.373 -3.593 1.00 91.00 354 ILE A C 1
ATOM 2629 O O . ILE A 1 354 ? -14.383 6.899 -4.562 1.00 91.00 354 ILE A O 1
ATOM 2633 N N . ASN A 1 355 ? -13.485 7.051 -2.511 1.00 87.69 355 ASN A N 1
ATOM 2634 C CA . ASN A 1 355 ? -13.458 8.501 -2.408 1.00 87.69 355 ASN A CA 1
ATOM 2635 C C . ASN A 1 355 ? -11.998 8.956 -2.448 1.00 87.69 355 ASN A C 1
ATOM 2637 O O . ASN A 1 355 ? -11.260 8.746 -1.484 1.00 87.69 355 ASN A O 1
ATOM 2641 N N . ASN A 1 356 ? -11.568 9.582 -3.536 1.00 90.44 356 ASN A N 1
ATOM 2642 C CA . ASN A 1 356 ? -10.206 10.085 -3.642 1.00 90.44 356 ASN A CA 1
ATOM 2643 C C . ASN A 1 356 ? -10.131 11.578 -3.314 1.00 90.44 356 ASN A C 1
ATOM 2645 O O . ASN A 1 356 ? -10.696 12.392 -4.035 1.00 90.44 356 ASN A O 1
ATOM 2649 N N . TYR A 1 357 ? -9.385 11.940 -2.275 1.00 86.31 357 TYR A N 1
ATOM 2650 C CA . TYR A 1 357 ? -9.089 13.321 -1.879 1.00 86.31 357 TYR A CA 1
ATOM 2651 C C . TYR A 1 357 ? -7.610 13.691 -2.086 1.00 86.31 357 TYR A C 1
ATOM 2653 O O . TYR A 1 357 ? -7.221 14.824 -1.810 1.00 86.31 357 TYR A O 1
ATOM 2661 N N . ALA A 1 358 ? -6.784 12.754 -2.564 1.00 91.06 358 ALA A N 1
ATOM 2662 C CA . ALA A 1 358 ? -5.339 12.906 -2.709 1.00 91.06 358 ALA A CA 1
ATOM 2663 C C . ALA A 1 358 ? -4.856 12.433 -4.094 1.00 91.06 358 ALA A C 1
ATOM 2665 O O . ALA A 1 358 ? -5.608 12.458 -5.067 1.00 91.06 358 ALA A O 1
ATOM 2666 N N . SER A 1 359 ? -3.576 12.082 -4.234 1.00 93.31 359 SER A N 1
ATOM 2667 C CA . SER A 1 359 ? -3.012 11.661 -5.522 1.00 93.31 359 SER A CA 1
ATOM 2668 C C . SER A 1 359 ? -2.840 10.148 -5.585 1.00 93.31 359 SER A C 1
ATOM 2670 O O . SER A 1 359 ? -2.198 9.571 -4.718 1.00 93.31 359 SER A O 1
ATOM 2672 N N . ILE A 1 360 ? -3.362 9.513 -6.633 1.00 97.25 360 ILE A N 1
ATOM 2673 C CA . ILE A 1 360 ? -3.129 8.103 -6.958 1.00 97.25 360 ILE A CA 1
ATOM 2674 C C . ILE A 1 360 ? -2.309 8.065 -8.247 1.00 97.25 360 ILE A C 1
ATOM 2676 O O . ILE A 1 360 ? -2.788 8.497 -9.299 1.00 97.25 360 ILE A O 1
ATOM 2680 N N . VAL A 1 361 ? -1.057 7.613 -8.167 1.00 96.94 361 VAL A N 1
ATOM 2681 C CA . VAL A 1 361 ? -0.061 7.849 -9.221 1.00 96.94 361 VAL A CA 1
ATOM 2682 C C . VAL A 1 361 ? 0.702 6.575 -9.581 1.00 96.94 361 VAL A C 1
ATOM 2684 O O . VAL A 1 361 ? 1.406 5.997 -8.754 1.00 96.94 361 VAL A O 1
ATOM 2687 N N . GLY A 1 362 ? 0.598 6.159 -10.845 1.00 97.50 362 GLY A N 1
ATOM 2688 C CA . GLY A 1 362 ? 1.357 5.036 -11.395 1.00 97.50 362 GLY A CA 1
ATOM 2689 C C . GLY A 1 362 ? 2.858 5.331 -11.540 1.00 97.50 362 GLY A C 1
ATOM 2690 O O . GLY A 1 362 ? 3.297 6.484 -11.533 1.00 97.50 362 GLY A O 1
ATOM 2691 N N . ALA A 1 363 ? 3.667 4.282 -11.692 1.00 97.38 363 ALA A N 1
ATOM 2692 C CA . ALA A 1 363 ? 5.112 4.410 -11.898 1.00 97.38 363 ALA A CA 1
ATOM 2693 C C . ALA A 1 363 ? 5.462 4.806 -13.341 1.00 97.38 363 ALA A C 1
ATOM 2695 O O . ALA A 1 363 ? 4.778 4.400 -14.279 1.00 97.38 363 ALA A O 1
ATOM 2696 N N . GLY A 1 364 ? 6.562 5.523 -13.546 1.00 97.44 364 GLY A N 1
ATOM 2697 C CA . GLY A 1 364 ? 7.063 5.847 -14.879 1.00 97.44 364 GLY A CA 1
ATOM 2698 C C . GLY A 1 364 ? 7.677 4.636 -15.585 1.00 97.44 364 GLY A C 1
ATOM 2699 O O . GLY A 1 364 ? 8.322 3.790 -14.965 1.00 97.44 364 GLY A O 1
ATOM 2700 N N . GLY A 1 365 ? 7.499 4.553 -16.901 1.00 96.94 365 GLY A N 1
ATOM 2701 C CA . GLY A 1 365 ? 8.125 3.535 -17.740 1.00 96.94 365 GLY A CA 1
ATOM 2702 C C . GLY A 1 365 ? 9.608 3.822 -17.970 1.00 96.94 365 GLY A C 1
ATOM 2703 O O . GLY A 1 365 ? 10.004 4.970 -18.168 1.00 96.94 365 GLY A O 1
ATOM 2704 N N . ALA A 1 366 ? 10.451 2.791 -17.957 1.00 96.62 366 ALA A N 1
ATOM 2705 C CA . ALA A 1 366 ? 11.874 2.946 -18.257 1.00 96.62 366 ALA A CA 1
ATOM 2706 C C . ALA A 1 366 ? 12.112 3.342 -19.726 1.00 96.62 366 ALA A C 1
ATOM 2708 O O . ALA A 1 366 ? 11.397 2.901 -20.628 1.00 96.62 366 ALA A O 1
ATOM 2709 N N . GLY A 1 367 ? 13.132 4.158 -19.979 1.00 96.00 367 GLY A N 1
ATOM 2710 C CA . GLY A 1 367 ? 13.565 4.500 -21.331 1.00 96.00 367 GLY A CA 1
ATOM 2711 C C . GLY A 1 367 ? 14.165 3.299 -22.069 1.00 96.00 367 GLY A C 1
ATOM 2712 O O . GLY A 1 367 ? 14.794 2.425 -21.471 1.00 96.00 367 GLY A O 1
ATOM 2713 N N . GLY A 1 368 ? 13.981 3.253 -23.385 1.00 92.69 368 GLY A N 1
ATOM 2714 C CA . GLY A 1 368 ? 14.563 2.225 -24.243 1.00 92.69 368 GLY A CA 1
ATOM 2715 C C . GLY A 1 368 ? 16.075 2.402 -24.377 1.00 92.69 368 GLY A C 1
ATOM 2716 O O . GLY A 1 368 ? 16.576 3.527 -24.412 1.00 92.69 368 GLY A O 1
ATOM 2717 N N . SER A 1 369 ? 16.826 1.304 -24.460 1.00 88.75 369 SER A N 1
ATOM 2718 C CA . SER A 1 369 ? 18.269 1.380 -24.704 1.00 88.75 369 SER A CA 1
ATOM 2719 C C . SER A 1 369 ? 18.581 1.820 -26.133 1.00 88.75 369 SER A C 1
ATOM 2721 O O . SER A 1 369 ? 17.836 1.523 -27.077 1.00 88.75 369 SER A O 1
ATOM 2723 N N . GLY A 1 370 ? 19.742 2.452 -26.293 1.00 85.44 370 GLY A N 1
ATOM 2724 C CA . GLY A 1 370 ? 20.389 2.543 -27.596 1.00 85.44 370 GLY A CA 1
ATOM 2725 C C . GLY A 1 370 ? 20.746 1.157 -28.155 1.00 85.44 370 GLY A C 1
ATOM 2726 O O . GLY A 1 370 ? 20.599 0.132 -27.479 1.00 85.44 370 GLY A O 1
ATOM 2727 N N . GLY A 1 371 ? 21.197 1.133 -29.405 1.00 78.56 371 GLY A N 1
ATOM 2728 C CA . GLY A 1 371 ? 21.713 -0.064 -30.077 1.00 78.56 371 GLY A CA 1
ATOM 2729 C C . GLY A 1 371 ? 23.227 -0.183 -30.024 1.00 78.56 371 GLY A C 1
ATOM 2730 O O . GLY A 1 371 ? 23.914 0.692 -29.492 1.00 78.56 371 GLY A O 1
ATOM 2731 N N . ASN A 1 372 ? 23.759 -1.228 -30.650 1.00 69.31 372 ASN A N 1
ATOM 2732 C CA . ASN A 1 372 ? 25.205 -1.434 -30.744 1.00 69.31 372 ASN A CA 1
ATOM 2733 C C . ASN A 1 372 ? 25.899 -0.732 -31.931 1.00 69.31 372 ASN A C 1
ATOM 2735 O O . ASN A 1 372 ? 27.079 -0.970 -32.119 1.00 69.31 372 ASN A O 1
ATOM 2739 N N . GLY A 1 373 ? 25.232 0.166 -32.676 1.00 59.72 373 GLY A N 1
ATOM 2740 C CA . GLY A 1 373 ? 25.838 1.040 -33.704 1.00 59.72 373 GLY A CA 1
ATOM 2741 C C . GLY A 1 373 ? 26.395 0.316 -34.945 1.00 59.72 373 GLY A C 1
ATOM 2742 O O . GLY A 1 373 ? 27.356 -0.434 -34.862 1.00 59.72 373 GLY A O 1
ATOM 2743 N N . ALA A 1 374 ? 25.846 0.571 -36.136 1.00 56.31 374 ALA A N 1
ATOM 2744 C CA . ALA A 1 374 ? 26.262 -0.123 -37.364 1.00 56.31 374 ALA A CA 1
ATOM 2745 C C . ALA A 1 374 ? 27.445 0.549 -38.094 1.00 56.31 374 ALA A C 1
ATOM 2747 O O . ALA A 1 374 ? 27.650 1.764 -37.995 1.00 56.31 374 ALA A O 1
ATOM 2748 N N . LYS A 1 375 ? 28.196 -0.232 -38.892 1.00 53.66 375 LYS A N 1
ATOM 2749 C CA . LYS A 1 375 ? 29.231 0.267 -39.817 1.00 53.66 375 LYS A CA 1
ATOM 2750 C C . LYS A 1 375 ? 28.692 0.332 -41.253 1.00 53.66 375 LYS A C 1
ATOM 2752 O O . LYS A 1 375 ? 28.532 -0.701 -41.890 1.00 53.66 375 LYS A O 1
ATOM 2757 N N . GLY A 1 376 ? 28.547 1.542 -41.797 1.00 51.75 376 GLY A N 1
ATOM 2758 C CA . GLY A 1 376 ? 28.497 1.782 -43.247 1.00 51.75 376 GLY A CA 1
ATOM 2759 C C . GLY A 1 376 ? 27.157 1.574 -43.963 1.00 51.75 376 GLY A C 1
ATOM 2760 O O . GLY A 1 376 ? 27.142 1.686 -45.187 1.00 51.75 376 GLY A O 1
ATOM 2761 N N . SER A 1 377 ? 26.058 1.306 -43.254 1.00 53.97 377 SER A N 1
ATOM 2762 C CA . SER A 1 377 ? 24.708 1.544 -43.776 1.00 53.97 377 SER A CA 1
ATOM 2763 C C . SER A 1 377 ? 23.680 1.674 -42.647 1.00 53.97 377 SER A C 1
ATOM 2765 O O . SER A 1 377 ? 23.780 1.053 -41.586 1.00 53.97 377 SER A O 1
ATOM 2767 N N . TYR A 1 378 ? 22.649 2.472 -42.911 1.00 57.88 378 TYR A N 1
ATOM 2768 C CA . TYR A 1 378 ? 21.517 2.717 -42.019 1.00 57.88 378 TYR A CA 1
ATOM 2769 C C . TYR A 1 378 ? 20.666 1.460 -41.750 1.00 57.88 378 TYR A C 1
ATOM 2771 O O . TYR A 1 378 ? 20.032 1.357 -40.702 1.00 57.88 378 TYR A O 1
ATOM 2779 N N . GLU A 1 379 ? 20.692 0.494 -42.676 1.00 57.84 379 GLU A N 1
ATOM 2780 C CA . GLU A 1 379 ? 19.861 -0.722 -42.737 1.00 57.84 379 GLU A CA 1
ATOM 2781 C C . GLU A 1 379 ? 20.121 -1.735 -41.603 1.00 57.84 379 GLU A C 1
ATOM 2783 O O . GLU A 1 379 ? 19.362 -2.690 -41.449 1.00 57.84 379 GLU A O 1
ATOM 2788 N N . HIS A 1 380 ? 21.158 -1.516 -40.787 1.00 58.81 380 HIS A N 1
ATOM 2789 C CA . HIS A 1 380 ? 21.574 -2.418 -39.701 1.00 58.81 380 HIS A CA 1
ATOM 2790 C C . HIS A 1 380 ? 21.542 -1.769 -38.306 1.00 58.81 380 HIS A C 1
ATOM 2792 O O . HIS A 1 380 ? 22.012 -2.347 -37.322 1.00 58.81 380 HIS A O 1
ATOM 2798 N N . THR A 1 381 ? 20.990 -0.556 -38.202 1.00 66.31 381 THR A N 1
ATOM 2799 C CA . THR A 1 381 ? 20.777 0.112 -36.913 1.00 66.31 381 THR A CA 1
ATOM 2800 C C . THR A 1 381 ? 19.511 -0.423 -36.243 1.00 66.31 381 THR A C 1
ATOM 2802 O O . THR A 1 381 ? 18.478 -0.620 -36.874 1.00 66.31 381 THR A O 1
ATOM 2805 N N . CYS A 1 382 ? 19.578 -0.685 -34.945 1.00 73.81 382 CYS A N 1
ATOM 2806 C CA . CYS A 1 382 ? 18.451 -1.172 -34.159 1.00 73.81 382 CYS A CA 1
ATOM 2807 C C . CYS A 1 382 ? 18.484 -0.479 -32.804 1.00 73.81 382 CYS A C 1
ATOM 2809 O O . CYS A 1 382 ? 19.546 -0.220 -32.250 1.00 73.81 382 CYS A O 1
ATOM 2811 N N . SER A 1 383 ? 17.330 -0.145 -32.255 1.00 82.38 383 SER A N 1
ATOM 2812 C CA . SER A 1 383 ? 17.233 0.396 -30.905 1.00 82.38 383 SER A CA 1
ATOM 2813 C C . SER A 1 383 ? 15.951 -0.096 -30.257 1.00 82.38 383 SER A C 1
ATOM 2815 O O . SER A 1 383 ? 15.110 -0.730 -30.905 1.00 82.38 383 SER A O 1
ATOM 2817 N N . ARG A 1 384 ? 15.818 0.125 -28.949 1.00 87.44 384 ARG A N 1
ATOM 2818 C CA . ARG A 1 384 ? 14.707 -0.443 -28.188 1.00 87.44 384 ARG A CA 1
ATOM 2819 C C . ARG A 1 384 ? 13.637 0.581 -27.898 1.00 87.44 384 ARG A C 1
ATOM 2821 O O . ARG A 1 384 ? 13.917 1.752 -27.643 1.00 87.44 384 ARG A O 1
ATOM 2828 N N . ASN A 1 385 ? 12.403 0.095 -27.906 1.00 92.31 385 ASN A N 1
ATOM 2829 C CA . ASN A 1 385 ? 11.260 0.882 -27.486 1.00 92.31 385 ASN A CA 1
ATOM 2830 C C . ASN A 1 385 ? 11.386 1.245 -26.009 1.00 92.31 385 ASN A C 1
ATOM 2832 O O . ASN A 1 385 ? 11.970 0.499 -25.219 1.00 92.31 385 ASN A O 1
ATOM 2836 N N . GLY A 1 386 ? 10.809 2.382 -25.644 1.00 94.94 386 GLY A N 1
ATOM 2837 C CA . GLY A 1 386 ? 10.572 2.679 -24.243 1.00 94.94 386 GLY A CA 1
ATOM 2838 C C . GLY A 1 386 ? 9.525 1.741 -23.652 1.00 94.94 386 GLY A C 1
ATOM 2839 O O . GLY A 1 386 ? 8.655 1.217 -24.353 1.00 94.94 386 GLY A O 1
ATOM 2840 N N . PHE A 1 387 ? 9.612 1.524 -22.347 1.00 96.00 387 PHE A N 1
ATOM 2841 C CA . PHE A 1 387 ? 8.670 0.694 -21.609 1.00 96.00 387 PHE A CA 1
ATOM 2842 C C . PHE A 1 387 ? 7.406 1.491 -21.257 1.00 96.00 387 PHE A C 1
ATOM 2844 O O . PHE A 1 387 ? 7.477 2.712 -21.084 1.00 96.00 387 PHE A 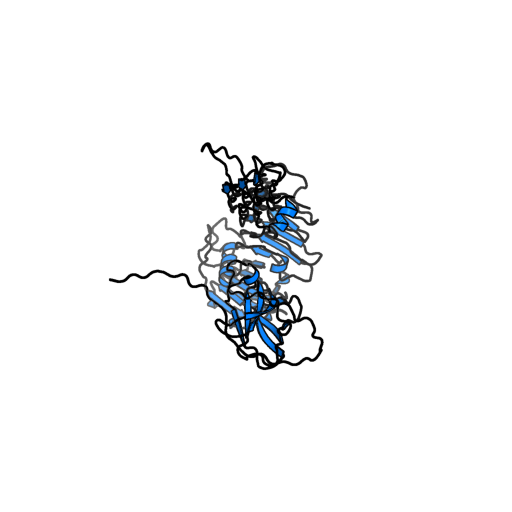O 1
ATOM 2851 N N . PRO A 1 388 ? 6.238 0.833 -21.162 1.00 96.38 388 PRO A N 1
ATOM 2852 C CA . PRO A 1 388 ? 4.993 1.506 -20.810 1.00 96.38 388 PRO A CA 1
ATOM 2853 C C . PRO A 1 388 ? 5.031 2.067 -19.383 1.00 96.38 388 PRO A C 1
ATOM 2855 O O . PRO A 1 388 ? 5.698 1.518 -18.504 1.00 96.38 388 PRO A O 1
ATOM 2858 N N . GLY A 1 389 ? 4.290 3.152 -19.161 1.00 96.75 389 GLY A N 1
ATOM 2859 C CA . GLY A 1 389 ? 4.000 3.655 -17.820 1.00 96.75 389 GLY A CA 1
ATOM 2860 C C . GLY A 1 389 ? 3.021 2.749 -17.066 1.00 96.75 389 GLY A C 1
ATOM 2861 O O . GLY A 1 389 ? 2.244 2.005 -17.666 1.00 96.75 389 GLY A O 1
ATOM 2862 N N . GLY A 1 390 ? 3.052 2.811 -15.738 1.00 96.50 390 GLY A N 1
ATOM 2863 C CA . GLY A 1 390 ? 2.186 2.028 -14.862 1.00 96.50 390 GLY A CA 1
ATOM 2864 C C . GLY A 1 390 ? 0.803 2.626 -14.668 1.00 96.50 390 GLY A C 1
ATOM 2865 O O . GLY A 1 390 ? 0.612 3.839 -14.759 1.00 96.50 390 GLY A O 1
ATOM 2866 N N . ALA A 1 391 ? -0.169 1.766 -14.370 1.00 96.56 391 ALA A N 1
ATOM 2867 C CA . ALA A 1 391 ? -1.525 2.209 -14.074 1.00 96.56 391 ALA A CA 1
ATOM 2868 C C . ALA A 1 391 ? -1.614 2.883 -12.695 1.00 96.56 391 ALA A C 1
ATOM 2870 O O . ALA A 1 391 ? -0.930 2.474 -11.756 1.00 96.56 391 ALA A O 1
ATOM 2871 N N . ALA A 1 392 ? -2.488 3.879 -12.547 1.00 96.88 392 ALA A N 1
ATOM 2872 C CA . ALA A 1 392 ? -2.843 4.393 -11.226 1.00 96.88 392 ALA A CA 1
ATOM 2873 C C . ALA A 1 392 ? -3.808 3.438 -10.510 1.00 96.88 392 ALA A C 1
ATOM 2875 O O . ALA A 1 392 ? -3.481 2.946 -9.435 1.00 96.88 392 ALA A O 1
ATOM 2876 N N . ILE A 1 393 ? -4.955 3.119 -11.116 1.00 96.56 393 ILE A N 1
ATOM 2877 C CA . ILE A 1 393 ? -5.957 2.221 -10.521 1.00 96.56 393 ILE A CA 1
ATOM 2878 C C . ILE A 1 393 ? -6.179 0.984 -11.394 1.00 96.56 393 ILE A C 1
ATOM 2880 O O . ILE A 1 393 ? -6.295 1.095 -12.615 1.00 96.56 393 ILE A O 1
ATOM 2884 N N . HIS A 1 394 ? -6.308 -0.183 -10.765 1.00 95.81 394 HIS A N 1
ATOM 2885 C CA . HIS A 1 394 ? -6.812 -1.407 -11.386 1.00 95.81 394 HIS A CA 1
ATOM 2886 C C . HIS A 1 394 ? -8.021 -1.947 -10.617 1.00 95.81 394 HIS A C 1
ATOM 2888 O O . HIS A 1 394 ? -7.931 -2.271 -9.436 1.00 95.81 394 HIS A O 1
ATOM 2894 N N . LEU A 1 395 ? -9.165 -2.033 -11.285 1.00 94.06 395 LEU A N 1
ATOM 2895 C CA . LEU A 1 395 ? -10.401 -2.528 -10.697 1.00 94.06 395 LEU A CA 1
ATOM 2896 C C . LEU A 1 395 ? -10.593 -3.997 -11.054 1.00 94.06 395 LEU A C 1
ATOM 2898 O O . LEU A 1 395 ? -10.472 -4.400 -12.201 1.00 94.06 395 LEU A O 1
ATOM 2902 N N . THR A 1 396 ? -10.926 -4.786 -10.051 1.00 93.19 396 THR A N 1
ATOM 2903 C CA . THR A 1 396 ? -11.213 -6.223 -10.127 1.00 93.19 396 THR A CA 1
ATOM 2904 C C . THR A 1 396 ? -12.588 -6.547 -9.543 1.00 93.19 396 THR A C 1
ATOM 2906 O O . THR A 1 396 ? -13.115 -7.622 -9.815 1.00 93.19 396 THR A O 1
ATOM 2909 N N . ALA A 1 397 ? -13.206 -5.602 -8.826 1.00 90.81 397 ALA A N 1
ATOM 2910 C CA . ALA A 1 397 ? -14.565 -5.679 -8.303 1.00 90.81 397 ALA A CA 1
ATOM 2911 C C . ALA A 1 397 ? -15.415 -4.464 -8.741 1.00 90.81 397 ALA A C 1
ATOM 2913 O O . ALA A 1 397 ? -14.857 -3.393 -9.025 1.00 90.81 397 ALA A O 1
ATOM 2914 N N . PRO A 1 398 ? -16.758 -4.586 -8.756 1.00 89.81 398 PRO A N 1
ATOM 2915 C CA . PRO A 1 398 ? -17.663 -3.471 -9.024 1.00 89.81 398 PRO A CA 1
ATOM 2916 C C . PRO A 1 398 ? -17.356 -2.265 -8.132 1.00 89.81 398 PRO A C 1
ATOM 2918 O O . PRO A 1 398 ? -17.388 -2.367 -6.904 1.00 89.81 398 PRO A O 1
ATOM 2921 N N . THR A 1 399 ? -17.048 -1.122 -8.752 1.00 89.44 399 THR A N 1
ATOM 2922 C CA . THR A 1 399 ? -16.534 0.049 -8.033 1.00 89.44 399 THR A CA 1
ATOM 2923 C C . THR A 1 399 ? -17.232 1.343 -8.439 1.00 89.44 399 THR A C 1
ATOM 2925 O O . THR A 1 399 ? -17.306 1.691 -9.616 1.00 89.44 399 THR A O 1
ATOM 2928 N N . THR A 1 400 ? -17.675 2.107 -7.442 1.00 86.75 400 THR A N 1
ATOM 2929 C CA . THR A 1 400 ? -18.075 3.513 -7.595 1.00 86.75 400 THR A CA 1
ATOM 2930 C C . THR A 1 400 ? -16.924 4.428 -7.179 1.00 86.75 400 THR A C 1
ATOM 2932 O O . THR A 1 400 ? -16.244 4.153 -6.195 1.00 86.75 400 THR A O 1
ATOM 2935 N N . LEU A 1 401 ? -16.681 5.505 -7.928 1.00 86.25 401 LEU A N 1
ATOM 2936 C CA . LEU A 1 401 ? -15.550 6.411 -7.705 1.00 86.25 401 LEU A CA 1
ATOM 2937 C C . LEU A 1 401 ? -16.044 7.859 -7.591 1.00 86.25 401 LEU A C 1
ATOM 2939 O O . LEU A 1 401 ? -16.660 8.364 -8.527 1.00 86.25 401 LEU A O 1
ATOM 2943 N N . ASP A 1 402 ? -15.748 8.510 -6.467 1.00 83.62 402 ASP A N 1
ATOM 2944 C CA . ASP A 1 402 ? -15.861 9.958 -6.249 1.00 83.62 402 ASP A CA 1
ATOM 2945 C C . ASP A 1 402 ? -14.442 10.529 -6.180 1.00 83.62 402 ASP A C 1
ATOM 2947 O O . ASP A 1 402 ? -13.719 10.306 -5.208 1.00 83.62 402 ASP A O 1
ATOM 2951 N N . ASN A 1 403 ? -14.005 11.208 -7.239 1.00 85.00 403 ASN A N 1
ATOM 2952 C CA . ASN A 1 403 ? -12.673 11.796 -7.295 1.00 85.00 403 ASN A CA 1
ATOM 2953 C C . ASN A 1 403 ? -12.743 13.301 -6.999 1.00 85.00 403 ASN A C 1
ATOM 2955 O O . ASN A 1 403 ? -13.518 14.043 -7.591 1.00 85.00 403 ASN A O 1
ATOM 2959 N N . LYS A 1 404 ? -11.920 13.749 -6.058 1.00 83.69 404 LYS A N 1
ATOM 2960 C CA . LYS A 1 404 ? -11.661 15.151 -5.690 1.00 83.69 404 LYS A CA 1
ATOM 2961 C C . LYS A 1 404 ? -10.156 15.439 -5.637 1.00 83.69 404 LYS A C 1
ATOM 2963 O O . LYS A 1 404 ? -9.756 16.548 -5.298 1.00 83.69 404 LYS A O 1
ATOM 2968 N N . GLY A 1 405 ? -9.335 14.442 -5.972 1.00 86.31 405 GLY A N 1
ATOM 2969 C CA . GLY A 1 405 ? -7.886 14.519 -6.061 1.00 86.31 405 GLY A CA 1
ATOM 2970 C C . GLY A 1 405 ? -7.379 14.168 -7.463 1.00 86.31 405 GLY A C 1
ATOM 2971 O O . GLY A 1 405 ? -8.087 14.332 -8.457 1.00 86.31 405 GLY A O 1
ATOM 2972 N N . ASN A 1 406 ? -6.141 13.684 -7.552 1.00 90.19 406 ASN A N 1
ATOM 2973 C CA . ASN A 1 406 ? -5.467 13.347 -8.807 1.00 90.19 406 ASN A CA 1
ATOM 2974 C C . ASN A 1 406 ? -5.466 11.833 -9.046 1.00 90.19 406 ASN A C 1
ATOM 2976 O O . ASN A 1 406 ? -5.135 11.080 -8.133 1.00 90.19 406 ASN A O 1
ATOM 2980 N N . ILE A 1 407 ? -5.740 11.383 -10.274 1.00 93.94 407 ILE A N 1
ATOM 2981 C CA . ILE A 1 407 ? -5.515 9.984 -10.685 1.00 93.94 407 ILE A CA 1
ATOM 2982 C C . ILE A 1 407 ? -4.710 9.977 -11.981 1.00 93.94 407 ILE A C 1
ATOM 2984 O O . ILE A 1 407 ? -5.229 10.294 -13.057 1.00 93.94 407 ILE A O 1
ATOM 2988 N N . TRP A 1 408 ? -3.424 9.653 -11.873 1.00 94.81 408 TRP A N 1
ATOM 2989 C CA . TRP A 1 408 ? -2.453 9.818 -12.950 1.00 94.81 408 TRP A CA 1
ATOM 2990 C C . TRP A 1 408 ? -1.730 8.509 -13.246 1.00 94.81 408 TRP A C 1
ATOM 2992 O O . TRP A 1 408 ? -0.944 8.021 -12.436 1.00 94.81 408 TRP A O 1
ATOM 3002 N N . GLY A 1 409 ? -1.936 7.961 -14.438 1.00 96.00 409 GLY A N 1
ATOM 3003 C CA . GLY A 1 409 ? -1.058 6.916 -14.943 1.00 96.00 409 GLY A CA 1
ATOM 3004 C C . GLY A 1 409 ? 0.369 7.439 -15.127 1.00 96.00 409 GLY A C 1
ATOM 3005 O O . GLY A 1 409 ? 0.598 8.633 -15.349 1.00 96.00 409 GLY A O 1
ATOM 3006 N N . GLY A 1 410 ? 1.350 6.552 -15.023 1.00 96.75 410 GLY A N 1
ATOM 3007 C CA . GLY A 1 410 ? 2.742 6.899 -15.283 1.00 96.75 410 GLY A CA 1
ATOM 3008 C C . GLY A 1 410 ? 2.978 7.259 -16.749 1.00 96.75 410 GLY A C 1
ATOM 3009 O O . GLY A 1 410 ? 2.264 6.809 -17.643 1.00 96.75 410 GLY A O 1
ATOM 3010 N N . GLY A 1 411 ? 3.989 8.072 -17.017 1.00 97.19 411 GLY A N 1
ATOM 3011 C CA . GLY A 1 411 ? 4.451 8.345 -18.372 1.00 97.19 411 GLY A CA 1
ATOM 3012 C C . GLY A 1 411 ? 5.188 7.150 -18.966 1.00 97.19 411 GLY A C 1
ATOM 3013 O O . GLY A 1 411 ? 5.889 6.429 -18.254 1.00 97.19 411 GLY A O 1
ATOM 3014 N N . GLY A 1 412 ? 5.056 6.940 -20.273 1.00 97.56 412 GLY A N 1
ATOM 3015 C CA . GLY A 1 412 ? 5.857 5.953 -20.997 1.00 97.56 412 GLY A CA 1
ATOM 3016 C C . GLY A 1 412 ? 7.317 6.392 -21.118 1.00 97.56 412 GLY A C 1
ATOM 3017 O O . GLY A 1 412 ? 7.605 7.581 -21.244 1.00 97.56 412 GLY A O 1
ATOM 3018 N N . GLY A 1 413 ? 8.261 5.456 -21.097 1.00 97.81 413 GLY A N 1
ATOM 3019 C CA . GLY A 1 413 ? 9.663 5.771 -21.373 1.00 97.81 413 GLY A CA 1
ATOM 3020 C C . GLY A 1 413 ? 9.873 6.159 -22.835 1.00 97.81 413 GLY A C 1
ATOM 3021 O O . GLY A 1 413 ? 9.163 5.690 -23.719 1.00 97.81 413 GLY A O 1
ATOM 3022 N N . GLY A 1 414 ? 10.841 7.014 -23.126 1.00 96.75 414 GLY A N 1
ATOM 3023 C CA . GLY A 1 414 ? 11.218 7.362 -24.491 1.00 96.75 414 GLY A CA 1
ATOM 3024 C C . GLY A 1 414 ? 11.927 6.211 -25.206 1.00 96.75 414 GLY A C 1
ATOM 3025 O O . GLY A 1 414 ? 12.585 5.387 -24.571 1.00 96.75 414 GLY A O 1
ATOM 3026 N N . GLY A 1 415 ? 11.802 6.141 -26.531 1.00 94.25 415 GLY A N 1
ATOM 3027 C CA . GLY A 1 415 ? 12.529 5.161 -27.345 1.00 94.25 415 GLY A CA 1
ATOM 3028 C C . GLY A 1 415 ? 14.026 5.479 -27.426 1.00 94.25 415 GLY A C 1
ATOM 3029 O O . GLY A 1 415 ? 14.409 6.643 -27.558 1.00 94.25 415 GLY A O 1
ATOM 3030 N N . GLY A 1 416 ? 14.881 4.458 -27.365 1.00 91.19 416 GLY A N 1
ATOM 3031 C CA . GLY A 1 416 ? 16.322 4.615 -27.579 1.00 91.19 416 GLY A CA 1
ATOM 3032 C C . GLY A 1 416 ? 16.664 4.834 -29.053 1.00 91.19 416 GLY A C 1
ATOM 3033 O O . GLY A 1 416 ? 15.881 4.495 -29.938 1.00 91.19 416 GLY A O 1
ATOM 3034 N N . GLY A 1 417 ? 17.834 5.384 -29.349 1.00 87.44 417 GLY A N 1
ATOM 3035 C CA . GLY A 1 417 ? 18.291 5.667 -30.712 1.00 87.44 417 GLY A CA 1
ATOM 3036 C C . GLY A 1 417 ? 19.611 4.973 -31.034 1.00 87.44 417 GLY A C 1
ATOM 3037 O O . GLY A 1 417 ? 20.479 4.849 -30.174 1.00 87.44 417 GLY A O 1
ATOM 3038 N N . SER A 1 418 ? 19.777 4.542 -32.283 1.00 83.06 418 SER A N 1
ATOM 3039 C CA . SER A 1 418 ? 21.056 4.060 -32.811 1.00 83.06 418 SER A CA 1
ATOM 3040 C C . SER A 1 418 ? 21.247 4.553 -34.237 1.00 83.06 418 SER A C 1
ATOM 3042 O O . SER A 1 418 ? 20.306 4.499 -35.023 1.00 83.06 418 SER A O 1
ATOM 3044 N N . GLY A 1 419 ? 22.455 5.022 -34.538 1.00 77.62 419 GLY A N 1
ATOM 3045 C CA . GLY A 1 419 ? 22.880 5.491 -35.855 1.00 77.62 419 GLY A CA 1
ATOM 3046 C C . GLY A 1 419 ? 24.294 5.012 -36.184 1.00 77.62 419 GLY A C 1
ATOM 3047 O O . GLY A 1 419 ? 24.888 4.230 -35.435 1.00 77.62 419 GLY A O 1
ATOM 3048 N N . GLU A 1 420 ? 24.861 5.494 -37.289 1.00 76.69 420 GLU A N 1
ATOM 3049 C CA . GLU A 1 420 ? 26.229 5.152 -37.702 1.00 76.69 420 GLU A CA 1
ATOM 3050 C C . GLU A 1 420 ? 27.261 5.642 -36.672 1.00 76.69 420 GLU A C 1
ATOM 3052 O O . GLU A 1 420 ? 27.618 6.817 -36.616 1.00 76.69 420 GLU A O 1
ATOM 3057 N N . GLY A 1 421 ? 27.737 4.731 -35.823 1.00 75.94 421 GLY A N 1
ATOM 3058 C CA . GLY A 1 421 ? 28.672 5.038 -34.740 1.00 75.94 421 GLY A CA 1
ATOM 3059 C C . GLY A 1 421 ? 28.107 5.886 -33.594 1.00 75.94 421 GLY A C 1
ATOM 3060 O O . GLY A 1 421 ? 28.882 6.375 -32.771 1.00 75.94 421 GLY A O 1
ATOM 3061 N N . PHE A 1 422 ? 26.786 6.026 -33.497 1.00 83.06 422 PHE A N 1
ATOM 3062 C CA . PHE A 1 422 ? 26.113 6.769 -32.431 1.00 83.06 422 PHE A CA 1
ATOM 3063 C C . PHE A 1 422 ? 25.094 5.891 -31.708 1.00 83.06 422 PHE A C 1
ATOM 3065 O O . PHE A 1 422 ? 24.382 5.101 -32.336 1.00 83.06 422 PHE A O 1
ATOM 3072 N N . SER A 1 423 ? 24.986 6.050 -30.389 1.00 86.31 423 SER A N 1
ATOM 3073 C CA . SER A 1 423 ? 23.957 5.357 -29.612 1.00 86.31 423 SER A CA 1
ATOM 3074 C C . SER A 1 423 ? 23.472 6.165 -28.418 1.00 86.31 423 SER A C 1
ATOM 3076 O O . SER A 1 423 ? 24.268 6.744 -27.677 1.00 86.31 423 SER A O 1
ATOM 3078 N N . VAL A 1 424 ? 22.156 6.235 -28.237 1.00 90.25 424 VAL A N 1
ATOM 3079 C CA . VAL A 1 424 ? 21.536 7.035 -27.179 1.00 90.25 424 VAL A CA 1
ATOM 3080 C C . VAL A 1 424 ? 20.396 6.295 -26.496 1.00 90.25 424 VAL A C 1
ATOM 3082 O O . VAL A 1 424 ? 19.560 5.670 -27.147 1.00 90.25 424 VAL A O 1
ATOM 3085 N N . GLY A 1 425 ? 20.334 6.389 -25.173 1.00 92.56 425 GLY A N 1
ATOM 3086 C CA . GLY A 1 425 ? 19.218 5.863 -24.390 1.00 92.56 425 GLY A CA 1
ATOM 3087 C C . GLY A 1 425 ? 18.046 6.843 -24.316 1.00 92.56 425 GLY A C 1
ATOM 3088 O O . GLY A 1 425 ? 18.252 8.052 -24.214 1.00 92.56 425 GLY A O 1
ATOM 3089 N N . GLY A 1 426 ? 16.815 6.337 -24.358 1.00 95.12 426 GLY A N 1
ATOM 3090 C CA . GLY A 1 426 ? 15.596 7.133 -24.185 1.00 95.12 426 GLY A CA 1
ATOM 3091 C C . GLY A 1 426 ? 15.407 7.615 -22.747 1.00 95.12 426 GLY A C 1
ATOM 3092 O O . GLY A 1 426 ? 15.906 6.999 -21.814 1.00 95.12 426 GLY A O 1
ATOM 3093 N N . GLY A 1 427 ? 14.693 8.715 -22.536 1.00 97.56 427 GLY A N 1
ATOM 3094 C CA . GLY A 1 427 ? 14.405 9.227 -21.195 1.00 97.56 427 GLY A CA 1
ATOM 3095 C C . GLY A 1 427 ? 13.368 8.381 -20.449 1.00 97.56 427 GLY A C 1
ATOM 3096 O O . GLY A 1 427 ? 12.475 7.804 -21.064 1.00 97.56 427 GLY A O 1
ATOM 3097 N N . GLY A 1 428 ? 13.455 8.290 -19.125 1.00 97.88 428 GLY A N 1
ATOM 3098 C CA . GLY A 1 428 ? 12.452 7.587 -18.317 1.00 97.88 428 GLY A CA 1
ATOM 3099 C C . GLY A 1 428 ? 11.162 8.397 -18.141 1.00 97.88 428 GLY A C 1
ATOM 3100 O O . GLY A 1 428 ? 11.208 9.616 -18.042 1.00 97.88 428 GLY A O 1
ATOM 3101 N N . GLY A 1 429 ? 9.995 7.761 -18.109 1.00 97.50 429 GLY A N 1
ATOM 3102 C CA . GLY A 1 429 ? 8.707 8.447 -17.948 1.00 97.50 429 GLY A CA 1
ATOM 3103 C C . GLY A 1 429 ? 8.485 9.030 -16.546 1.00 97.50 429 GLY A C 1
ATOM 3104 O O . GLY A 1 429 ? 9.095 8.585 -15.574 1.00 97.50 429 GLY A O 1
ATOM 3105 N N . ALA A 1 430 ? 7.599 10.021 -16.424 1.00 97.06 430 ALA A N 1
ATOM 3106 C CA . ALA A 1 430 ? 7.179 10.565 -15.129 1.00 97.06 430 ALA A CA 1
ATOM 3107 C C . ALA A 1 430 ? 6.353 9.543 -14.332 1.00 97.06 430 ALA A C 1
ATOM 3109 O O . ALA A 1 430 ? 5.639 8.732 -14.917 1.00 97.06 430 ALA A O 1
ATOM 3110 N N . GLY A 1 431 ? 6.382 9.595 -13.008 1.00 95.19 431 GLY A N 1
ATOM 3111 C CA . GLY A 1 431 ? 5.597 8.684 -12.174 1.00 95.19 431 GLY A CA 1
ATOM 3112 C C . GLY A 1 431 ? 5.805 8.942 -10.693 1.00 95.19 431 GLY A C 1
ATOM 3113 O O . GLY A 1 431 ? 6.663 9.743 -10.335 1.00 95.19 431 GLY A O 1
ATOM 3114 N N . PHE A 1 432 ? 5.067 8.234 -9.833 1.00 94.50 432 PHE A N 1
ATOM 3115 C CA . PHE A 1 432 ? 5.325 8.266 -8.388 1.00 94.50 432 PHE A CA 1
ATOM 3116 C C . PHE A 1 432 ? 6.799 7.952 -8.096 1.00 94.50 432 PHE A C 1
ATOM 3118 O O . PHE A 1 432 ? 7.504 8.764 -7.499 1.00 94.50 432 PHE A O 1
ATOM 3125 N N . ALA A 1 433 ? 7.285 6.831 -8.639 1.00 94.12 433 ALA A N 1
ATOM 3126 C CA . ALA A 1 433 ? 8.686 6.692 -9.004 1.00 94.12 433 ALA A CA 1
ATOM 3127 C C . ALA A 1 433 ? 8.833 6.969 -10.502 1.00 94.12 433 ALA A C 1
ATOM 3129 O O . ALA A 1 433 ? 8.117 6.386 -11.324 1.00 94.12 433 ALA A O 1
ATOM 3130 N N . GLY A 1 434 ? 9.756 7.858 -10.861 1.00 93.38 434 GLY A N 1
ATOM 3131 C CA . GLY A 1 434 ? 10.112 8.084 -12.254 1.00 93.38 434 GLY A CA 1
ATOM 3132 C C . GLY A 1 434 ? 10.787 6.857 -12.867 1.00 93.38 434 GLY A C 1
ATOM 3133 O O . GLY A 1 434 ? 11.492 6.111 -12.187 1.00 93.38 434 GLY A O 1
ATOM 3134 N N . GLY A 1 435 ? 10.579 6.649 -14.164 1.00 95.25 435 GLY A N 1
ATOM 3135 C CA . GLY A 1 435 ? 11.234 5.576 -14.899 1.00 95.25 435 GLY A CA 1
ATOM 3136 C C . GLY A 1 435 ? 12.743 5.801 -14.984 1.00 95.25 435 GLY A C 1
ATOM 3137 O O . GLY A 1 435 ? 13.212 6.936 -15.084 1.00 95.25 435 GLY A O 1
ATOM 3138 N N . ALA A 1 436 ? 13.520 4.721 -14.992 1.00 96.19 436 ALA A N 1
ATOM 3139 C CA . ALA A 1 436 ? 14.949 4.813 -15.265 1.00 96.19 436 ALA A CA 1
ATOM 3140 C C . ALA A 1 436 ? 15.198 5.326 -16.694 1.00 96.19 436 ALA A C 1
ATOM 3142 O O . ALA A 1 436 ? 14.441 5.020 -17.617 1.00 96.19 436 ALA A O 1
ATOM 3143 N N . GLY A 1 437 ? 16.275 6.086 -16.883 1.00 95.06 437 GLY A N 1
ATOM 3144 C CA . GLY A 1 437 ? 16.756 6.426 -18.216 1.00 95.06 437 GLY A CA 1
ATOM 3145 C C . GLY A 1 437 ? 17.301 5.192 -18.934 1.00 95.06 437 GLY A C 1
ATOM 3146 O O . GLY A 1 437 ? 17.872 4.292 -18.317 1.00 95.06 437 GLY A O 1
ATOM 3147 N N . GLY A 1 438 ? 17.128 5.147 -20.248 1.00 92.69 438 GLY A N 1
ATOM 3148 C CA . GLY A 1 438 ? 17.672 4.108 -21.103 1.00 92.69 438 GLY A CA 1
ATOM 3149 C C . GLY A 1 438 ? 19.197 4.119 -21.075 1.00 92.69 438 GLY A C 1
ATOM 3150 O O . GLY A 1 438 ? 19.840 5.174 -21.089 1.00 92.69 438 GLY A O 1
ATOM 3151 N N . VAL A 1 439 ? 19.790 2.929 -21.055 1.00 88.94 439 VAL A N 1
ATOM 3152 C CA . VAL A 1 439 ? 21.243 2.774 -21.142 1.00 88.94 439 VAL A CA 1
ATOM 3153 C C . VAL A 1 439 ? 21.755 3.123 -22.539 1.00 88.94 439 VAL A C 1
ATOM 3155 O O . VAL A 1 439 ? 21.034 3.036 -23.537 1.00 88.94 439 VAL A O 1
ATOM 3158 N N . LYS A 1 440 ? 23.026 3.533 -22.591 1.00 85.75 440 LYS A N 1
ATOM 3159 C CA . LYS A 1 440 ? 23.674 4.059 -23.800 1.00 85.75 440 LYS A CA 1
ATOM 3160 C C . LYS A 1 440 ? 23.692 3.055 -24.949 1.00 85.75 440 LYS A C 1
ATOM 3162 O O . LYS A 1 440 ? 23.504 3.448 -26.087 1.00 85.75 440 LYS A O 1
ATOM 3167 N N . VAL A 1 441 ? 23.949 1.789 -24.632 1.00 80.12 441 VAL A N 1
ATOM 3168 C CA . VAL A 1 441 ? 24.108 0.674 -25.572 1.00 80.12 441 VAL A CA 1
ATOM 3169 C C . VAL A 1 441 ? 23.261 -0.504 -25.114 1.00 80.12 441 VAL A C 1
ATOM 3171 O O . VAL A 1 441 ? 22.880 -0.584 -23.944 1.00 80.12 441 VAL A O 1
ATOM 3174 N N . SER A 1 442 ? 22.962 -1.406 -26.038 1.00 77.19 442 SER A N 1
ATOM 3175 C CA . SER A 1 442 ? 22.143 -2.585 -25.785 1.00 77.19 442 SER A CA 1
ATOM 3176 C C . SER A 1 442 ? 22.819 -3.502 -24.748 1.00 77.19 442 SER A C 1
ATOM 3178 O O . SER A 1 442 ? 23.968 -3.882 -24.955 1.00 77.19 442 SER A O 1
ATOM 3180 N N . PRO A 1 443 ? 22.149 -3.895 -23.643 1.00 72.88 443 PRO A N 1
ATOM 3181 C CA . PRO A 1 443 ? 22.710 -4.841 -22.669 1.00 72.88 443 PRO A CA 1
ATOM 3182 C C . PRO A 1 443 ? 22.637 -6.316 -23.110 1.00 72.88 443 PRO A C 1
ATOM 3184 O O . PRO A 1 443 ? 22.905 -7.197 -22.301 1.00 72.88 443 PRO A O 1
ATOM 3187 N N . LEU A 1 444 ? 22.196 -6.612 -24.340 1.00 73.19 444 LEU A N 1
ATOM 3188 C CA . LEU A 1 444 ? 22.107 -7.992 -24.831 1.00 73.19 444 LEU A CA 1
ATOM 3189 C C . LEU A 1 444 ? 23.489 -8.554 -25.161 1.00 73.19 444 LEU A C 1
ATOM 3191 O O . LEU A 1 444 ? 24.406 -7.818 -25.533 1.00 73.19 444 LEU A O 1
ATOM 3195 N N . SER A 1 445 ? 23.608 -9.879 -25.087 1.00 73.12 445 SER A N 1
ATOM 3196 C CA . SER A 1 445 ? 24.772 -10.570 -25.633 1.00 73.12 445 SER A CA 1
ATOM 3197 C C . SER A 1 445 ? 24.852 -10.375 -27.149 1.00 73.12 445 SER A C 1
ATOM 3199 O O . SER A 1 445 ? 23.856 -10.132 -27.829 1.00 73.12 445 SER A O 1
ATOM 3201 N N . GLU A 1 446 ? 26.045 -10.549 -27.710 1.00 70.50 446 GLU A N 1
ATOM 3202 C CA . GLU A 1 446 ? 26.276 -10.457 -29.156 1.00 70.50 446 GLU A CA 1
ATOM 3203 C C . GLU A 1 446 ? 25.328 -11.359 -29.963 1.00 70.50 446 GLU A C 1
ATOM 3205 O O . GLU A 1 446 ? 24.775 -10.938 -30.975 1.00 70.50 446 GLU A O 1
ATOM 3210 N N . ARG A 1 447 ? 25.086 -12.587 -29.491 1.00 72.69 447 ARG A N 1
ATOM 3211 C CA . ARG A 1 447 ? 24.189 -13.535 -30.162 1.00 72.69 447 ARG A CA 1
ATOM 3212 C C . ARG A 1 447 ? 22.746 -13.029 -30.196 1.00 72.69 447 ARG A C 1
ATOM 3214 O O . ARG A 1 447 ? 22.069 -13.194 -31.207 1.00 72.69 447 ARG A O 1
ATOM 3221 N N . GLU A 1 448 ? 22.274 -12.441 -29.103 1.00 76.38 448 GLU A N 1
ATOM 3222 C CA . GLU A 1 448 ? 20.916 -11.904 -28.999 1.00 76.38 448 GLU A CA 1
ATOM 3223 C C . GLU A 1 448 ? 20.758 -10.600 -29.788 1.00 76.38 448 GLU A C 1
ATOM 3225 O O . GLU A 1 448 ? 19.727 -10.392 -30.424 1.00 76.38 448 GLU A O 1
ATOM 3230 N N . GLU A 1 449 ? 21.790 -9.754 -29.806 1.00 73.81 449 GLU A N 1
ATOM 3231 C CA . GLU A 1 449 ? 21.807 -8.531 -30.610 1.00 73.81 449 GLU A CA 1
ATOM 3232 C C . GLU A 1 449 ? 21.771 -8.863 -32.107 1.00 73.81 449 GLU A C 1
ATOM 3234 O O . GLU A 1 449 ? 20.961 -8.301 -32.837 1.00 73.81 449 GLU A O 1
ATOM 3239 N N . ILE A 1 450 ? 22.572 -9.828 -32.572 1.00 71.19 450 ILE A N 1
ATOM 3240 C CA . ILE A 1 450 ? 22.544 -10.284 -33.971 1.00 71.19 450 ILE A CA 1
ATOM 3241 C C . ILE A 1 450 ? 21.177 -10.886 -34.317 1.00 71.19 450 ILE A C 1
ATOM 3243 O O . ILE A 1 450 ? 20.663 -10.645 -35.407 1.00 71.19 450 ILE A O 1
ATOM 3247 N N . ALA A 1 451 ? 20.562 -11.640 -33.401 1.00 74.06 451 ALA A N 1
ATOM 3248 C CA . ALA A 1 451 ? 19.230 -12.203 -33.613 1.00 74.06 451 ALA A CA 1
ATOM 3249 C C . ALA A 1 451 ? 18.138 -11.123 -33.710 1.00 74.06 451 ALA A C 1
ATOM 3251 O O . ALA A 1 451 ? 17.195 -11.280 -34.483 1.00 74.06 451 ALA A O 1
ATOM 3252 N N . TYR A 1 452 ? 18.262 -10.033 -32.948 1.00 73.69 452 TYR A N 1
ATOM 3253 C CA . TYR A 1 452 ? 17.300 -8.929 -32.950 1.00 73.69 452 TYR A CA 1
ATOM 3254 C C . TYR A 1 452 ? 17.512 -7.959 -34.123 1.00 73.69 452 TYR A C 1
ATOM 3256 O O . TYR A 1 452 ? 16.552 -7.524 -34.754 1.00 73.69 452 TYR A O 1
ATOM 3264 N N . CYS A 1 453 ? 18.767 -7.625 -34.423 1.00 69.38 453 CYS A N 1
ATOM 3265 C CA . CYS A 1 453 ? 19.152 -6.586 -35.382 1.00 69.38 453 CYS A CA 1
ATOM 3266 C C . CYS A 1 453 ? 19.531 -7.130 -36.765 1.00 69.38 453 CYS A C 1
ATOM 3268 O O . CYS A 1 453 ? 19.673 -6.358 -37.710 1.00 69.38 453 CYS A O 1
ATOM 3270 N N . GLY A 1 454 ? 19.736 -8.443 -36.892 1.00 66.56 454 GLY A N 1
ATOM 3271 C CA . GLY A 1 454 ? 20.144 -9.099 -38.135 1.00 66.56 454 GLY A CA 1
ATOM 3272 C C . GLY A 1 454 ? 21.608 -8.879 -38.539 1.00 66.56 454 GLY A C 1
ATOM 3273 O O . GLY A 1 454 ? 21.992 -9.320 -39.620 1.00 66.56 454 GLY A O 1
ATOM 3274 N N . ALA A 1 455 ? 22.429 -8.215 -37.714 1.00 61.75 455 ALA A N 1
ATOM 3275 C CA . ALA A 1 455 ? 23.829 -7.910 -38.019 1.00 61.75 455 ALA A CA 1
ATOM 3276 C C . ALA A 1 455 ? 24.706 -7.776 -36.762 1.00 61.75 455 ALA A C 1
ATOM 3278 O O . ALA A 1 455 ? 24.230 -7.398 -35.691 1.00 61.75 455 ALA A O 1
ATOM 3279 N N . ASP A 1 456 ? 26.004 -8.066 -36.917 1.00 59.00 456 ASP A N 1
ATOM 3280 C CA . ASP A 1 456 ? 27.027 -7.800 -35.901 1.00 59.00 456 ASP A CA 1
ATOM 3281 C C . ASP A 1 456 ? 27.497 -6.341 -35.998 1.00 59.00 456 ASP A C 1
ATOM 3283 O O . ASP A 1 456 ? 28.117 -5.917 -36.976 1.00 59.00 456 ASP A O 1
ATOM 3287 N N . ASN A 1 457 ? 27.206 -5.580 -34.949 1.00 57.44 457 ASN A N 1
ATOM 3288 C CA . ASN A 1 457 ? 27.477 -4.152 -34.845 1.00 57.44 457 ASN A CA 1
ATOM 3289 C C . ASN A 1 457 ? 28.806 -3.844 -34.118 1.00 57.44 457 ASN A C 1
ATOM 3291 O O . ASN A 1 457 ? 29.076 -2.712 -33.729 1.00 57.44 457 ASN A O 1
ATOM 3295 N N . ARG A 1 458 ? 29.696 -4.832 -33.944 1.00 54.91 458 ARG A N 1
ATOM 3296 C CA . ARG A 1 458 ? 30.905 -4.749 -33.097 1.00 54.91 458 ARG A CA 1
ATOM 3297 C C . ARG A 1 458 ? 31.935 -3.655 -33.380 1.00 54.91 458 ARG A C 1
ATOM 3299 O O . ARG A 1 458 ? 32.946 -3.598 -32.675 1.00 54.91 458 ARG A O 1
ATOM 3306 N N . LYS A 1 459 ? 31.787 -2.806 -34.396 1.00 55.31 459 LYS A N 1
ATOM 3307 C CA . LYS A 1 459 ? 32.870 -1.896 -34.789 1.00 55.31 459 LYS A CA 1
ATOM 3308 C C . LYS A 1 459 ? 32.396 -0.477 -35.065 1.00 55.31 459 LYS A C 1
ATOM 3310 O O . LYS A 1 459 ? 32.057 -0.152 -36.199 1.00 55.31 459 LYS A O 1
ATOM 3315 N N . LEU A 1 460 ? 32.638 0.358 -34.042 1.00 57.97 460 LEU A N 1
ATOM 3316 C CA . LEU A 1 460 ? 32.868 1.816 -34.049 1.00 57.97 460 LEU A CA 1
ATOM 3317 C C . LEU A 1 460 ? 31.754 2.671 -33.422 1.00 57.97 460 LEU A C 1
ATOM 3319 O O . LEU A 1 460 ? 31.306 3.633 -34.037 1.00 57.97 460 LEU A O 1
ATOM 3323 N N . LEU A 1 461 ? 31.380 2.401 -32.166 1.00 67.31 461 LEU A N 1
ATOM 3324 C CA . LEU A 1 461 ? 30.710 3.408 -31.332 1.00 67.31 461 LEU A CA 1
ATOM 3325 C C . LEU A 1 461 ? 31.669 4.587 -31.103 1.00 67.31 461 LEU A C 1
ATOM 3327 O O . LEU A 1 461 ? 32.690 4.442 -30.433 1.00 67.31 461 LEU A O 1
ATOM 3331 N N . ARG A 1 462 ? 31.355 5.738 -31.698 1.00 71.25 462 ARG A N 1
ATOM 3332 C CA . ARG A 1 462 ? 32.124 6.984 -31.581 1.00 71.25 462 ARG A CA 1
ATOM 3333 C C . ARG A 1 462 ? 31.662 7.797 -30.383 1.00 71.25 462 ARG A C 1
ATOM 3335 O O . ARG A 1 462 ? 32.485 8.231 -29.587 1.00 71.25 462 ARG A O 1
ATOM 3342 N N . GLU A 1 463 ? 30.351 7.963 -30.237 1.00 82.94 463 GLU A N 1
ATOM 3343 C CA . GLU A 1 463 ? 29.750 8.701 -29.129 1.00 82.94 463 GLU A CA 1
ATOM 3344 C C . GLU A 1 463 ? 28.503 7.987 -28.619 1.00 82.94 463 GLU A C 1
ATOM 3346 O O . GLU A 1 463 ? 27.747 7.373 -29.380 1.00 82.94 463 GLU A O 1
ATOM 3351 N N . SER A 1 464 ? 28.275 8.079 -27.309 1.00 86.38 464 SER A N 1
ATOM 3352 C CA . SER A 1 464 ? 27.049 7.569 -26.714 1.00 86.38 464 SER A CA 1
ATOM 3353 C C . SER A 1 464 ? 26.625 8.332 -25.464 1.00 86.38 464 SER A C 1
ATOM 3355 O O . SER A 1 464 ? 27.462 8.760 -24.662 1.00 86.38 464 SER A O 1
ATOM 3357 N N . ALA A 1 465 ? 25.313 8.470 -25.273 1.00 91.06 465 ALA A N 1
ATOM 3358 C CA . ALA A 1 465 ? 24.730 9.167 -24.128 1.00 91.06 465 ALA A CA 1
ATOM 3359 C C . ALA A 1 465 ? 23.550 8.380 -23.536 1.00 91.06 465 ALA A C 1
ATOM 3361 O O . ALA A 1 465 ? 22.727 7.853 -24.283 1.00 91.06 465 ALA A O 1
ATOM 3362 N N . PRO A 1 466 ? 23.440 8.271 -22.202 1.00 93.56 466 PRO A N 1
ATOM 3363 C CA . PRO A 1 466 ? 22.284 7.642 -21.582 1.00 93.56 466 PRO A CA 1
ATOM 3364 C C . PRO A 1 466 ? 21.097 8.611 -21.614 1.00 93.56 466 PRO A C 1
ATOM 3366 O O . PRO A 1 466 ? 21.284 9.821 -21.756 1.00 93.56 466 PRO A O 1
ATOM 3369 N N . GLY A 1 467 ? 19.888 8.084 -21.449 1.00 95.38 467 GLY A N 1
ATOM 3370 C CA . GLY A 1 467 ? 18.729 8.917 -21.145 1.00 95.38 467 GLY A CA 1
ATOM 3371 C C . GLY A 1 467 ? 18.740 9.369 -19.686 1.00 95.38 467 GLY A C 1
ATOM 3372 O O . GLY A 1 467 ? 19.290 8.693 -18.815 1.00 95.38 467 GLY A O 1
ATOM 3373 N N . GLY A 1 468 ? 18.111 10.505 -19.407 1.00 96.31 468 GLY A N 1
ATOM 3374 C CA . GLY A 1 468 ? 17.817 10.946 -18.049 1.00 96.31 468 GLY A CA 1
ATOM 3375 C C . GLY A 1 468 ? 16.703 10.108 -17.422 1.00 96.31 468 GLY A C 1
ATOM 3376 O O . GLY A 1 468 ? 15.783 9.658 -18.110 1.00 96.31 468 GLY A O 1
ATOM 3377 N N . ALA A 1 469 ? 16.768 9.903 -16.106 1.00 96.00 469 ALA A N 1
ATOM 3378 C CA . ALA A 1 469 ? 15.652 9.330 -15.362 1.00 96.00 469 ALA A CA 1
ATOM 3379 C C . ALA A 1 469 ? 14.464 10.302 -15.343 1.00 96.00 469 ALA A C 1
ATOM 3381 O O . ALA A 1 469 ? 14.643 11.522 -15.321 1.00 96.00 469 ALA A O 1
ATOM 3382 N N . GLY A 1 470 ? 13.254 9.752 -15.341 1.00 94.50 470 GLY A N 1
ATOM 3383 C CA . GLY A 1 470 ? 12.058 10.509 -15.008 1.00 94.50 470 GLY A CA 1
ATOM 3384 C C . GLY A 1 470 ? 12.018 10.852 -13.522 1.00 94.50 470 GLY A C 1
ATOM 3385 O O . GLY A 1 470 ? 12.785 10.337 -12.709 1.00 94.50 470 GLY A O 1
ATOM 3386 N N . SER A 1 471 ? 11.081 11.713 -13.157 1.00 94.06 471 SER A N 1
ATOM 3387 C CA . SER A 1 471 ? 10.831 12.138 -11.780 1.00 94.06 471 SER A CA 1
ATOM 3388 C C . SER A 1 471 ? 9.334 12.117 -11.470 1.00 94.06 471 SER A C 1
ATOM 3390 O O . SER A 1 471 ? 8.500 11.844 -12.336 1.00 94.06 471 SER A O 1
ATOM 3392 N N . ASN A 1 472 ? 8.992 12.494 -10.241 1.00 87.88 472 ASN A N 1
ATOM 3393 C CA . ASN A 1 472 ? 7.622 12.793 -9.832 1.00 87.88 472 ASN A CA 1
ATOM 3394 C C . ASN A 1 472 ? 7.090 14.139 -10.365 1.00 87.88 472 ASN A C 1
ATOM 3396 O O . ASN A 1 472 ? 5.997 14.563 -9.989 1.00 87.88 472 ASN A O 1
ATOM 3400 N N . LEU A 1 473 ? 7.823 14.824 -11.246 1.00 86.88 473 LEU A N 1
ATOM 3401 C CA . LEU A 1 473 ? 7.394 16.093 -11.842 1.00 86.88 473 LEU A CA 1
ATOM 3402 C C . LEU A 1 473 ? 7.370 16.046 -13.373 1.00 86.88 473 LEU A C 1
ATOM 3404 O O . LEU A 1 473 ? 6.512 16.673 -13.991 1.00 86.88 473 LEU A O 1
ATOM 3408 N N . ALA A 1 474 ? 8.293 15.306 -13.987 1.00 92.56 474 ALA A N 1
ATOM 3409 C CA . ALA A 1 474 ? 8.464 15.268 -15.435 1.00 92.56 474 ALA A CA 1
ATOM 3410 C C . ALA A 1 474 ? 9.148 13.979 -15.907 1.00 92.56 474 ALA A C 1
ATOM 3412 O O . ALA A 1 474 ? 9.855 13.318 -15.141 1.00 92.56 474 ALA A O 1
ATOM 3413 N N . GLY A 1 475 ? 8.955 13.654 -17.187 1.00 95.44 475 GLY A N 1
ATOM 3414 C CA . GLY A 1 475 ? 9.754 12.645 -17.872 1.00 95.44 475 GLY A CA 1
ATOM 3415 C C . GLY A 1 475 ? 11.195 13.125 -18.051 1.00 95.44 475 GLY A C 1
ATOM 3416 O O . GLY A 1 475 ? 11.460 14.323 -18.129 1.00 95.44 475 GLY A O 1
ATOM 3417 N N . GLY A 1 476 ? 12.129 12.184 -18.084 1.00 97.25 476 GLY A N 1
ATOM 3418 C CA . GLY A 1 476 ? 13.539 12.435 -18.317 1.00 97.25 476 GLY A CA 1
ATOM 3419 C C . GLY A 1 476 ? 13.814 12.780 -19.776 1.00 97.25 476 GLY A C 1
ATOM 3420 O O . GLY A 1 476 ? 13.122 12.328 -20.690 1.00 97.25 476 GLY A O 1
ATOM 3421 N N . GLU A 1 477 ? 14.859 13.563 -20.004 1.00 97.12 477 GLU A N 1
ATOM 3422 C CA . GLU A 1 477 ? 15.338 13.867 -21.351 1.00 97.12 477 GLU A CA 1
ATOM 3423 C C . GLU A 1 477 ? 15.962 12.625 -22.004 1.00 97.12 477 GLU A C 1
ATOM 3425 O O . GLU A 1 477 ? 16.626 11.823 -21.344 1.00 97.12 477 GLU A O 1
ATOM 3430 N N . GLY A 1 478 ? 15.782 12.463 -23.313 1.00 95.06 478 GLY A N 1
ATOM 3431 C CA . GLY A 1 478 ? 16.520 11.478 -24.096 1.00 95.06 478 GLY A CA 1
ATOM 3432 C C . GLY A 1 478 ? 18.001 11.845 -24.221 1.00 95.06 478 GLY A C 1
ATOM 3433 O O . GLY A 1 478 ? 18.364 13.024 -24.207 1.00 95.06 478 GLY A O 1
ATOM 3434 N N . GLY A 1 479 ? 18.868 10.840 -24.367 1.00 93.56 479 GLY A N 1
ATOM 3435 C CA . GLY A 1 479 ? 20.291 11.046 -24.635 1.00 93.56 479 GLY A CA 1
ATOM 3436 C C . GLY A 1 479 ? 20.523 11.760 -25.971 1.00 93.56 479 GLY A C 1
ATOM 3437 O O . GLY A 1 479 ? 19.772 11.557 -26.928 1.00 93.56 479 GLY A O 1
ATOM 3438 N N . LYS A 1 480 ? 21.563 12.597 -26.041 1.00 91.69 480 LYS A N 1
ATOM 3439 C CA . LYS A 1 480 ? 21.886 13.432 -27.212 1.00 91.69 480 LYS A CA 1
ATOM 3440 C C . LYS A 1 480 ? 23.379 13.324 -27.531 1.00 91.69 480 LYS A C 1
ATOM 3442 O O . LYS A 1 480 ? 24.191 13.400 -26.609 1.00 91.69 480 LYS A O 1
ATOM 3447 N N . VAL A 1 481 ? 23.738 13.121 -28.800 1.00 87.25 481 VAL A N 1
ATOM 3448 C CA . VAL A 1 481 ? 25.137 13.014 -29.278 1.00 87.25 481 VAL A CA 1
ATOM 3449 C C . VAL A 1 481 ? 25.310 13.645 -30.663 1.00 87.25 481 VAL A C 1
ATOM 3451 O O . VAL A 1 481 ? 24.327 13.882 -31.372 1.00 87.25 481 VAL A O 1
ATOM 3454 N N . GLY A 1 482 ? 26.559 13.904 -31.057 1.00 80.75 482 GLY A N 1
ATOM 3455 C CA . GLY A 1 482 ? 26.898 14.448 -32.371 1.00 80.75 482 GLY A CA 1
ATOM 3456 C C . GLY A 1 482 ? 26.627 15.946 -32.537 1.00 80.75 482 GLY A C 1
ATOM 3457 O O . GLY A 1 482 ? 26.277 16.367 -33.635 1.00 80.75 482 GLY A O 1
ATOM 3458 N N . ASP A 1 483 ? 26.777 16.745 -31.474 1.00 81.50 483 ASP A N 1
ATOM 3459 C CA . ASP A 1 483 ? 26.789 18.218 -31.551 1.00 81.50 483 ASP A CA 1
ATOM 3460 C C . ASP A 1 483 ? 28.193 18.720 -31.931 1.00 81.50 483 ASP A C 1
ATOM 3462 O O . ASP A 1 483 ? 28.955 19.241 -31.112 1.00 81.50 483 ASP A O 1
ATOM 3466 N N . LEU A 1 484 ? 28.576 18.477 -33.186 1.00 69.25 484 LEU A N 1
ATOM 3467 C CA . LEU A 1 484 ? 29.931 18.746 -33.684 1.00 69.25 484 LEU A CA 1
ATOM 3468 C C . LEU A 1 484 ? 30.256 20.248 -33.753 1.00 69.25 484 LEU A C 1
ATOM 3470 O O . LEU A 1 484 ? 31.426 20.623 -33.669 1.00 69.25 484 LEU A O 1
ATOM 3474 N N . GLU A 1 485 ? 29.236 21.100 -33.882 1.00 74.81 485 GLU A N 1
ATOM 3475 C CA . GLU A 1 485 ? 29.384 22.553 -34.030 1.00 74.81 485 GLU A CA 1
ATOM 3476 C C . GLU A 1 485 ? 29.046 23.343 -32.752 1.00 74.81 485 GLU A C 1
ATOM 3478 O O . GLU A 1 485 ? 29.233 24.559 -32.731 1.00 74.81 485 GLU A O 1
ATOM 3483 N N . LYS A 1 486 ? 28.613 22.678 -31.667 1.00 75.62 486 LYS A N 1
ATOM 3484 C CA . LYS A 1 486 ? 28.153 23.310 -30.412 1.00 75.62 486 LYS A CA 1
ATOM 3485 C C . LYS A 1 486 ? 27.008 24.299 -30.625 1.00 75.62 486 LYS A C 1
ATOM 3487 O O . LYS A 1 486 ? 26.985 25.382 -30.037 1.00 75.62 486 LYS A O 1
ATOM 3492 N N . THR A 1 487 ? 26.083 23.938 -31.506 1.00 71.50 487 THR A N 1
ATOM 3493 C CA . THR A 1 487 ? 24.931 24.762 -31.902 1.00 71.50 487 THR A CA 1
ATOM 3494 C C . THR A 1 487 ? 23.611 24.200 -31.372 1.00 71.50 487 THR A C 1
ATOM 3496 O O . THR A 1 487 ? 22.549 24.617 -31.834 1.00 71.50 487 THR A O 1
ATOM 3499 N N . ASP A 1 488 ? 23.664 23.236 -30.442 1.00 72.75 488 ASP A N 1
ATOM 3500 C CA . ASP A 1 488 ? 22.520 22.437 -29.974 1.00 72.75 488 ASP A CA 1
ATOM 3501 C C . ASP A 1 488 ? 21.810 21.665 -31.110 1.00 72.75 488 ASP A C 1
ATOM 3503 O O . ASP A 1 488 ? 20.646 21.267 -31.002 1.00 72.75 488 ASP A O 1
ATOM 3507 N N . SER A 1 489 ? 22.525 21.415 -32.212 1.00 75.94 489 SER A N 1
ATOM 3508 C CA . SER A 1 489 ? 22.047 20.649 -33.367 1.00 75.94 489 SER A CA 1
ATOM 3509 C C . SER A 1 489 ? 22.643 19.243 -33.345 1.00 75.94 489 SER A C 1
ATOM 3511 O O . SER A 1 489 ? 23.692 18.973 -33.922 1.00 75.94 489 SER A O 1
ATOM 3513 N N . PHE A 1 490 ? 21.965 18.336 -32.646 1.00 79.31 490 PHE A N 1
ATOM 3514 C CA . PHE A 1 490 ? 22.427 16.963 -32.438 1.00 79.31 490 PHE A CA 1
ATOM 3515 C C . PHE A 1 490 ? 22.161 16.064 -33.653 1.00 79.31 490 PHE A C 1
ATOM 3517 O O . PHE A 1 490 ? 21.049 16.037 -34.185 1.00 79.31 490 PHE A O 1
ATOM 3524 N N . ALA A 1 491 ? 23.150 15.248 -34.032 1.00 79.56 491 ALA A N 1
ATOM 3525 C CA . ALA A 1 491 ? 22.995 14.222 -35.068 1.00 79.56 491 ALA A CA 1
ATOM 3526 C C . ALA A 1 491 ? 22.021 13.099 -34.657 1.00 79.56 491 ALA A C 1
ATOM 3528 O O . ALA A 1 491 ? 21.373 12.480 -35.510 1.00 79.56 491 ALA A O 1
ATOM 3529 N N . LEU A 1 492 ? 21.915 12.837 -33.349 1.00 85.62 492 LEU A N 1
ATOM 3530 C CA . LEU A 1 492 ? 21.059 11.799 -32.790 1.00 85.62 492 LEU A CA 1
ATOM 3531 C C . LEU A 1 492 ? 20.495 12.214 -31.421 1.00 85.62 492 LEU A C 1
ATOM 3533 O O . LEU A 1 492 ? 21.249 12.545 -30.503 1.00 85.62 492 LEU A O 1
ATOM 3537 N N . VAL A 1 493 ? 19.166 12.147 -31.280 1.00 90.62 493 VAL A N 1
ATOM 3538 C CA . VAL A 1 493 ? 18.427 12.455 -30.044 1.00 90.62 493 VAL A CA 1
ATOM 3539 C C . VAL A 1 493 ? 17.468 11.313 -29.733 1.00 90.62 493 VAL A C 1
ATOM 3541 O O . VAL A 1 493 ? 16.624 10.967 -30.559 1.00 90.62 493 VAL A O 1
ATOM 3544 N N . ALA A 1 494 ? 17.571 10.722 -28.545 1.00 92.12 494 ALA A N 1
ATOM 3545 C CA . ALA A 1 494 ? 16.625 9.705 -28.101 1.00 92.12 494 ALA A CA 1
ATOM 3546 C C . ALA A 1 494 ? 15.256 10.320 -27.777 1.00 92.12 494 ALA A C 1
ATOM 3548 O O . ALA A 1 494 ? 15.126 11.527 -27.576 1.00 92.12 494 ALA A O 1
ATOM 3549 N N . GLY A 1 495 ? 14.225 9.487 -27.677 1.00 95.25 495 GLY A N 1
ATOM 3550 C CA . GLY A 1 495 ? 12.924 9.938 -27.203 1.00 95.25 495 GLY A CA 1
ATOM 3551 C C . GLY A 1 495 ? 12.987 10.426 -25.755 1.00 95.25 495 GLY A C 1
ATOM 3552 O O . GLY A 1 495 ? 13.610 9.779 -24.914 1.00 95.25 495 GLY A O 1
ATOM 3553 N N . ASN A 1 496 ? 12.310 11.532 -25.445 1.00 97.25 496 ASN A N 1
ATOM 3554 C CA . ASN A 1 496 ? 12.078 11.951 -24.060 1.00 97.25 496 ASN A CA 1
ATOM 3555 C C . ASN A 1 496 ? 11.061 11.018 -23.388 1.00 97.25 496 ASN A C 1
ATOM 3557 O O . ASN A 1 496 ? 10.182 10.465 -24.053 1.00 97.25 496 ASN A O 1
ATOM 3561 N N . GLY A 1 497 ? 11.153 10.862 -22.072 1.00 97.62 497 GLY A N 1
ATOM 3562 C CA . GLY A 1 497 ? 10.103 10.223 -21.290 1.00 97.62 497 GLY A CA 1
ATOM 3563 C C . GLY A 1 497 ? 8.811 11.039 -21.331 1.00 97.62 497 GLY A C 1
ATOM 3564 O O . GLY A 1 497 ? 8.836 12.270 -21.332 1.00 97.62 497 GLY A O 1
ATOM 3565 N N . GLY A 1 498 ? 7.674 10.354 -21.362 1.00 96.44 498 GLY A N 1
ATOM 3566 C CA . GLY A 1 498 ? 6.357 10.972 -21.295 1.00 96.44 498 GLY A CA 1
ATOM 3567 C C . GLY A 1 498 ? 6.091 11.586 -19.920 1.00 96.44 498 GLY A C 1
ATOM 3568 O O . GLY A 1 498 ? 6.583 11.107 -18.895 1.00 96.44 498 GLY A O 1
ATOM 3569 N N . GLY A 1 499 ? 5.284 12.646 -19.888 1.00 95.31 499 GLY A N 1
ATOM 3570 C CA . GLY A 1 499 ? 4.670 13.126 -18.649 1.00 95.31 499 GLY A CA 1
ATOM 3571 C C . GLY A 1 499 ? 3.589 12.166 -18.135 1.00 95.31 499 GLY A C 1
ATOM 3572 O O . GLY A 1 499 ? 3.294 11.150 -18.759 1.00 95.31 499 GLY A O 1
ATOM 3573 N N . TYR A 1 500 ? 2.963 12.503 -17.007 1.00 94.06 500 TYR A N 1
ATOM 3574 C CA . TYR A 1 500 ? 1.848 11.729 -16.451 1.00 94.06 500 TYR A CA 1
ATOM 3575 C C . TYR A 1 500 ? 0.765 11.433 -17.491 1.00 94.06 500 TYR A C 1
ATOM 3577 O O . TYR A 1 500 ? 0.217 12.360 -18.092 1.00 94.06 500 TYR A O 1
ATOM 3585 N N . GLY A 1 501 ? 0.457 10.150 -17.679 1.00 92.12 501 GLY A N 1
ATOM 3586 C CA . GLY A 1 501 ? -0.556 9.678 -18.613 1.00 92.12 501 GLY A CA 1
ATOM 3587 C C . GLY A 1 501 ? -0.233 9.924 -20.086 1.00 92.12 501 GLY A C 1
ATOM 3588 O O . GLY A 1 501 ? -1.149 9.912 -20.902 1.00 92.12 501 GLY A O 1
ATOM 3589 N N . GLN A 1 502 ? 1.033 10.178 -20.429 1.00 95.44 502 GLN A N 1
ATOM 3590 C CA . GLN A 1 502 ? 1.477 10.453 -21.795 1.00 95.44 502 GLN A CA 1
ATOM 3591 C C . GLN A 1 502 ? 2.451 9.377 -22.290 1.00 95.44 502 GLN A C 1
ATOM 3593 O O . GLN A 1 502 ? 3.237 8.844 -21.497 1.00 95.44 502 GLN A O 1
ATOM 3598 N N . PRO A 1 503 ? 2.427 9.038 -23.592 1.00 96.50 503 PRO A N 1
ATOM 3599 C CA . PRO A 1 503 ? 3.415 8.138 -24.166 1.00 96.50 503 PRO A CA 1
ATOM 3600 C C . PRO A 1 503 ? 4.803 8.789 -24.176 1.00 96.50 503 PRO A C 1
ATOM 3602 O O . PRO A 1 503 ? 4.944 10.014 -24.142 1.00 96.50 503 PRO A O 1
ATOM 3605 N N . GLY A 1 504 ? 5.840 7.960 -24.251 1.00 96.50 504 GLY A N 1
ATOM 3606 C CA . GLY A 1 504 ? 7.195 8.439 -24.491 1.00 96.50 504 GLY A CA 1
ATOM 3607 C C . GLY A 1 504 ? 7.372 8.987 -25.908 1.00 96.50 504 GLY A C 1
ATOM 3608 O O . GLY A 1 504 ? 6.674 8.604 -26.850 1.00 96.50 504 GLY A O 1
ATOM 3609 N N . GLY A 1 505 ? 8.361 9.857 -26.079 1.00 95.38 505 GLY A N 1
ATOM 3610 C CA . GLY A 1 505 ? 8.793 10.322 -27.390 1.00 95.38 505 GLY A CA 1
ATOM 3611 C C . GLY A 1 505 ? 9.487 9.220 -28.193 1.00 95.38 505 GLY A C 1
ATOM 3612 O O . GLY A 1 505 ? 10.064 8.281 -27.641 1.00 95.38 505 GLY A O 1
ATOM 3613 N N . SER A 1 506 ? 9.467 9.361 -29.516 1.00 93.00 506 SER A N 1
ATOM 3614 C CA . SER A 1 506 ? 10.313 8.568 -30.420 1.00 93.00 506 SER A CA 1
ATOM 3615 C C . SER A 1 506 ? 11.644 9.297 -30.670 1.00 93.00 506 SER A C 1
ATOM 3617 O O . SER A 1 506 ? 11.668 10.532 -30.595 1.00 93.00 506 SER A O 1
ATOM 3619 N N . PRO A 1 507 ? 12.745 8.578 -30.952 1.00 89.06 507 PRO A N 1
ATOM 3620 C CA . PRO A 1 507 ? 14.028 9.193 -31.283 1.00 89.06 507 PRO A CA 1
ATOM 3621 C C . PRO A 1 507 ? 13.963 10.002 -32.591 1.00 89.06 507 PRO A C 1
ATOM 3623 O O . PRO A 1 507 ? 13.145 9.731 -33.471 1.00 89.06 507 PRO A O 1
ATOM 3626 N N . LYS A 1 508 ? 14.847 10.995 -32.723 1.00 87.44 508 LYS A N 1
ATOM 3627 C CA . LYS A 1 508 ? 15.025 11.851 -33.907 1.00 87.44 508 LYS A CA 1
ATOM 3628 C C . LYS A 1 508 ? 16.470 11.758 -34.415 1.00 87.44 508 LYS A C 1
ATOM 3630 O O . LYS A 1 508 ? 17.394 11.610 -33.616 1.00 87.44 508 LYS A O 1
ATOM 3635 N N . GLY A 1 509 ? 16.664 11.904 -35.726 1.00 78.19 509 GLY A N 1
ATOM 3636 C CA . GLY A 1 509 ? 17.980 11.846 -36.380 1.00 78.19 509 GLY A CA 1
ATOM 3637 C C . GLY A 1 509 ? 18.168 10.583 -37.222 1.00 78.19 509 GLY A C 1
ATOM 3638 O O . GLY A 1 509 ? 17.187 10.010 -37.696 1.00 78.19 509 GLY A O 1
ATOM 3639 N N . GLN A 1 510 ? 19.422 10.161 -37.416 1.00 65.38 510 GLN A N 1
ATOM 3640 C CA . GLN A 1 510 ? 19.769 8.974 -38.204 1.00 65.38 510 GLN A CA 1
ATOM 3641 C C . GLN A 1 510 ? 19.465 7.650 -37.453 1.00 65.38 510 GLN A C 1
ATOM 3643 O O . GLN A 1 510 ? 20.383 6.981 -36.992 1.00 65.38 510 GLN A O 1
ATOM 3648 N N . VAL A 1 511 ? 18.183 7.299 -37.287 1.00 63.56 511 VAL A N 1
ATOM 3649 C CA . VAL A 1 511 ? 17.678 6.093 -36.599 1.00 63.56 511 VAL A CA 1
ATOM 3650 C C . VAL A 1 511 ? 16.705 5.229 -37.412 1.00 63.56 511 VAL A C 1
ATOM 3652 O O . VAL A 1 511 ? 15.878 5.756 -38.161 1.00 63.56 511 VAL A O 1
ATOM 3655 N N . ILE A 1 512 ? 16.730 3.908 -37.183 1.00 59.16 512 ILE A N 1
ATOM 3656 C CA . ILE A 1 512 ? 15.595 2.994 -37.432 1.00 59.16 512 ILE A CA 1
ATOM 3657 C C . ILE A 1 512 ? 14.642 2.992 -36.214 1.00 59.16 512 ILE A C 1
ATOM 3659 O O . ILE A 1 512 ? 15.051 3.179 -35.070 1.00 59.16 512 ILE A O 1
ATOM 3663 N N . ALA A 1 513 ? 13.344 2.837 -36.495 1.00 66.12 513 ALA A N 1
ATOM 3664 C CA . ALA A 1 513 ? 12.194 3.201 -35.665 1.00 66.12 513 ALA A CA 1
ATOM 3665 C C . ALA A 1 513 ? 11.998 2.386 -34.369 1.00 66.12 513 ALA A C 1
ATOM 3667 O O . ALA A 1 513 ? 11.164 1.477 -34.323 1.00 66.12 513 ALA A O 1
ATOM 3668 N N . SER A 1 514 ? 12.659 2.781 -33.279 1.00 85.00 514 SER A N 1
ATOM 3669 C CA . SER A 1 514 ? 12.078 2.555 -31.952 1.00 85.00 514 SER A CA 1
ATOM 3670 C C . SER A 1 514 ? 10.965 3.570 -31.677 1.00 85.00 514 SER A C 1
ATOM 3672 O O . SER A 1 514 ? 10.885 4.637 -32.292 1.00 85.00 514 SER A O 1
ATOM 3674 N N . ARG A 1 515 ? 10.074 3.231 -30.753 1.00 92.12 515 ARG A N 1
ATOM 3675 C CA . ARG A 1 515 ? 8.965 4.079 -30.315 1.00 92.12 515 ARG A CA 1
ATOM 3676 C C . ARG A 1 515 ? 9.056 4.317 -28.818 1.00 92.12 515 ARG A C 1
ATOM 3678 O O . ARG A 1 515 ? 9.604 3.499 -28.078 1.00 92.12 515 ARG A O 1
ATOM 3685 N N . GLY A 1 516 ? 8.487 5.423 -28.359 1.00 94.50 516 GLY A N 1
ATOM 3686 C CA . GLY A 1 516 ? 8.226 5.580 -26.936 1.00 94.50 516 GLY A CA 1
ATOM 3687 C C . GLY A 1 516 ? 7.232 4.535 -26.431 1.00 94.50 516 GLY A C 1
ATOM 3688 O O . GLY A 1 516 ? 6.401 4.022 -27.184 1.00 94.50 516 GLY A O 1
ATOM 3689 N N . GLY A 1 517 ? 7.340 4.213 -25.149 1.00 95.94 517 GLY A N 1
ATOM 3690 C CA . GLY A 1 517 ? 6.401 3.357 -24.447 1.00 95.94 517 GLY A CA 1
ATOM 3691 C C . GLY A 1 517 ? 5.027 4.005 -24.341 1.00 95.94 517 GLY A C 1
ATOM 3692 O O . GLY A 1 517 ? 4.894 5.231 -24.367 1.00 95.94 517 GLY A O 1
ATOM 3693 N N . ALA A 1 518 ? 3.997 3.173 -24.211 1.00 96.00 518 ALA A N 1
ATOM 3694 C CA . ALA A 1 518 ? 2.631 3.643 -24.029 1.00 96.00 518 ALA A CA 1
ATOM 3695 C C . ALA A 1 518 ? 2.462 4.417 -22.709 1.00 96.00 518 ALA A C 1
ATOM 3697 O O . ALA A 1 518 ? 3.177 4.179 -21.731 1.00 96.00 518 ALA A O 1
ATOM 3698 N N . ALA A 1 519 ? 1.486 5.324 -22.687 1.00 95.12 519 ALA A N 1
ATOM 3699 C CA . ALA A 1 519 ? 1.022 5.953 -21.459 1.00 95.12 519 ALA A CA 1
ATOM 3700 C C . ALA A 1 519 ? 0.496 4.895 -20.480 1.00 95.12 519 ALA A C 1
ATOM 3702 O O . ALA A 1 519 ? -0.212 3.974 -20.883 1.00 95.12 519 ALA A O 1
ATOM 3703 N N . GLY A 1 520 ? 0.790 5.056 -19.195 1.00 95.62 520 GLY A N 1
ATOM 3704 C CA . GLY A 1 520 ? 0.105 4.317 -18.146 1.00 95.62 520 GLY A CA 1
ATOM 3705 C C . GLY A 1 520 ? -1.347 4.769 -18.028 1.00 95.62 520 GLY A C 1
ATOM 3706 O O . GLY A 1 520 ? -1.645 5.961 -18.128 1.00 95.62 520 GLY A O 1
ATOM 3707 N N . ALA A 1 521 ? -2.252 3.817 -17.806 1.00 93.81 521 ALA A N 1
ATOM 3708 C CA . ALA A 1 521 ? -3.670 4.095 -17.610 1.00 93.81 521 ALA A CA 1
ATOM 3709 C C . ALA A 1 521 ? -3.927 4.856 -16.302 1.00 93.81 521 ALA A C 1
ATOM 3711 O O . ALA A 1 521 ? -3.353 4.543 -15.259 1.00 93.81 521 ALA A O 1
ATOM 3712 N N . ALA A 1 522 ? -4.850 5.815 -16.324 1.00 92.81 522 ALA A N 1
ATOM 3713 C CA . ALA A 1 522 ? -5.397 6.359 -15.087 1.00 92.81 522 ALA A CA 1
ATOM 3714 C C . ALA A 1 522 ? -6.204 5.271 -14.357 1.00 92.81 522 ALA A C 1
ATOM 3716 O O . ALA A 1 522 ? -6.051 5.067 -13.154 1.00 92.81 522 ALA A O 1
ATOM 3717 N N . ILE A 1 523 ? -7.038 4.533 -15.097 1.00 92.75 523 ILE A N 1
ATOM 3718 C CA . ILE A 1 523 ? -7.907 3.487 -14.550 1.00 92.75 523 ILE A CA 1
ATOM 3719 C C . ILE A 1 523 ? -7.978 2.320 -15.536 1.00 92.75 523 ILE A C 1
ATOM 3721 O O . ILE A 1 523 ? -8.309 2.521 -16.701 1.00 92.75 523 ILE A O 1
ATOM 3725 N N . LYS A 1 524 ? -7.733 1.102 -15.056 1.00 92.75 524 LYS A N 1
ATOM 3726 C CA . LYS A 1 524 ? -8.068 -0.153 -15.741 1.00 92.75 524 LYS A CA 1
ATOM 3727 C C . LYS A 1 524 ? -9.339 -0.728 -15.125 1.00 92.75 524 LYS A C 1
ATOM 3729 O O . LYS A 1 524 ? -9.358 -0.984 -13.921 1.00 92.75 524 LYS A O 1
ATOM 3734 N N . ARG A 1 525 ? -10.399 -0.881 -15.917 1.00 86.62 525 ARG A N 1
ATOM 3735 C CA . ARG A 1 525 ? -11.747 -1.218 -15.433 1.00 86.62 525 ARG A CA 1
ATOM 3736 C C . ARG A 1 525 ? -12.015 -2.712 -15.324 1.00 86.62 525 ARG A C 1
ATOM 3738 O O . ARG A 1 525 ? -12.835 -3.088 -14.493 1.00 86.62 525 ARG A O 1
ATOM 3745 N N . ASN A 1 526 ? -11.366 -3.534 -16.143 1.00 85.62 526 ASN A N 1
ATOM 3746 C CA . ASN A 1 526 ? -11.582 -4.981 -16.191 1.00 85.62 526 ASN A CA 1
ATOM 3747 C C . ASN A 1 526 ? -13.077 -5.370 -16.297 1.00 85.62 526 ASN A C 1
ATOM 3749 O O . ASN A 1 526 ? -13.573 -6.234 -15.576 1.00 85.62 526 ASN A O 1
ATOM 3753 N N . GLY A 1 527 ? -13.827 -4.670 -17.147 1.00 73.69 527 GLY A N 1
ATOM 3754 C CA . GLY A 1 527 ? -15.260 -4.867 -17.373 1.00 73.69 527 GLY A CA 1
ATOM 3755 C C . GLY A 1 527 ? -16.189 -4.154 -16.383 1.00 73.69 527 GLY A C 1
ATOM 3756 O O . GLY A 1 527 ? -17.403 -4.145 -16.599 1.00 73.69 527 GLY A O 1
ATOM 3757 N N . HIS A 1 528 ? -15.663 -3.512 -15.334 1.00 78.50 528 HIS A N 1
ATOM 3758 C CA . HIS A 1 528 ? -16.476 -2.810 -14.336 1.00 78.50 528 HIS A CA 1
ATOM 3759 C C . HIS A 1 528 ? -16.843 -1.396 -14.790 1.00 78.50 528 HIS A C 1
ATOM 3761 O O . HIS A 1 528 ? -15.990 -0.588 -15.165 1.00 78.50 528 HIS A O 1
ATOM 3767 N N . ARG A 1 529 ? -18.135 -1.052 -14.731 1.00 66.06 529 ARG A N 1
ATOM 3768 C CA . ARG A 1 529 ? -18.576 0.326 -14.983 1.00 66.06 529 ARG A CA 1
ATOM 3769 C C . ARG A 1 529 ? -18.181 1.206 -13.804 1.00 66.06 529 ARG A C 1
ATOM 3771 O O . ARG A 1 529 ? -18.640 0.990 -12.690 1.00 66.06 529 ARG A O 1
ATOM 3778 N N . VAL A 1 530 ? -17.371 2.220 -14.079 1.00 66.06 530 VAL A N 1
ATOM 3779 C CA . VAL A 1 530 ? -17.145 3.345 -13.166 1.00 66.06 530 VAL A CA 1
ATOM 3780 C C . VAL A 1 530 ? -18.137 4.439 -13.549 1.00 66.06 530 VAL A C 1
ATOM 3782 O O . VAL A 1 530 ? -18.454 4.578 -14.729 1.00 66.06 530 VAL A O 1
ATOM 3785 N N . ASN A 1 531 ? -18.610 5.233 -12.588 1.00 66.31 531 ASN A N 1
ATOM 3786 C CA . ASN A 1 531 ? -19.458 6.407 -12.837 1.00 66.31 531 ASN A CA 1
ATOM 3787 C C . ASN A 1 531 ? -18.663 7.559 -13.510 1.00 66.31 531 ASN A C 1
ATOM 3789 O O . ASN A 1 531 ? -18.640 8.681 -13.017 1.00 66.31 531 ASN A O 1
ATOM 3793 N N . LEU A 1 532 ? -17.982 7.265 -14.622 1.00 56.19 532 LEU A N 1
ATOM 3794 C CA . LEU A 1 532 ? -17.208 8.166 -15.476 1.00 56.19 532 LEU A CA 1
ATOM 3795 C C . LEU A 1 532 ? -17.636 7.922 -16.940 1.00 56.19 532 LEU A C 1
ATOM 3797 O O . LEU A 1 532 ? -17.754 6.757 -17.326 1.00 56.19 532 LEU A O 1
ATOM 3801 N N . PRO A 1 533 ? -17.864 8.959 -17.765 1.00 45.97 533 PRO A N 1
ATOM 3802 C CA . PRO A 1 533 ? -18.333 8.784 -19.147 1.00 45.97 533 PRO A CA 1
ATOM 3803 C C . PRO A 1 533 ? -17.331 8.011 -20.043 1.00 45.97 533 PRO A C 1
ATOM 3805 O O . PRO A 1 533 ? -16.121 8.106 -19.842 1.00 45.97 533 PRO A O 1
ATOM 3808 N N . ASP A 1 534 ? -17.835 7.247 -21.027 1.00 38.06 534 ASP A N 1
ATOM 3809 C CA . ASP A 1 534 ? -17.056 6.426 -21.986 1.00 38.06 534 ASP A CA 1
ATOM 3810 C C . ASP A 1 534 ? -16.636 7.230 -23.247 1.00 38.06 534 ASP A C 1
ATOM 3812 O O . ASP A 1 534 ? -17.462 7.956 -23.802 1.00 38.06 534 ASP A O 1
ATOM 3816 N N . GLY A 1 535 ? -15.399 7.065 -23.758 1.00 42.41 535 GLY A N 1
ATOM 3817 C CA . GLY A 1 535 ? -14.960 7.565 -25.085 1.00 42.41 535 GLY A CA 1
ATOM 3818 C C . GLY A 1 535 ? -13.444 7.846 -25.227 1.00 42.41 535 GLY A C 1
ATOM 3819 O O . GLY A 1 535 ? -12.770 7.988 -24.210 1.00 42.41 535 GLY A O 1
ATOM 3820 N N . PRO A 1 536 ? -12.872 7.918 -26.454 1.00 36.09 536 PRO A N 1
ATOM 3821 C CA . PRO A 1 536 ? -11.492 8.371 -26.680 1.00 36.09 536 PRO A CA 1
ATOM 3822 C C . PRO A 1 536 ? -11.392 9.894 -26.477 1.00 36.09 536 PRO A C 1
ATOM 3824 O O . PRO A 1 536 ? -12.144 10.650 -27.091 1.00 36.09 536 PRO A O 1
ATOM 3827 N N . LEU A 1 537 ? -10.489 10.345 -25.600 1.00 47.59 537 LEU A N 1
ATOM 3828 C CA . LEU A 1 537 ? -10.451 11.729 -25.101 1.00 47.59 537 LEU A CA 1
ATOM 3829 C C . LEU A 1 537 ? -9.214 12.491 -25.635 1.00 47.59 537 LEU A C 1
ATOM 3831 O O . LEU A 1 537 ? -8.119 11.931 -25.579 1.00 47.59 537 LEU A O 1
ATOM 3835 N N . PRO A 1 538 ? -9.341 13.736 -26.149 1.00 41.56 538 PRO A N 1
ATOM 3836 C CA . PRO A 1 538 ? -8.244 14.443 -26.820 1.00 41.56 538 PRO A CA 1
ATOM 3837 C C . PRO A 1 538 ? -7.237 15.078 -25.837 1.00 41.56 538 PRO A C 1
ATOM 3839 O O . PRO A 1 538 ? -7.629 15.889 -25.006 1.00 41.56 538 PRO A O 1
ATOM 3842 N N . ASP A 1 539 ? -5.955 14.716 -25.970 1.00 42.41 539 ASP A N 1
ATOM 3843 C CA . ASP A 1 539 ? -4.664 15.403 -25.704 1.00 42.41 539 ASP A CA 1
ATOM 3844 C C . ASP A 1 539 ? -4.455 16.507 -24.634 1.00 42.41 539 ASP A C 1
ATOM 3846 O O . ASP A 1 539 ? -3.362 17.072 -24.565 1.00 42.41 539 ASP A O 1
ATOM 3850 N N . ALA A 1 540 ? -5.374 16.801 -23.718 1.00 41.03 540 ALA A N 1
ATOM 3851 C CA . ALA A 1 540 ? -5.096 17.732 -22.620 1.00 41.03 540 ALA A CA 1
ATOM 3852 C C . ALA A 1 540 ? -5.748 17.290 -21.310 1.00 41.03 540 ALA A C 1
ATOM 3854 O O . ALA A 1 540 ? -6.861 16.776 -21.290 1.00 41.03 540 ALA A O 1
ATOM 3855 N N . ALA A 1 541 ? -5.012 17.486 -20.212 1.00 43.75 541 ALA A N 1
ATOM 3856 C CA . ALA A 1 541 ? -5.424 17.202 -18.842 1.00 43.75 541 ALA A CA 1
ATOM 3857 C C . ALA A 1 541 ? -6.891 17.592 -18.589 1.00 43.75 541 ALA A C 1
ATOM 3859 O O . ALA A 1 541 ? -7.248 18.762 -18.713 1.00 43.75 541 ALA A O 1
ATOM 3860 N N . TYR A 1 542 ? -7.726 16.623 -18.214 1.00 51.50 542 TYR A N 1
ATOM 3861 C CA . TYR A 1 542 ? -9.105 16.900 -17.835 1.00 51.50 542 TYR A CA 1
ATOM 3862 C C . TYR A 1 542 ? -9.205 17.129 -16.330 1.00 51.50 542 TYR A C 1
ATOM 3864 O O . TYR A 1 542 ? -8.887 16.234 -15.549 1.00 51.50 542 TYR A O 1
ATOM 3872 N N . ASP A 1 543 ? -9.714 18.301 -15.956 1.00 45.69 543 ASP A N 1
ATOM 3873 C CA . ASP A 1 543 ? -10.476 18.528 -14.730 1.00 45.69 543 ASP A CA 1
ATOM 3874 C C . ASP A 1 543 ? -11.963 18.399 -15.105 1.00 45.69 543 ASP A C 1
ATOM 3876 O O . ASP A 1 543 ? -12.539 19.276 -15.747 1.00 45.69 543 ASP A O 1
ATOM 3880 N N . ILE A 1 544 ? -12.565 17.246 -14.801 1.00 41.56 544 ILE A N 1
ATOM 3881 C CA . ILE A 1 544 ? -13.974 16.937 -15.113 1.00 41.56 544 ILE A CA 1
ATOM 3882 C C . ILE A 1 544 ? -14.946 17.453 -14.034 1.00 41.56 544 ILE A C 1
ATOM 3884 O O . ILE A 1 544 ? -16.076 16.976 -13.949 1.00 41.56 544 ILE A O 1
ATOM 3888 N N . GLY A 1 545 ? -14.521 18.370 -13.157 1.00 39.59 545 GLY A N 1
ATOM 3889 C CA . GLY A 1 545 ? -15.293 18.732 -11.960 1.00 39.59 545 GLY A CA 1
ATOM 3890 C C . GLY A 1 545 ? -15.306 17.631 -10.886 1.00 39.59 545 GLY A C 1
ATOM 3891 O O . GLY A 1 545 ? -15.987 17.769 -9.875 1.00 39.59 545 GLY A O 1
ATOM 3892 N N . PHE A 1 546 ? -14.521 16.569 -11.103 1.00 47.59 546 PHE A N 1
ATOM 3893 C CA . PHE A 1 546 ? -14.223 15.464 -10.188 1.00 47.59 546 PHE A CA 1
ATOM 3894 C C . PHE A 1 546 ? -12.697 15.272 -10.073 1.00 47.59 546 PHE A C 1
ATOM 3896 O O . PHE A 1 546 ? -12.206 14.150 -10.044 1.00 47.59 546 PHE A O 1
ATOM 3903 N N . GLY A 1 547 ? -11.916 16.356 -10.093 1.00 57.62 547 GLY A N 1
ATOM 3904 C CA . GLY A 1 547 ? -10.452 16.325 -9.991 1.00 57.62 547 GLY A CA 1
ATOM 3905 C C . GLY A 1 547 ? -9.710 15.837 -11.254 1.00 57.62 547 GLY A C 1
ATOM 3906 O O . GLY A 1 547 ? -10.333 15.314 -12.185 1.00 57.62 547 GLY A O 1
ATOM 3907 N N . PRO A 1 548 ? -8.375 16.023 -11.331 1.00 78.94 548 PRO A N 1
ATOM 3908 C CA . PRO A 1 548 ? -7.620 15.792 -12.562 1.00 78.94 548 PRO A CA 1
ATOM 3909 C C . PRO A 1 548 ? -7.361 14.310 -12.874 1.00 78.94 548 PRO A C 1
ATOM 3911 O O . PRO A 1 548 ? -6.748 13.597 -12.072 1.00 78.94 548 PRO A O 1
ATOM 3914 N N . LEU A 1 549 ? -7.710 13.876 -14.090 1.00 86.56 549 LEU A N 1
ATOM 3915 C CA . LEU A 1 549 ? -7.334 12.569 -14.649 1.00 86.56 549 LEU A CA 1
ATOM 3916 C C . LEU A 1 549 ? -6.231 12.729 -15.705 1.00 86.56 549 LEU A C 1
ATOM 3918 O O . LEU A 1 549 ? -6.325 13.583 -16.591 1.00 86.56 549 LEU A O 1
ATOM 3922 N N . ARG A 1 550 ? -5.185 11.896 -15.638 1.00 89.00 550 ARG A N 1
ATOM 3923 C CA . ARG A 1 550 ? -4.130 11.837 -16.666 1.00 89.00 550 ARG A CA 1
ATOM 3924 C C . ARG A 1 550 ? -3.833 10.394 -17.051 1.00 89.00 550 ARG A C 1
ATOM 3926 O O . ARG A 1 550 ? -3.395 9.613 -16.214 1.00 89.00 550 ARG A O 1
ATOM 3933 N N . GLY A 1 551 ? -4.019 10.075 -18.327 1.00 87.38 551 GLY A N 1
ATOM 3934 C CA . GLY A 1 551 ? -3.831 8.735 -18.886 1.00 87.38 551 GLY A CA 1
ATOM 3935 C C . GLY A 1 551 ? -5.153 8.106 -19.327 1.00 87.38 551 GLY A C 1
ATOM 3936 O O . GLY A 1 551 ? -6.221 8.593 -18.948 1.00 87.38 551 GLY A O 1
ATOM 3937 N N . PRO A 1 552 ? -5.101 7.044 -20.147 1.00 86.38 552 PRO A N 1
ATOM 3938 C CA . PRO A 1 552 ? -6.300 6.400 -20.659 1.00 86.38 552 PRO A CA 1
ATOM 3939 C C . PRO A 1 552 ? -7.115 5.733 -19.548 1.00 86.38 552 PRO A C 1
ATOM 3941 O O . PRO A 1 552 ? -6.592 5.346 -18.499 1.00 86.38 552 PRO A O 1
ATOM 3944 N N . ILE A 1 553 ? -8.410 5.578 -19.814 1.00 86.69 553 ILE A N 1
ATOM 3945 C CA . ILE A 1 553 ? -9.283 4.672 -19.075 1.00 86.69 553 ILE A CA 1
ATOM 3946 C C . ILE A 1 553 ? -9.459 3.430 -19.947 1.00 86.69 553 ILE A C 1
ATOM 3948 O O . ILE A 1 553 ? -10.035 3.511 -21.031 1.00 86.69 553 ILE A O 1
ATOM 3952 N N . GLU A 1 554 ? -8.927 2.303 -19.492 1.00 84.94 554 GLU A N 1
ATOM 3953 C CA . GLU A 1 554 ? -8.915 1.046 -20.240 1.00 84.94 554 GLU A CA 1
ATOM 3954 C C . GLU A 1 554 ? -10.054 0.127 -19.772 1.00 84.94 554 GLU A C 1
ATOM 3956 O O . GLU A 1 554 ? -10.373 0.128 -18.575 1.00 84.94 554 GLU A O 1
ATOM 3961 N N . PRO A 1 555 ? -10.692 -0.619 -20.694 1.00 77.81 555 PRO A N 1
ATOM 3962 C CA . PRO A 1 555 ? -11.772 -1.543 -20.372 1.00 77.81 555 PRO A CA 1
ATOM 3963 C C . PRO A 1 555 ? -11.333 -2.707 -19.491 1.00 77.81 555 PRO A C 1
ATOM 3965 O O . PRO A 1 555 ? -10.137 -3.070 -19.457 1.00 77.81 555 PRO A O 1
#

pLDDT: mean 80.01, std 19.43, range [23.36, 97.88]

InterPro domains:
  IPR007932 Receptor-recognising protein Gp38 [PF05268] (296-535)